Protein AF-0000000082881592 (afdb_homodimer)

InterPro domains:
  IPR001763 Rhodanese-like domain [PF00581] (60-152)
  IPR001763 Rhodanese-like domain [PF00581] (195-306)
  IPR001763 Rhodanese-like domain [PS50206] (63-159)
  IPR001763 Rhodanese-like domain [PS50206] (199-282)
  IPR001763 Rhodanese-like domain [SM00450] (7-156)
  IPR001763 Rhodanese-like domain [SM00450] (189-313)
  IPR036873 Rhodanese-like domain superfamily [G3DSA:3.40.250.10] (1-175)
  IPR036873 Rho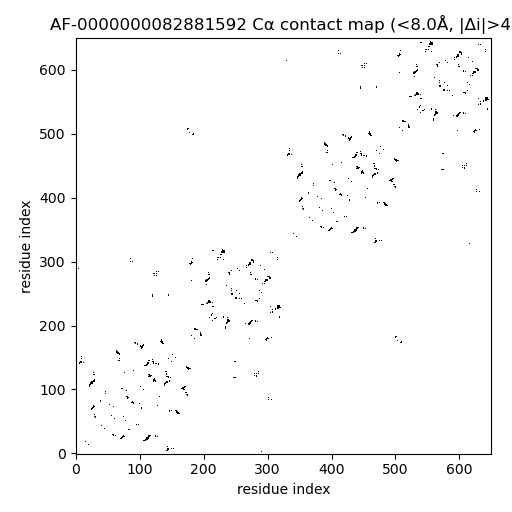danese-like domain superfamily [G3DSA:3.40.250.10] (183-312)
  IPR036873 Rhodanese-like domain superfamily [SSF52821] (3-163)
  IPR036873 Rhodanese-like domain superfamily [SSF52821] (202-306)
  IPR045078 Sulfurtransferase TST/MPST-like [PTHR11364] (4-311)

Secondary structure (DSSP, 8-state):
-PPPSEE-HHHHHHHHHS--TTEEEEE------PPPPHHHHHHHTTT-HHHHTTS--HHHHHHHHSB-TT-EE--HHHHSB--SS-TTBPPPHHHHHHHHHHTT--TT-EEEEE--SHHHHTHHHHHHHHHHHHTT---EEEETTHHHHHHHTT---B--SSPPPPPP--------GGGB--HHHHH---TTS--GGG-TTTEEEEE-S-HHHHTTSS--SS-TTT-SSSB-TTPEE--GGGGB-TTSSBPPHHHHHHHHHHTT--TTSEEEEE-SSSHHHHHHHHHHHHH-TTS-EEE-SSHHHHHHHH-GGG--BSPPP----/-PPPSEE-HHHHHHHHHS--TTEEEEE------PPPPHHHHHHHTTT-HHHHTTS--HHHHHHHHSB-TT-EE--HHHHSB--SS-TTBPPPHHHHHHHHHHTT--TT-EEEEE--SHHHHTHHHHHHHHHHHHTT---EEEETTHHHHHHHTT---B--SSPPPPPP--------GGGB--HHHHH---TTS--GGG-TTTEEEEE-S-HHHHTTSS--SS-TTT-SSSB-TTPEE--GGGGB-TTSSBPPHHHHHHHHHHTT--TTSEEEEE-SSSHHHHHHHHHHHHH-TTS-EEE-SSHHHHHHHH-GGG--BSPPP----

Structure (mmCIF, N/CA/C/O backbone):
data_AF-0000000082881592-model_v1
#
loop_
_entity.id
_ent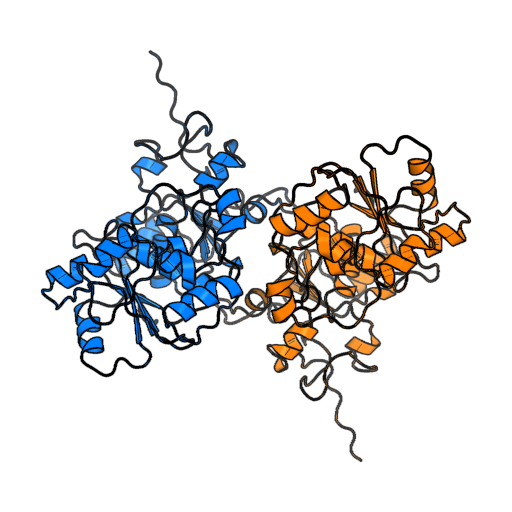ity.type
_entity.pdbx_description
1 polymer 'Rhodanese-like protein'
#
loop_
_atom_site.group_PDB
_atom_site.id
_atom_site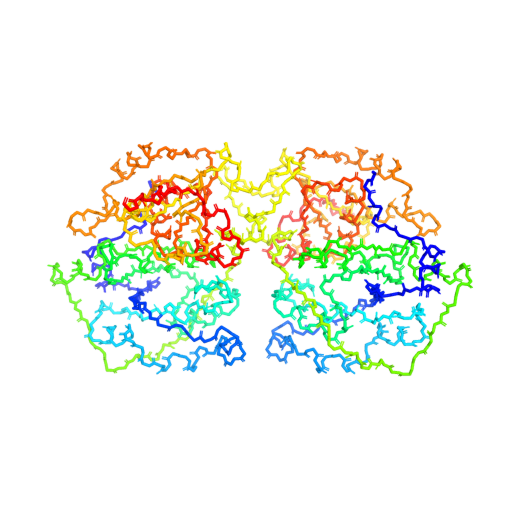.type_symbol
_atom_site.label_atom_id
_atom_site.label_alt_id
_atom_site.label_comp_id
_atom_site.label_asym_id
_atom_site.label_entity_id
_atom_site.label_seq_id
_atom_site.pdbx_PDB_ins_code
_atom_site.Cartn_x
_atom_site.Cartn_y
_atom_site.Cartn_z
_atom_site.occupancy
_atom_site.B_iso_or_equiv
_atom_site.auth_seq_id
_atom_site.auth_comp_id
_atom_site.auth_asym_id
_atom_site.auth_atom_id
_atom_site.pdbx_PDB_model_num
ATOM 1 N N . MET A 1 1 ? -12.844 -29.312 6.941 1 34.97 1 MET A N 1
ATOM 2 C CA . MET A 1 1 ? -11.516 -29.484 6.363 1 34.97 1 MET A CA 1
ATOM 3 C C . MET A 1 1 ? -11.211 -28.375 5.363 1 34.97 1 MET A C 1
ATOM 5 O O . MET A 1 1 ? -12.094 -27.953 4.605 1 34.97 1 MET A O 1
ATOM 9 N N . ALA A 1 2 ? -10.188 -27.672 5.527 1 52.31 2 ALA A N 1
ATOM 10 C CA . ALA A 1 2 ? -9.945 -26.531 4.652 1 52.31 2 ALA A CA 1
ATOM 11 C C . ALA A 1 2 ? -9.883 -26.969 3.189 1 52.31 2 ALA A C 1
ATOM 13 O O . ALA A 1 2 ? -9.289 -28 2.865 1 52.31 2 ALA A O 1
ATOM 14 N N . VAL A 1 3 ? -10.633 -26.391 2.328 1 70.38 3 VAL A N 1
ATOM 15 C CA . VAL A 1 3 ? -10.727 -26.656 0.896 1 70.38 3 VAL A CA 1
ATOM 16 C C . VAL A 1 3 ? -9.352 -26.516 0.249 1 70.38 3 VAL A C 1
ATOM 18 O O . VAL A 1 3 ? -8.633 -25.547 0.508 1 70.38 3 VAL A O 1
ATOM 21 N N . SER A 1 4 ? -8.961 -27.578 -0.356 1 87.56 4 SER A N 1
ATOM 22 C CA . SER A 1 4 ? -7.672 -27.594 -1.042 1 87.56 4 SER A CA 1
ATOM 23 C C . SER A 1 4 ? -7.562 -26.438 -2.033 1 87.56 4 SER A C 1
ATOM 25 O O . SER A 1 4 ? -8.555 -26.062 -2.664 1 87.56 4 SER A O 1
ATOM 27 N N . LYS A 1 5 ? -6.371 -25.922 -2.084 1 94.25 5 LYS A N 1
ATOM 28 C CA . LYS A 1 5 ? -6.09 -24.859 -3.057 1 94.25 5 LYS A CA 1
ATOM 29 C C . LYS A 1 5 ? -5.797 -25.453 -4.434 1 94.25 5 LYS A C 1
ATOM 31 O O . LYS A 1 5 ? -5.457 -24.719 -5.367 1 94.25 5 LYS A O 1
ATOM 36 N N . LEU A 1 6 ? -5.98 -26.781 -4.547 1 96.94 6 LEU A N 1
ATOM 37 C CA . LEU A 1 6 ? -5.684 -27.469 -5.805 1 96.94 6 LEU A CA 1
ATOM 38 C C . LEU A 1 6 ? -6.875 -28.297 -6.273 1 96.94 6 LEU A C 1
ATOM 40 O O . LEU A 1 6 ? -7.688 -28.734 -5.453 1 96.94 6 LEU A O 1
ATOM 44 N N . ILE A 1 7 ? -6.922 -28.469 -7.559 1 97.81 7 ILE A N 1
ATOM 45 C CA . ILE A 1 7 ? -7.91 -29.344 -8.188 1 97.81 7 ILE A CA 1
ATOM 46 C C . ILE A 1 7 ? -7.23 -30.234 -9.219 1 97.81 7 ILE A C 1
ATOM 48 O O . ILE A 1 7 ? -6.316 -29.797 -9.93 1 97.81 7 ILE A O 1
ATOM 52 N N . THR A 1 8 ? -7.633 -31.438 -9.281 1 97.44 8 THR A N 1
ATOM 53 C CA . THR A 1 8 ? -7.059 -32.344 -10.273 1 97.44 8 THR A CA 1
ATOM 54 C C . THR A 1 8 ? -7.668 -32.094 -11.648 1 97.44 8 THR A C 1
ATOM 56 O O . THR A 1 8 ? -8.805 -31.625 -11.758 1 97.44 8 THR A O 1
ATOM 59 N N . PRO A 1 9 ? -6.91 -32.469 -12.688 1 98.12 9 PRO A N 1
ATOM 60 C CA . PRO A 1 9 ? -7.48 -32.375 -14.031 1 98.12 9 PRO A CA 1
ATOM 61 C C . PRO A 1 9 ? -8.781 -33.156 -14.188 1 98.12 9 PRO A C 1
ATOM 63 O O . PRO A 1 9 ? -9.742 -32.656 -14.781 1 98.12 9 PRO A O 1
ATOM 66 N N . LYS A 1 10 ? -8.906 -34.281 -13.648 1 97.62 10 LYS A N 1
ATOM 67 C CA . LYS A 1 10 ? -10.102 -35.125 -13.75 1 97.62 10 LYS A CA 1
ATOM 68 C C . LYS A 1 10 ? -11.297 -34.469 -13.078 1 97.62 10 LYS A C 1
ATOM 70 O O . LYS A 1 10 ? -12.406 -34.469 -13.617 1 97.62 10 LYS A O 1
ATOM 75 N N . ASP A 1 11 ? -11.039 -33.969 -11.898 1 97.5 11 ASP A N 1
ATOM 76 C CA . ASP A 1 11 ? -12.109 -33.281 -11.18 1 97.5 11 ASP A CA 1
ATOM 77 C C . ASP A 1 11 ? -12.562 -32.031 -11.922 1 97.5 11 ASP A C 1
ATOM 79 O O . ASP A 1 11 ? -13.758 -31.719 -11.977 1 97.5 11 ASP A O 1
ATOM 83 N N . LEU A 1 12 ? -11.625 -31.297 -12.469 1 98.25 12 LEU A N 1
ATOM 84 C CA . LEU A 1 12 ? -11.977 -30.125 -13.258 1 98.25 12 LEU A CA 1
ATOM 85 C C . LEU A 1 12 ? -12.789 -30.516 -14.484 1 98.25 12 LEU A C 1
ATOM 87 O O . LEU A 1 12 ? -13.781 -29.859 -14.812 1 98.25 12 LEU A O 1
ATOM 91 N N . ASN A 1 13 ? -12.359 -31.547 -15.164 1 98 13 ASN A N 1
ATOM 92 C CA . ASN A 1 13 ? -13.086 -32 -16.344 1 98 13 ASN A CA 1
ATOM 93 C C . ASN A 1 13 ? -14.539 -32.344 -16.016 1 98 13 ASN A C 1
ATOM 95 O O . ASN A 1 13 ? -15.438 -32.062 -16.797 1 98 13 ASN A O 1
ATOM 99 N N . LYS A 1 14 ? -14.758 -32.969 -14.891 1 97.12 14 LYS A N 1
ATOM 100 C CA . LYS A 1 14 ? -16.109 -33.281 -14.445 1 97.12 14 LYS A CA 1
ATOM 101 C C . LYS A 1 14 ? -16.922 -32 -14.266 1 97.12 14 LYS A C 1
ATOM 103 O O . LYS A 1 14 ? -18.094 -31.953 -14.641 1 97.12 14 LYS A O 1
ATOM 108 N N . ILE A 1 15 ? -16.312 -31 -13.648 1 96.25 15 ILE A N 1
ATOM 109 C CA . ILE A 1 15 ? -16.969 -29.719 -13.422 1 96.25 15 ILE A CA 1
ATOM 110 C C . ILE A 1 15 ? -17.344 -29.078 -14.758 1 96.25 15 ILE A C 1
ATOM 112 O O . ILE A 1 15 ? -18.453 -28.562 -14.922 1 96.25 15 ILE A O 1
ATOM 116 N N . LEU A 1 16 ? -16.453 -29.188 -15.711 1 96.25 16 LEU A N 1
ATOM 117 C CA . LEU A 1 16 ? -16.625 -28.516 -16.984 1 96.25 16 LEU A CA 1
ATOM 118 C C . LEU A 1 16 ? -17.703 -29.188 -17.828 1 96.25 16 LEU A C 1
ATOM 120 O O . LEU A 1 16 ? -18.234 -28.594 -18.766 1 96.25 16 LEU A O 1
ATOM 124 N N . GLN A 1 17 ? -18.031 -30.422 -17.547 1 95 17 GLN A N 1
ATOM 125 C CA . GLN A 1 17 ? -19.078 -31.156 -18.25 1 95 17 GLN A CA 1
ATOM 126 C C . GLN A 1 17 ? -20.453 -30.781 -17.719 1 95 17 GLN A C 1
ATOM 128 O O . GLN A 1 17 ? -21.469 -31.062 -18.375 1 95 17 GLN A O 1
ATOM 133 N N . GLY A 1 18 ? -20.484 -30.125 -16.594 1 93.25 18 GLY A N 1
ATOM 134 C CA . GLY A 1 18 ? -21.75 -29.703 -16.016 1 93.25 18 GLY A CA 1
ATOM 135 C C . GLY A 1 18 ? -22.016 -28.219 -16.188 1 93.25 18 GLY A C 1
ATOM 136 O O . GLY A 1 18 ? -21.656 -27.625 -17.203 1 93.25 18 GLY A O 1
ATOM 137 N N . ASN A 1 19 ? -22.766 -27.672 -15.297 1 91.19 19 ASN A N 1
ATOM 138 C CA . ASN A 1 19 ? -23.031 -26.234 -15.281 1 91.19 19 ASN A CA 1
ATOM 139 C C . ASN A 1 19 ? -21.812 -25.438 -14.812 1 91.19 19 ASN A C 1
ATOM 141 O O . ASN A 1 19 ? -21.406 -25.562 -13.656 1 91.19 19 ASN A O 1
ATOM 145 N N . THR A 1 20 ? -21.328 -24.656 -15.648 1 92.25 20 THR A N 1
ATOM 146 C CA . THR A 1 20 ? -20.094 -23.953 -15.352 1 92.25 20 THR A CA 1
ATOM 147 C C . THR A 1 20 ? -20.375 -22.516 -14.938 1 92.25 20 THR A C 1
ATOM 149 O O . THR A 1 20 ? -19.469 -21.672 -14.969 1 92.25 20 THR A O 1
ATOM 152 N N . ALA A 1 21 ? -21.641 -22.266 -14.586 1 92.62 21 ALA A N 1
ATOM 153 C CA . ALA A 1 21 ? -21.984 -20.938 -14.102 1 92.62 21 ALA A CA 1
ATOM 154 C C . ALA A 1 21 ? -21.188 -20.594 -12.844 1 92.62 21 ALA A C 1
ATOM 156 O O . ALA A 1 21 ? -21.094 -21.406 -11.922 1 92.62 21 ALA A O 1
ATOM 157 N N . GLY A 1 22 ? -20.547 -19.469 -12.836 1 95.69 22 GLY A N 1
ATOM 158 C CA . GLY A 1 22 ? -19.781 -19.031 -11.672 1 95.69 22 GLY A CA 1
ATOM 159 C C . GLY A 1 22 ? -18.359 -19.531 -11.672 1 95.69 22 GLY A C 1
ATOM 160 O O . GLY A 1 22 ? -17.578 -19.219 -10.766 1 95.69 22 GLY A O 1
ATOM 161 N N . ILE A 1 23 ? -18.062 -20.328 -12.695 1 97.12 23 ILE A N 1
ATOM 162 C CA . ILE A 1 23 ? -16.703 -20.844 -12.805 1 97.12 23 ILE A CA 1
ATOM 163 C C . ILE A 1 23 ? -15.93 -20.047 -13.867 1 97.12 23 ILE A C 1
ATOM 165 O O . ILE A 1 23 ? -16.438 -19.812 -14.961 1 97.12 23 ILE A O 1
ATOM 169 N N . ARG A 1 24 ? -14.758 -19.578 -13.508 1 98.31 24 ARG A N 1
ATOM 170 C CA . ARG A 1 24 ? -13.875 -18.891 -14.445 1 98.31 24 ARG A CA 1
ATOM 171 C C . ARG A 1 24 ? -12.516 -19.578 -14.539 1 98.31 24 ARG A C 1
ATOM 173 O O . ARG A 1 24 ? -11.734 -19.531 -13.586 1 98.31 24 ARG A O 1
ATOM 180 N N . LEU A 1 25 ? -12.312 -20.266 -15.609 1 98.62 25 LEU A N 1
ATOM 181 C CA . LEU A 1 25 ? -11.047 -20.953 -15.859 1 98.62 25 LEU A CA 1
ATOM 182 C C . LEU A 1 25 ? -10.086 -20.031 -16.625 1 98.62 25 LEU A C 1
ATOM 184 O O . LEU A 1 25 ? -10.422 -19.516 -17.688 1 98.62 25 LEU A O 1
ATOM 188 N N . LEU A 1 26 ? -8.844 -19.828 -16.062 1 98.88 26 LEU A N 1
ATOM 189 C CA . LEU A 1 26 ? -7.883 -18.891 -16.641 1 98.88 26 LEU A CA 1
ATOM 190 C C . LEU A 1 26 ? -6.574 -19.609 -16.969 1 98.88 26 LEU A C 1
ATOM 192 O O . LEU A 1 26 ? -6.004 -20.297 -16.109 1 98.88 26 LEU A O 1
ATOM 196 N N . ASP A 1 27 ? -6.137 -19.5 -18.172 1 98.88 27 ASP A N 1
ATOM 197 C CA . ASP A 1 27 ? -4.812 -19.953 -18.594 1 98.88 27 ASP A CA 1
ATOM 198 C C . ASP A 1 27 ? -3.762 -18.875 -18.328 1 98.88 27 ASP A C 1
ATOM 200 O O . ASP A 1 27 ? -3.721 -17.844 -19 1 98.88 27 ASP A O 1
ATOM 204 N N . CYS A 1 28 ? -2.879 -19.156 -17.422 1 98.81 28 CYS A N 1
ATOM 205 C CA . CYS A 1 28 ? -1.899 -18.188 -16.953 1 98.81 28 CYS A CA 1
ATOM 206 C C . CYS A 1 28 ? -0.523 -18.469 -17.547 1 98.81 28 CYS A C 1
ATOM 208 O O . CYS A 1 28 ? 0.494 -18.062 -16.984 1 98.81 28 CYS A O 1
ATOM 210 N N . THR A 1 29 ? -0.45 -19.203 -18.625 1 98.56 29 THR A N 1
ATOM 211 C CA . THR A 1 29 ? 0.817 -19.516 -19.281 1 98.56 29 THR A CA 1
ATOM 212 C C . THR A 1 29 ? 1.575 -18.219 -19.609 1 98.56 29 THR A C 1
ATOM 214 O O . THR A 1 29 ? 0.979 -17.25 -20.062 1 98.56 29 THR A O 1
ATOM 217 N N . TYR A 1 30 ? 2.854 -18.312 -19.359 1 97.88 30 TYR A N 1
ATOM 218 C CA . TYR A 1 30 ? 3.662 -17.109 -19.531 1 97.88 30 TYR A CA 1
ATOM 219 C C . TYR A 1 30 ? 5.055 -17.469 -20.047 1 97.88 30 TYR A C 1
ATOM 221 O O . TYR A 1 30 ? 5.609 -18.5 -19.688 1 97.88 30 TYR A O 1
ATOM 229 N N . GLN A 1 31 ? 5.57 -16.672 -20.891 1 94.56 31 GLN A N 1
ATOM 230 C CA . GLN A 1 31 ? 6.953 -16.75 -21.344 1 94.56 31 GLN A CA 1
ATOM 231 C C . GLN A 1 31 ? 7.746 -15.516 -20.938 1 94.56 31 GLN A C 1
ATOM 233 O O . GLN A 1 31 ? 7.484 -14.414 -21.422 1 94.56 31 GLN A O 1
ATOM 238 N N . VAL A 1 32 ? 8.727 -15.766 -20.109 1 88.75 32 VAL A N 1
ATOM 239 C CA . VAL A 1 32 ? 9.531 -14.656 -19.609 1 88.75 32 VAL A CA 1
ATOM 240 C C . VAL A 1 32 ? 10.352 -14.055 -20.766 1 88.75 32 VAL A C 1
ATOM 242 O O . VAL A 1 32 ? 11.008 -14.781 -21.5 1 88.75 32 VAL A O 1
ATOM 245 N N . GLY A 1 33 ? 10.188 -12.812 -20.969 1 87.56 33 GLY A N 1
ATOM 246 C CA . GLY A 1 33 ? 10.922 -12.109 -22.016 1 87.56 33 GLY A CA 1
ATOM 247 C C . GLY A 1 33 ? 11.32 -10.703 -21.609 1 87.56 33 GLY A C 1
ATOM 248 O O . GLY A 1 33 ? 11.258 -10.344 -20.438 1 87.56 33 GLY A O 1
ATOM 249 N N . VAL A 1 34 ? 11.805 -9.992 -22.562 1 88.31 34 VAL A N 1
ATOM 250 C CA . VAL A 1 34 ? 12.25 -8.617 -22.328 1 88.31 34 VAL A CA 1
ATOM 251 C C . VAL A 1 34 ? 11.047 -7.73 -22.016 1 88.31 34 VAL A C 1
ATOM 253 O O . VAL A 1 34 ? 9.984 -7.871 -22.625 1 88.31 34 VAL A O 1
ATOM 256 N N . LYS A 1 35 ? 11.219 -6.887 -21.047 1 91.44 35 LYS A N 1
ATOM 257 C CA . LYS A 1 35 ? 10.164 -5.945 -20.688 1 91.44 35 LYS A CA 1
ATOM 258 C C . LYS A 1 35 ? 10.422 -4.574 -21.297 1 91.44 35 LYS A C 1
ATOM 260 O O . LYS A 1 35 ? 11.57 -4.168 -21.484 1 91.44 35 LYS A O 1
ATOM 265 N N . PRO A 1 36 ? 9.312 -3.906 -21.625 1 92.88 36 PRO A N 1
ATOM 266 C CA . PRO A 1 36 ? 9.484 -2.531 -22.109 1 92.88 36 PRO A CA 1
ATOM 267 C C . PRO A 1 36 ? 10.062 -1.604 -21.031 1 92.88 36 PRO A C 1
ATOM 269 O O . PRO A 1 36 ? 10.117 -1.967 -19.859 1 92.88 36 PRO A O 1
ATOM 272 N N . ASP A 1 37 ? 10.5 -0.474 -21.516 1 94.5 37 ASP A N 1
ATOM 273 C CA . ASP A 1 37 ? 10.984 0.557 -20.609 1 94.5 37 ASP A CA 1
ATOM 274 C C . ASP A 1 37 ? 9.898 0.963 -19.609 1 94.5 37 ASP A C 1
ATOM 276 O O . ASP A 1 37 ? 8.789 1.316 -20 1 94.5 37 ASP A O 1
ATOM 280 N N . PRO A 1 38 ? 10.266 0.88 -18.359 1 93.38 38 PRO A N 1
ATOM 281 C CA . PRO A 1 38 ? 9.25 1.139 -17.344 1 93.38 38 PRO A CA 1
ATOM 282 C C . PRO A 1 38 ? 8.656 2.543 -17.438 1 93.38 38 PRO A C 1
ATOM 284 O O . PRO A 1 38 ? 7.457 2.725 -17.234 1 93.38 38 PRO A O 1
ATOM 287 N N . VAL A 1 39 ? 9.453 3.518 -17.688 1 88.19 39 VAL A N 1
ATOM 288 C CA . VAL A 1 39 ? 9 4.902 -17.75 1 88.19 39 VAL A CA 1
ATOM 289 C C . VAL A 1 39 ? 8.055 5.074 -18.953 1 88.19 39 VAL A C 1
ATOM 291 O O . VAL A 1 39 ? 6.973 5.648 -18.812 1 88.19 39 VAL A O 1
ATOM 294 N N . GLU A 1 40 ? 8.469 4.566 -20.078 1 92.38 40 GLU A N 1
ATOM 295 C CA . GLU A 1 40 ? 7.641 4.645 -21.281 1 92.38 40 GLU A CA 1
ATOM 296 C C . GLU A 1 40 ? 6.328 3.895 -21.094 1 92.38 40 GLU A C 1
ATOM 298 O O . GLU A 1 40 ? 5.27 4.371 -21.516 1 92.38 40 GLU A O 1
ATOM 303 N N . PHE A 1 41 ? 6.402 2.758 -20.516 1 95.12 41 PHE A N 1
ATOM 304 C CA . PHE A 1 41 ? 5.199 1.966 -20.297 1 95.12 41 PHE A CA 1
ATOM 305 C C . PHE A 1 41 ? 4.211 2.717 -19.406 1 95.12 41 PHE A C 1
ATOM 307 O O . PHE A 1 41 ? 3.014 2.754 -19.703 1 95.12 41 PHE A O 1
ATOM 314 N N . ARG A 1 42 ? 4.703 3.293 -18.328 1 88.62 42 ARG A N 1
ATOM 315 C CA . ARG A 1 42 ? 3.859 4.027 -17.391 1 88.62 42 ARG A CA 1
ATOM 316 C C . ARG A 1 42 ? 3.154 5.188 -18.094 1 88.62 42 ARG A C 1
ATOM 318 O O . ARG A 1 42 ? 1.973 5.441 -17.844 1 88.62 42 ARG A O 1
ATOM 325 N N . GLN A 1 43 ? 3.787 5.812 -18.969 1 85.44 43 GLN A N 1
ATOM 326 C CA . GLN A 1 43 ? 3.273 7.008 -19.625 1 85.44 43 GLN A CA 1
ATOM 327 C C . GLN A 1 43 ? 2.287 6.641 -20.734 1 85.44 43 GLN A C 1
ATOM 329 O O . GLN A 1 43 ? 1.261 7.301 -20.906 1 85.44 43 GLN A O 1
ATOM 334 N N . LYS A 1 44 ? 2.582 5.512 -21.406 1 91.69 44 LYS A N 1
ATOM 335 C CA . LYS A 1 44 ? 1.878 5.301 -22.656 1 91.69 44 LYS A CA 1
ATOM 336 C C . LYS A 1 44 ? 0.915 4.121 -22.562 1 91.69 44 LYS A C 1
ATOM 338 O O . LYS A 1 44 ? -0.097 4.078 -23.266 1 91.69 44 LYS A O 1
ATOM 343 N N . TYR A 1 45 ? 1.215 3.201 -21.625 1 94.88 45 TYR A N 1
ATOM 344 C CA . TYR A 1 45 ? 0.524 1.925 -21.781 1 94.88 45 TYR A CA 1
ATOM 345 C C . TYR A 1 45 ? -0.143 1.504 -20.484 1 94.88 45 TYR A C 1
ATOM 347 O O . TYR A 1 45 ? -0.973 0.592 -20.469 1 94.88 45 TYR A O 1
ATOM 355 N N . TYR A 1 46 ? 0.165 2.174 -19.422 1 92.62 46 TYR A N 1
ATOM 356 C CA . TYR A 1 46 ? -0.384 1.818 -18.125 1 92.62 46 TYR A CA 1
ATOM 357 C C . TYR A 1 46 ? -1.908 1.84 -18.141 1 92.62 46 TYR A C 1
ATOM 359 O O . TYR A 1 46 ? -2.516 2.875 -18.422 1 92.62 46 TYR A O 1
ATOM 367 N N . GLY A 1 47 ? -2.531 0.691 -17.906 1 92.75 47 GLY A N 1
ATOM 368 C CA . GLY A 1 47 ? -3.979 0.592 -17.828 1 92.75 47 GLY A CA 1
ATOM 369 C C . GLY A 1 47 ? -4.652 0.555 -19.188 1 92.75 47 GLY A C 1
ATOM 370 O O . GLY A 1 47 ? -5.879 0.532 -19.281 1 92.75 47 GLY A O 1
ATOM 371 N N . LYS A 1 48 ? -3.865 0.557 -20.234 1 95.38 48 LYS A N 1
ATOM 372 C CA . LYS A 1 48 ? -4.434 0.579 -21.578 1 95.38 48 LYS A CA 1
ATOM 373 C C . LYS A 1 48 ? -4.703 -0.835 -22.094 1 95.38 48 LYS A C 1
ATOM 375 O O . LYS A 1 48 ? -4.191 -1.23 -23.141 1 95.38 48 LYS A O 1
ATOM 380 N N . PHE A 1 49 ? -5.625 -1.482 -21.453 1 97.31 49 PHE A N 1
ATOM 381 C CA . PHE A 1 49 ? -5.824 -2.916 -21.625 1 97.31 49 PHE A CA 1
ATOM 382 C C . PHE A 1 49 ? -6.457 -3.215 -22.984 1 97.31 49 PHE A C 1
ATOM 384 O O . PHE A 1 49 ? -6.156 -4.234 -23.609 1 97.31 49 PHE A O 1
ATOM 391 N N . GLU A 1 50 ? -7.336 -2.35 -23.5 1 95.44 50 GLU A N 1
ATOM 392 C CA . GLU A 1 50 ? -7.988 -2.566 -24.781 1 95.44 50 GLU A CA 1
ATOM 393 C C . GLU A 1 50 ? -6.973 -2.592 -25.922 1 95.44 50 GLU A C 1
ATOM 395 O O . GLU A 1 50 ? -7.156 -3.305 -26.906 1 95.44 50 GLU A O 1
ATOM 400 N N . GLU A 1 51 ? -5.945 -1.808 -25.703 1 96.25 51 GLU A N 1
ATOM 401 C CA . GLU A 1 51 ? -4.871 -1.787 -26.688 1 96.25 51 GLU A CA 1
ATOM 402 C C . GLU A 1 51 ? -3.902 -2.947 -26.469 1 96.25 51 GLU A C 1
ATOM 404 O O . GLU A 1 51 ? -3.516 -3.621 -27.438 1 96.25 51 GLU A O 1
ATOM 409 N N . LEU A 1 52 ? -3.615 -3.191 -25.281 1 96.75 52 LEU A N 1
ATOM 410 C CA . LEU A 1 52 ? -2.59 -4.172 -24.953 1 96.75 52 LEU A CA 1
ATOM 411 C C . LEU A 1 52 ? -3.068 -5.586 -25.25 1 96.75 52 LEU A C 1
ATOM 413 O O . LEU A 1 52 ? -2.268 -6.449 -25.625 1 96.75 52 LEU A O 1
ATOM 417 N N . ILE A 1 53 ? -4.363 -5.82 -25.094 1 95.94 53 ILE A N 1
ATOM 418 C CA . ILE A 1 53 ? -4.91 -7.164 -25.25 1 95.94 53 ILE A CA 1
ATOM 419 C C . ILE A 1 53 ? -4.805 -7.605 -26.703 1 95.94 53 ILE A C 1
ATOM 421 O O . ILE A 1 53 ? -4.918 -8.797 -27.016 1 95.94 53 ILE A O 1
ATOM 425 N N . LYS A 1 54 ? -4.566 -6.707 -27.641 1 94.75 54 LYS A N 1
ATOM 426 C CA . LYS A 1 54 ? -4.488 -6.996 -29.062 1 94.75 54 LYS A CA 1
ATOM 427 C C . LYS A 1 54 ? -3.102 -7.5 -29.453 1 94.75 54 LYS A C 1
ATOM 429 O O . LYS A 1 54 ? -2.916 -8.055 -30.531 1 94.75 54 LYS A O 1
ATOM 434 N N . ILE A 1 55 ? -2.209 -7.312 -28.609 1 93.88 55 ILE A N 1
ATOM 435 C CA . ILE A 1 55 ? -0.839 -7.73 -28.891 1 93.88 55 ILE A CA 1
ATOM 436 C C . ILE A 1 55 ? -0.768 -9.258 -28.953 1 93.88 55 ILE A C 1
ATOM 438 O O . ILE A 1 55 ? -1.332 -9.945 -28.109 1 93.88 55 ILE A O 1
ATOM 442 N N . GLN A 1 56 ? -0.023 -9.742 -29.922 1 94.56 56 GLN A N 1
ATOM 443 C CA . GLN A 1 56 ? 0.166 -11.18 -30.094 1 94.56 56 GLN A CA 1
ATOM 444 C C . GLN A 1 56 ? 1.446 -11.641 -29.406 1 94.56 56 GLN A C 1
ATOM 446 O O . GLN A 1 56 ? 2.451 -11.914 -30.062 1 94.56 56 GLN A O 1
ATOM 451 N N . SER A 1 57 ? 1.354 -11.875 -28.203 1 94.69 57 SER A N 1
ATOM 452 C CA . SER A 1 57 ? 2.5 -12.336 -27.422 1 94.69 57 SER A CA 1
ATOM 453 C C . SER A 1 57 ? 2.713 -13.836 -27.578 1 94.69 57 SER A C 1
ATOM 455 O O . SER A 1 57 ? 1.82 -14.555 -28.047 1 94.69 57 SER A O 1
ATOM 457 N N . PRO A 1 58 ? 3.93 -14.32 -27.234 1 96.31 58 PRO A N 1
ATOM 458 C CA . PRO A 1 58 ? 4.168 -15.766 -27.328 1 96.31 58 PRO A CA 1
ATOM 459 C C . PRO A 1 58 ? 3.225 -16.578 -26.453 1 96.31 58 PRO A C 1
ATOM 461 O O . PRO A 1 58 ? 2.783 -17.656 -26.859 1 96.31 58 PRO A O 1
ATOM 464 N N . GLN A 1 59 ? 2.926 -16.141 -25.25 1 97.31 59 GLN A N 1
ATOM 465 C CA . GLN A 1 59 ? 2.016 -16.875 -24.375 1 97.31 59 GLN A CA 1
ATOM 466 C C . GLN A 1 59 ? 0.594 -16.859 -24.938 1 97.31 59 GLN A C 1
ATOM 468 O O . GLN A 1 59 ? -0.155 -17.828 -24.766 1 97.31 59 GLN A O 1
ATOM 473 N N . LYS A 1 60 ? 0.193 -15.805 -25.531 1 97.19 60 LYS A N 1
ATOM 474 C CA . LYS A 1 60 ? -1.117 -15.773 -26.172 1 97.19 60 LYS A CA 1
ATOM 475 C C . LYS A 1 60 ? -1.191 -16.781 -27.312 1 97.19 60 LYS A C 1
ATOM 477 O O . LYS A 1 60 ? -2.189 -17.5 -27.453 1 97.19 60 LYS A O 1
ATOM 482 N N . LYS A 1 61 ? -0.138 -16.812 -28.141 1 97.62 61 LYS A N 1
ATOM 483 C CA . LYS A 1 61 ? -0.084 -17.781 -29.234 1 97.62 61 LYS A CA 1
ATOM 484 C C . LYS A 1 61 ? -0.201 -19.219 -28.703 1 97.62 61 LYS A C 1
ATOM 486 O O . LYS A 1 61 ? -0.907 -20.031 -29.281 1 97.62 61 LYS A O 1
ATOM 491 N N . THR A 1 62 ? 0.507 -19.406 -27.641 1 98 62 THR A N 1
ATOM 492 C CA . THR A 1 62 ? 0.465 -20.719 -27.016 1 98 62 THR A CA 1
ATOM 493 C C . THR A 1 62 ? -0.953 -21.062 -26.562 1 98 62 THR A C 1
ATOM 495 O O . THR A 1 62 ? -1.426 -22.172 -26.766 1 98 62 THR A O 1
ATOM 498 N N . PHE A 1 63 ? -1.635 -20.125 -25.969 1 98.25 63 PHE A N 1
ATOM 499 C CA . PHE A 1 63 ? -3.012 -20.297 -25.531 1 98.25 63 PHE A CA 1
ATOM 500 C C . PHE A 1 63 ? -3.924 -20.609 -26.703 1 98.25 63 PHE A C 1
ATOM 502 O O . PHE A 1 63 ? -4.754 -21.516 -26.641 1 98.25 63 PHE A O 1
ATOM 509 N N . LEU A 1 64 ? -3.77 -19.859 -27.766 1 98.25 64 LEU A N 1
ATOM 510 C CA . LEU A 1 64 ? -4.621 -20.031 -28.953 1 98.25 64 LEU A CA 1
ATOM 511 C C . LEU A 1 64 ? -4.414 -21.391 -29.594 1 98.25 64 LEU A C 1
ATOM 513 O O . LEU A 1 64 ? -5.363 -22 -30.078 1 98.25 64 LEU A O 1
ATOM 517 N N . GLN A 1 65 ? -3.24 -21.906 -29.547 1 98.12 65 GLN A N 1
ATOM 518 C CA . GLN A 1 65 ? -2.895 -23.172 -30.172 1 98.12 65 GLN A CA 1
ATOM 519 C C . GLN A 1 65 ? -3.57 -24.344 -29.453 1 98.12 65 GLN A C 1
ATOM 521 O O . GLN A 1 65 ? -4.004 -25.297 -30.078 1 98.12 65 GLN A O 1
ATOM 526 N N . SER A 1 66 ? -3.57 -24.266 -28.125 1 98.56 66 SER A N 1
ATOM 527 C CA . SER A 1 66 ? -4.191 -25.328 -27.344 1 98.56 66 SER A CA 1
ATOM 528 C C . SER A 1 66 ? -4.477 -24.875 -25.906 1 98.56 66 SER A C 1
ATOM 530 O O . SER A 1 66 ? -3.611 -24.297 -25.266 1 98.56 66 SER A O 1
ATOM 532 N N . HIS A 1 67 ? -5.684 -25.125 -25.484 1 98.75 67 HIS A N 1
ATOM 533 C CA . HIS A 1 67 ? -6.043 -24.766 -24.109 1 98.75 67 HIS A CA 1
ATOM 534 C C . HIS A 1 67 ? -7.188 -25.641 -23.594 1 98.75 67 HIS A C 1
ATOM 536 O O . HIS A 1 67 ? -7.789 -26.391 -24.359 1 98.75 67 HIS A O 1
ATOM 542 N N . ILE A 1 68 ? -7.363 -25.625 -22.281 1 98.75 68 ILE A N 1
ATOM 543 C CA . ILE A 1 68 ? -8.492 -26.328 -21.672 1 98.75 68 ILE A CA 1
ATOM 544 C C . ILE A 1 68 ? -9.797 -25.672 -22.109 1 98.75 68 ILE A C 1
ATOM 546 O O . ILE A 1 68 ? -9.898 -24.438 -22.125 1 98.75 68 ILE A O 1
ATOM 550 N N . PRO A 1 69 ? -10.852 -26.516 -22.422 1 97.38 69 PRO A N 1
ATOM 551 C CA . PRO A 1 69 ? -12.117 -25.953 -22.875 1 97.38 69 PRO A CA 1
ATOM 552 C C . PRO A 1 69 ? -12.672 -24.906 -21.922 1 97.38 69 PRO A C 1
ATOM 554 O O . PRO A 1 69 ? -12.625 -25.094 -20.703 1 97.38 69 PRO A O 1
ATOM 557 N N . THR A 1 70 ? -13.141 -23.766 -22.438 1 95.81 70 THR A N 1
ATOM 558 C CA . THR A 1 70 ? -13.82 -22.656 -21.766 1 95.81 70 THR A CA 1
ATOM 559 C C . THR A 1 70 ? -12.805 -21.719 -21.125 1 95.81 70 THR A C 1
ATOM 561 O O . THR A 1 70 ? -13.172 -20.641 -20.625 1 95.81 70 THR A O 1
ATOM 564 N N . ALA A 1 71 ? -11.516 -22.078 -21.141 1 98.25 71 ALA A N 1
ATOM 565 C CA . ALA A 1 71 ? -10.508 -21.25 -20.5 1 98.25 71 ALA A CA 1
ATOM 566 C C . ALA A 1 71 ? -10.359 -19.906 -21.234 1 98.25 71 ALA A C 1
ATOM 568 O O . ALA A 1 71 ? -10.562 -19.828 -22.438 1 98.25 71 ALA A O 1
ATOM 569 N N . ARG A 1 72 ? -10.039 -18.938 -20.469 1 98 72 ARG A N 1
ATOM 570 C CA . ARG A 1 72 ? -9.664 -17.625 -20.984 1 98 72 ARG A CA 1
ATOM 571 C C . ARG A 1 72 ? -8.195 -17.328 -20.719 1 98 72 ARG A C 1
ATOM 573 O O . ARG A 1 72 ? -7.617 -17.844 -19.766 1 98 72 ARG A O 1
ATOM 580 N N . HIS A 1 73 ? -7.648 -16.516 -21.578 1 98.38 73 HIS A N 1
ATOM 581 C CA . HIS A 1 73 ? -6.238 -16.172 -21.422 1 98.38 73 HIS A CA 1
ATOM 582 C C . HIS A 1 73 ? -6.055 -15.078 -20.375 1 98.38 73 HIS A C 1
ATOM 584 O O . HIS A 1 73 ? -6.715 -14.039 -20.438 1 98.38 73 HIS A O 1
ATOM 590 N N . PHE A 1 74 ? -5.27 -15.336 -19.391 1 98.69 74 PHE A N 1
ATOM 591 C CA . PHE A 1 74 ? -4.84 -14.359 -18.391 1 98.69 74 PHE A CA 1
ATOM 592 C C . PHE A 1 74 ? -3.354 -14.062 -18.531 1 98.69 74 PHE A C 1
ATOM 594 O O . PHE A 1 74 ? -2.51 -14.828 -18.062 1 98.69 74 PHE A O 1
ATOM 601 N N . ASP A 1 75 ? -3.035 -12.93 -19.047 1 98.12 75 ASP A N 1
ATOM 602 C CA . ASP A 1 75 ? -1.672 -12.562 -19.422 1 98.12 75 ASP A CA 1
ATOM 603 C C . ASP A 1 75 ? -1.016 -11.727 -18.328 1 98.12 75 ASP A C 1
ATOM 605 O O . ASP A 1 75 ? -1.444 -10.602 -18.062 1 98.12 75 ASP A O 1
ATOM 609 N N . LEU A 1 76 ? 0.066 -12.219 -17.812 1 97.94 76 LEU A N 1
ATOM 610 C CA . LEU A 1 76 ? 0.757 -11.523 -16.719 1 97.94 76 LEU A CA 1
ATOM 611 C C . LEU A 1 76 ? 1.303 -10.18 -17.203 1 97.94 76 LEU A C 1
ATOM 613 O O . LEU A 1 76 ? 1.463 -9.25 -16.406 1 97.94 76 LEU A O 1
ATOM 617 N N . ASP A 1 77 ? 1.569 -10.039 -18.5 1 97.12 77 ASP A N 1
ATOM 618 C CA . ASP A 1 77 ? 2.059 -8.773 -19.047 1 97.12 77 ASP A CA 1
ATOM 619 C C . ASP A 1 77 ? 0.959 -7.715 -19.047 1 97.12 77 ASP A C 1
ATOM 621 O O . ASP A 1 77 ? 1.239 -6.52 -19.156 1 97.12 77 ASP A O 1
ATOM 625 N N . LEU A 1 78 ? -0.273 -8.156 -18.969 1 97.69 78 LEU A N 1
ATOM 626 C CA . LEU A 1 78 ? -1.393 -7.234 -18.859 1 97.69 78 LEU A CA 1
ATOM 627 C C . LEU A 1 78 ? -1.814 -7.074 -17.391 1 97.69 78 LEU A C 1
ATOM 629 O O . LEU A 1 78 ? -2.137 -5.969 -16.953 1 97.69 78 LEU A O 1
ATOM 633 N N . ALA A 1 79 ? -1.776 -8.195 -16.703 1 98.5 79 ALA A N 1
ATOM 634 C CA . ALA A 1 79 ? -2.264 -8.219 -15.32 1 98.5 79 ALA A CA 1
ATOM 635 C C . ALA A 1 79 ? -1.316 -7.461 -14.398 1 98.5 79 ALA A C 1
ATOM 637 O O . ALA A 1 79 ? -1.719 -7.016 -13.32 1 98.5 79 ALA A O 1
ATOM 638 N N . MET A 1 80 ? -0.054 -7.352 -14.789 1 98.06 80 MET A N 1
ATOM 639 C CA . MET A 1 80 ? 0.989 -6.609 -14.086 1 98.06 80 MET A CA 1
ATOM 640 C C . MET A 1 80 ? 1.727 -5.676 -15.039 1 98.06 80 MET A C 1
ATOM 642 O O . MET A 1 80 ? 1.438 -5.645 -16.234 1 98.06 80 MET A O 1
ATOM 646 N N . TYR A 1 81 ? 2.59 -4.805 -14.516 1 96.75 81 TYR A N 1
ATOM 647 C CA . TYR A 1 81 ? 3.316 -3.891 -15.391 1 96.75 81 TYR A CA 1
ATOM 648 C C . TYR A 1 81 ? 4.777 -3.783 -14.977 1 96.75 81 TYR A C 1
ATOM 650 O O . TYR A 1 81 ? 5.121 -4.059 -13.82 1 96.75 81 TYR A O 1
ATOM 658 N N . PRO A 1 82 ? 5.633 -3.465 -15.969 1 96.31 82 PRO A N 1
ATOM 659 C CA . PRO A 1 82 ? 7.039 -3.248 -15.617 1 96.31 82 PRO A CA 1
ATOM 660 C C . PRO A 1 82 ? 7.258 -1.97 -14.812 1 96.31 82 PRO A C 1
ATOM 662 O O . PRO A 1 82 ? 7.047 -0.868 -15.328 1 96.31 82 PRO A O 1
ATOM 665 N N . GLY A 1 83 ? 7.668 -2.152 -13.555 1 93 83 GLY A N 1
ATOM 666 C CA . GLY A 1 83 ? 7.973 -1.007 -12.719 1 93 83 GLY A CA 1
ATOM 667 C C . GLY A 1 83 ? 9.438 -0.605 -12.758 1 93 83 GLY A C 1
ATOM 668 O O . GLY A 1 83 ? 10.25 -1.281 -13.391 1 93 83 GLY A O 1
ATOM 669 N N . LEU A 1 84 ? 9.742 0.482 -12.094 1 89.62 84 LEU A N 1
ATOM 670 C CA . LEU A 1 84 ? 11.109 0.985 -12.055 1 89.62 84 LEU A CA 1
ATOM 671 C C . LEU A 1 84 ? 12.039 -0.01 -11.367 1 89.62 84 LEU A C 1
ATOM 673 O O . LEU A 1 84 ? 13.188 -0.182 -11.773 1 89.62 84 LEU A O 1
ATOM 677 N N . TYR A 1 85 ? 11.438 -0.679 -10.344 1 93.31 85 TYR A N 1
ATOM 678 C CA . TYR A 1 85 ? 12.312 -1.524 -9.539 1 93.31 85 TYR A CA 1
ATOM 679 C C . TYR A 1 85 ? 11.797 -2.959 -9.5 1 93.31 85 TYR A C 1
ATOM 681 O O . TYR A 1 85 ? 12.469 -3.852 -8.977 1 93.31 85 TYR A O 1
ATOM 689 N N . GLN A 1 86 ? 10.625 -3.129 -10.008 1 95.06 86 GLN A N 1
ATOM 690 C CA . GLN A 1 86 ? 10.016 -4.457 -10.031 1 95.06 86 GLN A CA 1
ATOM 691 C C . GLN A 1 86 ? 9.656 -4.871 -11.453 1 95.06 86 GLN A C 1
ATOM 693 O O . GLN A 1 86 ? 8.852 -4.211 -12.117 1 95.06 86 GLN A O 1
ATOM 698 N N . ARG A 1 87 ? 10.219 -5.949 -11.82 1 94.94 87 ARG A N 1
ATOM 699 C CA . ARG A 1 87 ? 9.93 -6.453 -13.156 1 94.94 87 ARG A CA 1
ATOM 700 C C . ARG A 1 87 ? 8.43 -6.68 -13.344 1 94.94 87 ARG A C 1
ATOM 702 O O . ARG A 1 87 ? 7.898 -6.473 -14.438 1 94.94 87 ARG A O 1
ATOM 709 N N . PHE A 1 88 ? 7.758 -7.125 -12.289 1 97.12 88 PHE A N 1
ATOM 710 C CA . PHE A 1 88 ? 6.324 -7.375 -12.25 1 97.12 88 PHE A CA 1
ATOM 711 C C . PHE A 1 88 ? 5.664 -6.578 -11.133 1 97.12 88 PHE A C 1
ATOM 713 O O . PHE A 1 88 ? 5.402 -7.109 -10.055 1 97.12 88 PHE A O 1
ATOM 720 N N . ALA A 1 89 ? 5.398 -5.324 -11.43 1 96.88 89 ALA A N 1
ATOM 721 C CA . ALA A 1 89 ? 4.75 -4.465 -10.445 1 96.88 89 ALA A CA 1
ATOM 722 C C . ALA A 1 89 ? 3.238 -4.656 -10.453 1 96.88 89 ALA A C 1
ATOM 724 O O . ALA A 1 89 ? 2.672 -5.125 -11.445 1 96.88 89 ALA A O 1
ATOM 725 N N . VAL A 1 90 ? 2.594 -4.387 -9.406 1 97.25 90 VAL A N 1
ATOM 726 C CA . VAL A 1 90 ? 1.151 -4.586 -9.312 1 97.25 90 VAL A CA 1
ATOM 727 C C . VAL A 1 90 ? 0.428 -3.266 -9.57 1 97.25 90 VAL A C 1
ATOM 729 O O . VAL A 1 90 ? 0.896 -2.205 -9.148 1 97.25 90 VAL A O 1
ATOM 732 N N . TYR A 1 91 ? -0.666 -3.324 -10.203 1 96.06 91 TYR A N 1
ATOM 733 C CA . TYR A 1 91 ? -1.506 -2.168 -10.492 1 96.06 91 TYR A CA 1
ATOM 734 C C . TYR A 1 91 ? -2.25 -1.705 -9.242 1 96.06 91 TYR A C 1
ATOM 736 O O . TYR A 1 91 ? -2.379 -2.457 -8.273 1 96.06 91 TYR A O 1
ATOM 744 N N . GLU A 1 92 ? -2.701 -0.428 -9.297 1 91.69 92 GLU A N 1
ATOM 745 C CA . GLU A 1 92 ? -3.764 -0.033 -8.375 1 91.69 92 GLU A CA 1
ATOM 746 C C . GLU A 1 92 ? -5 -0.907 -8.547 1 91.69 92 GLU A C 1
ATOM 748 O O . GLU A 1 92 ? -5.277 -1.383 -9.648 1 91.69 92 GLU A O 1
ATOM 753 N N . PRO A 1 93 ? -5.781 -1.105 -7.531 1 94.5 93 PRO A N 1
ATOM 754 C CA . PRO A 1 93 ? -6.918 -2.027 -7.602 1 94.5 93 PRO A CA 1
ATOM 755 C C . PRO A 1 93 ? -7.895 -1.678 -8.719 1 94.5 93 PRO A C 1
ATOM 757 O O . PRO A 1 93 ? -8.336 -2.564 -9.453 1 94.5 93 PRO A O 1
ATOM 760 N N . GLU A 1 94 ? -8.148 -0.425 -8.883 1 91.12 94 GLU A N 1
ATOM 761 C CA . GLU A 1 94 ? -9.125 -0.014 -9.883 1 91.12 94 GLU A CA 1
ATOM 762 C C . GLU A 1 94 ? -8.641 -0.328 -11.297 1 91.12 94 GLU A C 1
ATOM 764 O O . GLU A 1 94 ? -9.445 -0.627 -12.188 1 91.12 94 GLU A O 1
ATOM 769 N N . VAL A 1 95 ? -7.324 -0.264 -11.445 1 93.5 95 VAL A N 1
ATOM 770 C CA . VAL A 1 95 ? -6.754 -0.528 -12.766 1 93.5 95 VAL A CA 1
ATOM 771 C C . VAL A 1 95 ? -6.789 -2.027 -13.047 1 93.5 95 VAL A C 1
ATOM 773 O O . VAL A 1 95 ? -7.203 -2.449 -14.133 1 93.5 95 VAL A O 1
ATOM 776 N N . PHE A 1 96 ? -6.406 -2.848 -12.117 1 97.81 96 PHE A N 1
ATOM 777 C CA . PHE A 1 96 ? -6.469 -4.293 -12.297 1 97.81 96 PHE A CA 1
ATOM 778 C C . PHE A 1 96 ? -7.902 -4.746 -12.555 1 97.81 96 PHE A C 1
ATOM 780 O O . PHE A 1 96 ? -8.133 -5.664 -13.344 1 97.81 96 PHE A O 1
ATOM 787 N N . GLN A 1 97 ? -8.781 -4.09 -11.875 1 97.5 97 GLN A N 1
ATOM 788 C CA . GLN A 1 97 ? -10.195 -4.395 -12.023 1 97.5 97 GLN A CA 1
ATOM 789 C C . GLN A 1 97 ? -10.633 -4.285 -13.484 1 97.5 97 GLN A C 1
ATOM 791 O O . GLN A 1 97 ? -11.398 -5.117 -13.969 1 97.5 97 GLN A O 1
ATOM 796 N N . GLN A 1 98 ? -10.141 -3.291 -14.141 1 96.31 98 GLN A N 1
ATOM 797 C CA . GLN A 1 98 ? -10.492 -3.092 -15.539 1 96.31 98 GLN A CA 1
ATOM 798 C C . GLN A 1 98 ? -10.047 -4.277 -16.391 1 96.31 98 GLN A C 1
ATOM 800 O O . GLN A 1 98 ? -10.789 -4.738 -17.266 1 96.31 98 GLN A O 1
ATOM 805 N N . TYR A 1 99 ? -8.875 -4.766 -16.141 1 98.25 99 TYR A N 1
ATOM 806 C CA . TYR A 1 99 ? -8.375 -5.906 -16.906 1 98.25 99 TYR A CA 1
ATOM 807 C C . TYR A 1 99 ? -9.203 -7.156 -16.625 1 98.25 99 TYR A C 1
ATOM 809 O O . TYR A 1 99 ? -9.625 -7.855 -17.547 1 98.25 99 TYR A O 1
ATOM 817 N N . ALA A 1 100 ? -9.398 -7.426 -15.289 1 98.75 100 ALA A N 1
ATOM 818 C CA . ALA A 1 100 ? -10.148 -8.609 -14.883 1 98.75 100 ALA A CA 1
ATOM 819 C C . ALA A 1 100 ? -11.547 -8.609 -15.477 1 98.75 100 ALA A C 1
ATOM 821 O O . ALA A 1 100 ? -12.023 -9.633 -15.977 1 98.75 100 ALA A O 1
ATOM 822 N N . GLN A 1 101 ? -12.156 -7.449 -15.469 1 98.44 101 GLN A N 1
ATOM 823 C CA . GLN A 1 101 ? -13.484 -7.328 -16.047 1 98.44 101 GLN A CA 1
ATOM 824 C C . GLN A 1 101 ? -13.445 -7.508 -17.562 1 98.44 101 GLN A C 1
ATOM 826 O O . GLN A 1 101 ? -14.352 -8.117 -18.141 1 98.44 101 GLN A O 1
ATOM 831 N N . LEU A 1 102 ? -12.461 -6.969 -18.188 1 97.94 102 LEU A N 1
ATOM 832 C CA . LEU A 1 102 ? -12.312 -7.043 -19.625 1 97.94 102 LEU A CA 1
ATOM 833 C C . LEU A 1 102 ? -12.281 -8.492 -20.109 1 97.94 102 LEU A C 1
ATOM 835 O O . LEU A 1 102 ? -12.812 -8.82 -21.172 1 97.94 102 LEU A O 1
ATOM 839 N N . ILE A 1 103 ? -11.727 -9.375 -19.25 1 97.81 103 ILE A N 1
ATOM 840 C CA . ILE A 1 103 ? -11.633 -10.766 -19.672 1 97.81 103 ILE A CA 1
ATOM 841 C C . ILE A 1 103 ? -12.781 -11.57 -19.062 1 97.81 103 ILE A C 1
ATOM 843 O O . ILE A 1 103 ? -12.75 -12.805 -19.047 1 97.81 103 ILE A O 1
ATOM 847 N N . GLY A 1 104 ? -13.734 -10.883 -18.484 1 97.88 104 GLY A N 1
ATOM 848 C CA . GLY A 1 104 ? -15.023 -11.484 -18.172 1 97.88 104 GLY A CA 1
ATOM 849 C C . GLY A 1 104 ? -15.062 -12.109 -16.781 1 97.88 104 GLY A C 1
ATOM 850 O O . GLY A 1 104 ? -15.891 -12.977 -16.516 1 97.88 104 GLY A O 1
ATOM 851 N N . VAL A 1 105 ? -14.18 -11.742 -15.883 1 98.44 105 VAL A N 1
ATOM 852 C CA . VAL A 1 105 ? -14.195 -12.266 -14.523 1 98.44 105 VAL A CA 1
ATOM 853 C C . VAL A 1 105 ? -15.266 -11.555 -13.703 1 98.44 105 VAL A C 1
ATOM 855 O O . VAL A 1 105 ? -15.414 -10.328 -13.789 1 98.44 105 VAL A O 1
ATOM 858 N N . HIS A 1 106 ? -16.016 -12.344 -12.977 1 98.19 106 HIS A N 1
ATOM 859 C CA . HIS A 1 106 ? -17.062 -11.781 -12.125 1 98.19 106 HIS A CA 1
ATOM 860 C C . HIS A 1 106 ? -16.672 -11.844 -10.656 1 98.19 106 HIS A C 1
ATOM 862 O O . HIS A 1 106 ? -15.805 -12.633 -10.266 1 98.19 106 HIS A O 1
ATOM 868 N N . ARG A 1 107 ? -17.281 -11.047 -9.867 1 96.38 107 ARG A N 1
ATOM 869 C CA . ARG A 1 107 ? -16.969 -10.836 -8.461 1 96.38 107 ARG A CA 1
ATOM 870 C C . ARG A 1 107 ? -17.062 -12.148 -7.68 1 96.38 107 ARG A C 1
ATOM 872 O O . ARG A 1 107 ? -16.25 -12.398 -6.781 1 96.38 107 ARG A O 1
ATOM 879 N N . ASP A 1 108 ? -17.922 -13.008 -8.023 1 96 108 ASP A N 1
ATOM 880 C CA . ASP A 1 108 ? -18.203 -14.195 -7.223 1 96 108 ASP A CA 1
ATOM 881 C C . ASP A 1 108 ? -17.719 -15.461 -7.914 1 96 108 ASP A C 1
ATOM 883 O O . ASP A 1 108 ? -18.094 -16.578 -7.523 1 96 108 ASP A O 1
ATOM 887 N N . ASP A 1 109 ? -16.938 -15.289 -8.898 1 97.69 109 ASP A N 1
ATOM 888 C CA . ASP A 1 109 ? -16.453 -16.438 -9.641 1 97.69 109 ASP A CA 1
ATOM 889 C C . ASP A 1 109 ? -15.562 -17.328 -8.766 1 97.69 109 ASP A C 1
ATOM 891 O O . ASP A 1 109 ? -14.773 -16.828 -7.969 1 97.69 109 ASP A O 1
ATOM 895 N N . GLN A 1 110 ? -15.789 -18.609 -8.906 1 97.94 110 GLN A N 1
ATOM 896 C CA . GLN A 1 110 ? -14.719 -19.531 -8.586 1 97.94 110 GLN A CA 1
ATOM 897 C C . GLN A 1 110 ? -13.641 -19.531 -9.672 1 97.94 110 GLN A C 1
ATOM 899 O O . GLN A 1 110 ? -13.859 -20.062 -10.766 1 97.94 110 GLN A O 1
ATOM 904 N N . ILE A 1 111 ? -12.508 -18.984 -9.352 1 98.56 111 ILE A N 1
ATOM 905 C CA . ILE A 1 111 ? -11.461 -18.859 -10.352 1 98.56 111 ILE A CA 1
ATOM 906 C C . ILE A 1 111 ? -10.547 -20.078 -10.289 1 98.56 111 ILE A C 1
ATOM 908 O O . ILE A 1 111 ? -10.07 -20.453 -9.211 1 98.56 111 ILE A O 1
ATOM 912 N N . ILE A 1 112 ? -10.367 -20.719 -11.352 1 98.81 112 ILE A N 1
ATOM 913 C CA . ILE A 1 112 ? -9.461 -21.859 -11.508 1 98.81 112 ILE A CA 1
ATOM 914 C C . ILE A 1 112 ? -8.312 -21.469 -12.43 1 98.81 112 ILE A C 1
ATOM 916 O O . ILE A 1 112 ? -8.531 -21.016 -13.555 1 98.81 112 ILE A O 1
ATOM 920 N N . LEU A 1 113 ? -7.105 -21.641 -11.945 1 98.88 113 LEU A N 1
ATOM 921 C CA . LEU A 1 113 ? -5.914 -21.172 -12.648 1 98.88 113 LEU A CA 1
ATOM 922 C C . LEU A 1 113 ? -5.051 -22.344 -13.094 1 98.88 113 LEU A C 1
ATOM 924 O O . LEU A 1 113 ? -4.906 -23.328 -12.352 1 98.88 113 LEU A O 1
ATOM 928 N N . TYR A 1 114 ? -4.488 -22.266 -14.273 1 98.88 114 TYR A N 1
ATOM 929 C CA . TYR A 1 114 ? -3.475 -23.219 -14.711 1 98.88 114 TYR A CA 1
ATOM 930 C C . TYR A 1 114 ? -2.451 -22.547 -15.617 1 98.88 114 TYR A C 1
ATOM 932 O O . TYR A 1 114 ? -2.645 -21.406 -16.047 1 98.88 114 TYR A O 1
ATOM 940 N N . SER A 1 115 ? -1.397 -23.203 -15.812 1 98.81 115 SER A N 1
ATOM 941 C CA . SER A 1 115 ? -0.372 -22.734 -16.734 1 98.81 115 SER A CA 1
ATOM 942 C C . SER A 1 115 ? 0.462 -23.891 -17.266 1 98.81 115 SER A C 1
ATOM 944 O O . SER A 1 115 ? 0.044 -25.047 -17.188 1 98.81 115 SER A O 1
ATOM 946 N N . ARG A 1 116 ? 1.531 -23.531 -17.938 1 98.12 116 ARG A N 1
ATOM 947 C CA . ARG A 1 116 ? 2.512 -24.453 -18.5 1 98.12 116 ARG A CA 1
ATOM 948 C C . ARG A 1 116 ? 3.92 -24.109 -18.031 1 98.12 116 ARG A C 1
ATOM 950 O O . ARG A 1 116 ? 4.145 -23.047 -17.453 1 98.12 116 ARG A O 1
ATOM 957 N N . GLY A 1 117 ? 4.809 -25.109 -18.25 1 95 117 GLY A N 1
ATOM 958 C CA . GLY A 1 117 ? 6.215 -24.766 -18.109 1 95 117 GLY A CA 1
ATOM 959 C C . GLY A 1 117 ? 6.801 -25.203 -16.781 1 95 117 GLY A C 1
ATOM 960 O O . GLY A 1 117 ? 6.605 -26.344 -16.359 1 95 117 GLY A O 1
ATOM 961 N N . PRO A 1 118 ? 7.613 -24.312 -16.172 1 94.62 118 PRO A N 1
ATOM 962 C CA . PRO A 1 118 ? 8.414 -24.734 -15.016 1 94.62 118 PRO A CA 1
ATOM 963 C C . PRO A 1 118 ? 7.559 -25.109 -13.812 1 94.62 118 PRO A C 1
ATOM 965 O O . PRO A 1 118 ? 6.426 -24.625 -13.68 1 94.62 118 PRO A O 1
ATOM 968 N N . PHE A 1 119 ? 8.188 -26.016 -12.977 1 96.44 119 PHE A N 1
ATOM 969 C CA . PHE A 1 119 ? 7.648 -26.406 -11.68 1 96.44 119 PHE A CA 1
ATOM 970 C C . PHE A 1 119 ? 6.258 -27.016 -11.828 1 96.44 119 PHE A C 1
ATOM 972 O O . PHE A 1 119 ? 5.305 -26.562 -11.195 1 96.44 119 PHE A O 1
ATOM 979 N N . GLY A 1 120 ? 6.207 -28.078 -12.734 1 95.12 120 GLY A N 1
ATOM 980 C CA . GLY A 1 120 ? 4.969 -28.812 -12.953 1 95.12 120 GLY A CA 1
ATOM 981 C C . GLY A 1 120 ? 3.908 -27.984 -13.664 1 95.12 120 GLY A C 1
ATOM 982 O O . GLY A 1 120 ? 2.713 -28.266 -13.531 1 95.12 120 GLY A O 1
ATOM 983 N N . GLY A 1 121 ? 4.41 -26.906 -14.297 1 97 121 GLY A N 1
ATOM 984 C CA . GLY A 1 121 ? 3.477 -26.031 -14.992 1 97 121 GLY A CA 1
ATOM 985 C C . GLY A 1 121 ? 2.662 -25.156 -14.062 1 97 121 GLY A C 1
ATOM 986 O O . GLY A 1 121 ? 1.578 -24.703 -14.422 1 97 121 GLY A O 1
ATOM 987 N N . MET A 1 122 ? 3.117 -24.891 -12.844 1 98 122 MET A N 1
ATOM 988 C CA . MET A 1 122 ? 2.27 -24.219 -11.867 1 98 122 MET A CA 1
ATOM 989 C C . MET A 1 122 ? 2.885 -22.875 -11.445 1 98 122 MET A C 1
ATOM 991 O O . MET A 1 122 ? 2.266 -22.109 -10.711 1 98 122 MET A O 1
ATOM 995 N N . LEU A 1 123 ? 4.102 -22.578 -11.977 1 98.38 123 LEU A N 1
ATOM 996 C CA . LEU A 1 123 ? 4.812 -21.391 -11.539 1 98.38 123 LEU A CA 1
ATOM 997 C C . LEU A 1 123 ? 3.988 -20.141 -11.82 1 98.38 123 LEU A C 1
ATOM 999 O O . LEU A 1 123 ? 3.723 -19.344 -10.906 1 98.38 123 LEU A O 1
ATOM 1003 N N . PHE A 1 124 ? 3.508 -20 -13.031 1 98.69 124 PHE A N 1
ATOM 1004 C CA . PHE A 1 124 ? 2.84 -18.766 -13.445 1 98.69 124 PHE A CA 1
ATOM 1005 C C . PHE A 1 124 ? 1.407 -18.734 -12.93 1 98.69 124 PHE A C 1
ATOM 1007 O O . PHE A 1 124 ? 0.877 -17.656 -12.617 1 98.69 124 PHE A O 1
ATOM 1014 N N . ALA A 1 125 ? 0.797 -19.891 -12.805 1 98.81 125 ALA A N 1
ATOM 1015 C CA . ALA A 1 125 ? -0.519 -19.969 -12.172 1 98.81 125 ALA A CA 1
ATOM 1016 C C . ALA A 1 125 ? -0.449 -19.562 -10.703 1 98.81 125 ALA A C 1
ATOM 1018 O O . ALA A 1 125 ? -1.351 -18.891 -10.195 1 98.81 125 ALA A O 1
ATOM 1019 N N . ALA A 1 126 ? 0.614 -19.938 -10.039 1 98.75 126 ALA A N 1
ATOM 1020 C CA . ALA A 1 126 ? 0.799 -19.578 -8.633 1 98.75 126 ALA A CA 1
ATOM 1021 C C . ALA A 1 126 ? 0.987 -18.078 -8.484 1 98.75 126 ALA A C 1
ATOM 1023 O O . ALA A 1 126 ? 0.493 -17.469 -7.523 1 98.75 126 ALA A O 1
ATOM 1024 N N . LYS A 1 127 ? 1.745 -17.453 -9.391 1 98.75 127 LYS A N 1
ATOM 1025 C CA . LYS A 1 127 ? 1.884 -16 -9.367 1 98.75 127 LYS A CA 1
ATOM 1026 C C . LYS A 1 127 ? 0.531 -15.32 -9.547 1 98.75 127 LYS A C 1
ATOM 1028 O O . LYS A 1 127 ? 0.223 -14.352 -8.844 1 98.75 127 LYS A O 1
ATOM 1033 N N . SER A 1 128 ? -0.246 -15.82 -10.477 1 98.88 128 SER A N 1
ATOM 1034 C CA . SER A 1 128 ? -1.583 -15.289 -10.711 1 98.88 128 SER A CA 1
ATOM 1035 C C . SER A 1 128 ? -2.471 -15.461 -9.484 1 98.88 128 SER A C 1
ATOM 1037 O O . SER A 1 128 ? -3.266 -14.578 -9.148 1 98.88 128 SER A O 1
ATOM 1039 N N . TYR A 1 129 ? -2.307 -16.625 -8.82 1 98.56 129 TYR A N 1
ATOM 1040 C CA . TYR A 1 129 ? -3.006 -16.906 -7.566 1 98.56 129 TYR A CA 1
ATOM 1041 C C . TYR A 1 129 ? -2.729 -15.82 -6.531 1 98.56 129 TYR A C 1
ATOM 1043 O O . TYR A 1 129 ? -3.658 -15.258 -5.949 1 98.56 129 TYR A O 1
ATOM 1051 N N . TRP A 1 130 ? -1.505 -15.516 -6.363 1 98.56 130 TRP A N 1
ATOM 1052 C CA . TRP A 1 130 ? -1.127 -14.508 -5.379 1 98.56 130 TRP A CA 1
ATOM 1053 C C . TRP A 1 130 ? -1.613 -13.125 -5.801 1 98.56 130 TRP A C 1
ATOM 1055 O O . TRP A 1 130 ? -1.999 -12.312 -4.957 1 98.56 130 TRP A O 1
ATOM 1065 N N . LEU A 1 131 ? -1.525 -12.875 -7.098 1 98.81 131 LEU A N 1
ATOM 1066 C CA . LEU A 1 131 ? -1.993 -11.594 -7.621 1 98.81 131 LEU A CA 1
ATOM 1067 C C . LEU A 1 131 ? -3.471 -11.391 -7.305 1 98.81 131 LEU A C 1
ATOM 1069 O O . LEU A 1 131 ? -3.863 -10.32 -6.836 1 98.81 131 LEU A O 1
ATOM 1073 N N . PHE A 1 132 ? -4.297 -12.398 -7.523 1 98.69 132 PHE A N 1
ATOM 1074 C CA . PHE A 1 132 ? -5.719 -12.289 -7.215 1 98.69 132 PHE A CA 1
ATOM 1075 C C . PHE A 1 132 ? -5.934 -12.125 -5.715 1 98.69 132 PHE A C 1
ATOM 1077 O O . PHE A 1 132 ? -6.836 -11.398 -5.289 1 98.69 132 PHE A O 1
ATOM 1084 N N . LYS A 1 133 ? -5.121 -12.781 -4.898 1 97.06 133 LYS A N 1
ATOM 1085 C CA . LYS A 1 133 ? -5.195 -12.602 -3.453 1 97.06 133 LYS A CA 1
ATOM 1086 C C . LYS A 1 133 ? -4.875 -11.164 -3.062 1 97.06 133 LYS A C 1
ATOM 1088 O O . LYS A 1 133 ? -5.484 -10.617 -2.145 1 97.06 133 LYS A O 1
ATOM 1093 N N . THR A 1 134 ? -3.932 -10.586 -3.783 1 97.88 134 THR A N 1
ATOM 1094 C CA . THR A 1 134 ? -3.523 -9.203 -3.553 1 97.88 134 THR A CA 1
ATOM 1095 C C . THR A 1 134 ? -4.688 -8.25 -3.791 1 97.88 134 THR A C 1
ATOM 1097 O O . THR A 1 134 ? -4.719 -7.148 -3.234 1 97.88 134 THR A O 1
ATOM 1100 N N . TYR A 1 135 ? -5.625 -8.719 -4.621 1 98.06 135 TYR A N 1
ATOM 1101 C CA . TYR A 1 135 ? -6.77 -7.863 -4.918 1 98.06 135 TYR A CA 1
ATOM 1102 C C . TYR A 1 135 ? -8.031 -8.375 -4.23 1 98.06 135 TYR A C 1
ATOM 1104 O O . TYR A 1 135 ? -9.141 -7.961 -4.566 1 98.06 135 TYR A O 1
ATOM 1112 N N . GLY A 1 136 ? -7.867 -9.383 -3.371 1 96.5 136 GLY A N 1
ATOM 1113 C CA . GLY A 1 136 ? -8.891 -9.703 -2.391 1 96.5 136 GLY A CA 1
ATOM 1114 C C . GLY A 1 136 ? -9.781 -10.852 -2.814 1 96.5 136 GLY A C 1
ATOM 1115 O O . GLY A 1 136 ? -10.773 -11.156 -2.146 1 96.5 136 GLY A O 1
ATOM 1116 N N . HIS A 1 137 ? -9.438 -11.469 -3.908 1 97.19 137 HIS A N 1
ATOM 1117 C CA . HIS A 1 137 ? -10.258 -12.609 -4.309 1 97.19 137 HIS A CA 1
ATOM 1118 C C . HIS A 1 137 ? -9.938 -13.844 -3.48 1 97.19 137 HIS A C 1
ATOM 1120 O O . HIS A 1 137 ? -8.766 -14.164 -3.264 1 97.19 137 HIS A O 1
ATOM 1126 N N . LYS A 1 138 ? -10.953 -14.594 -3.035 1 93.12 138 LYS A N 1
ATOM 1127 C CA . LYS A 1 138 ? -10.742 -15.68 -2.084 1 93.12 138 LYS A CA 1
ATOM 1128 C C . LYS A 1 138 ? -10.922 -17.047 -2.754 1 93.12 138 LYS A C 1
ATOM 1130 O O . LYS A 1 138 ? -10.188 -17.984 -2.461 1 93.12 138 LYS A O 1
ATOM 1135 N N . GLU A 1 139 ? -11.906 -17.078 -3.662 1 96.06 139 GLU A N 1
ATOM 1136 C CA . GLU A 1 139 ? -12.234 -18.344 -4.293 1 96.06 139 GLU A CA 1
ATOM 1137 C C . GLU A 1 139 ? -11.273 -18.656 -5.438 1 96.06 139 GLU A C 1
ATOM 1139 O O . GLU A 1 139 ? -11.617 -18.469 -6.609 1 96.06 139 GLU A O 1
ATOM 1144 N N . LEU A 1 140 ? -10.125 -19.266 -5.078 1 97.75 140 LEU A N 1
ATOM 1145 C CA . LEU A 1 140 ? -9.055 -19.547 -6.027 1 97.75 140 LEU A CA 1
ATOM 1146 C C . LEU A 1 140 ? -8.57 -20.984 -5.883 1 97.75 140 LEU A C 1
ATOM 1148 O O . LEU A 1 140 ? -8.414 -21.484 -4.766 1 97.75 140 LEU A O 1
ATOM 1152 N N . VAL A 1 141 ? -8.398 -21.656 -7.008 1 97.69 141 VAL A N 1
ATOM 1153 C CA . VAL A 1 141 ? -7.781 -22.984 -7.012 1 97.69 141 VAL A CA 1
ATOM 1154 C C . VAL A 1 141 ? -6.883 -23.125 -8.234 1 97.69 141 VAL A C 1
ATOM 1156 O O . VAL A 1 141 ? -7.105 -22.469 -9.258 1 97.69 141 VAL A O 1
ATOM 1159 N N . LEU A 1 142 ? -5.863 -23.938 -8.102 1 98.25 142 LEU A N 1
ATOM 1160 C CA . LEU A 1 142 ? -4.938 -24.219 -9.195 1 98.25 142 LEU A CA 1
ATOM 1161 C C . LEU A 1 142 ? -5.102 -25.656 -9.688 1 98.25 142 LEU A C 1
ATOM 1163 O O . LEU A 1 142 ? -5.332 -26.562 -8.891 1 98.25 142 LEU A O 1
ATOM 1167 N N . VAL A 1 143 ? -4.902 -25.812 -10.953 1 98.69 143 VAL A N 1
ATOM 1168 C CA . VAL A 1 143 ? -4.875 -27.172 -11.5 1 98.69 143 VAL A CA 1
ATOM 1169 C C . VAL A 1 143 ? -3.555 -27.844 -11.148 1 98.69 143 VAL A C 1
ATOM 1171 O O . VAL A 1 143 ? -2.486 -27.391 -11.562 1 98.69 143 VAL A O 1
ATOM 1174 N N . ASN A 1 144 ? -3.689 -28.906 -10.414 1 98.44 144 ASN A N 1
ATOM 1175 C CA . ASN A 1 144 ? -2.502 -29.641 -9.977 1 98.44 144 ASN A CA 1
ATOM 1176 C C . ASN A 1 144 ? -1.806 -30.328 -11.148 1 98.44 144 ASN A C 1
ATOM 1178 O O . ASN A 1 144 ? -2.361 -31.234 -11.758 1 98.44 144 ASN A O 1
ATOM 1182 N N . GLY A 1 145 ? -0.652 -29.859 -11.469 1 98.12 145 GLY A N 1
ATOM 1183 C CA . GLY A 1 145 ? 0.09 -30.406 -12.602 1 98.12 145 GLY A CA 1
ATOM 1184 C C . GLY A 1 145 ? -0.075 -29.578 -13.867 1 98.12 145 GLY A C 1
ATOM 1185 O O . GLY A 1 145 ? 0.54 -29.891 -14.891 1 98.12 145 GLY A O 1
ATOM 1186 N N . GLY A 1 146 ? -0.927 -28.578 -13.844 1 98.5 146 GLY A N 1
ATOM 1187 C CA . GLY A 1 146 ? -1.072 -27.656 -14.953 1 98.5 146 GLY A CA 1
ATOM 1188 C C . GLY A 1 146 ? -1.615 -28.297 -16.219 1 98.5 146 GLY A C 1
ATOM 1189 O O . GLY A 1 146 ? -2.35 -29.297 -16.141 1 98.5 146 GLY A O 1
ATOM 1190 N N . PHE A 1 147 ? -1.319 -27.688 -17.344 1 98.75 147 PHE A N 1
ATOM 1191 C CA . PHE A 1 147 ? -1.822 -28.109 -18.656 1 98.75 147 PHE A CA 1
ATOM 1192 C C . PHE A 1 147 ? -1.2 -29.438 -19.062 1 98.75 147 PHE A C 1
ATOM 1194 O O . PHE A 1 147 ? -1.857 -30.266 -19.688 1 98.75 147 PHE A O 1
ATOM 1201 N N . ASP A 1 148 ? 0.034 -29.625 -18.719 1 97.75 148 ASP A N 1
ATOM 1202 C CA . ASP A 1 148 ? 0.725 -30.859 -19.078 1 97.75 148 ASP A CA 1
ATOM 1203 C C . ASP A 1 148 ? 0.022 -32.094 -18.484 1 97.75 148 ASP A C 1
ATOM 1205 O O . ASP A 1 148 ? -0.164 -33.094 -19.172 1 97.75 148 ASP A O 1
ATOM 1209 N N . GLU A 1 149 ? -0.328 -31.953 -17.234 1 97.94 149 GLU A N 1
ATOM 1210 C CA . GLU A 1 149 ? -1.041 -33.062 -16.625 1 97.94 149 GLU A CA 1
ATOM 1211 C C . GLU A 1 149 ? -2.4 -33.281 -17.281 1 97.94 149 GLU A C 1
ATOM 1213 O O . GLU A 1 149 ? -2.842 -34.406 -17.438 1 97.94 149 GLU A O 1
ATOM 1218 N N . TRP A 1 150 ? -3.105 -32.25 -17.625 1 98.56 150 TRP A N 1
ATOM 1219 C CA . TRP A 1 150 ? -4.379 -32.312 -18.328 1 98.56 150 TRP A CA 1
ATOM 1220 C C . TRP A 1 150 ? -4.25 -33.125 -19.609 1 98.56 150 TRP A C 1
ATOM 1222 O O . TRP A 1 150 ? -5.043 -34.031 -19.859 1 98.56 150 TRP A O 1
ATOM 1232 N N . THR A 1 151 ? -3.219 -32.875 -20.422 1 97.94 151 THR A N 1
ATOM 1233 C CA . THR A 1 151 ? -3.004 -33.531 -21.688 1 97.94 151 THR A CA 1
ATOM 1234 C C . THR A 1 151 ? -2.551 -34.969 -21.484 1 97.94 151 THR A C 1
ATOM 1236 O O . THR A 1 151 ? -2.943 -35.875 -22.234 1 97.94 151 THR A O 1
ATOM 1239 N N . LYS A 1 152 ? -1.722 -35.188 -20.5 1 97.06 152 LYS A N 1
ATOM 1240 C CA . LYS A 1 152 ? -1.258 -36.531 -20.188 1 97.06 152 LYS A CA 1
ATOM 1241 C C . LYS A 1 152 ? -2.43 -37.469 -19.859 1 97.06 152 LYS A C 1
ATOM 1243 O O . LYS A 1 152 ? -2.385 -38.656 -20.172 1 97.06 152 LYS A O 1
ATOM 1248 N N . GLU A 1 153 ? -3.41 -36.875 -19.266 1 97.19 153 GLU A N 1
ATOM 1249 C CA . GLU A 1 153 ? -4.586 -37.656 -18.891 1 97.19 153 GLU A CA 1
ATOM 1250 C C . GLU A 1 153 ? -5.523 -37.844 -20.078 1 97.19 153 GLU A C 1
ATOM 1252 O O . GLU A 1 153 ? -6.59 -38.438 -19.938 1 97.19 153 GLU A O 1
ATOM 1257 N N . GLY A 1 154 ? -5.16 -37.281 -21.156 1 97.69 154 GLY A N 1
ATOM 1258 C CA . GLY A 1 154 ? -5.91 -37.5 -22.375 1 97.69 154 GLY A CA 1
ATOM 1259 C C . GLY A 1 154 ? -7.195 -36.688 -22.438 1 97.69 154 GLY A C 1
ATOM 1260 O O . GLY A 1 154 ? -8.148 -37.094 -23.109 1 97.69 154 GLY A O 1
ATOM 1261 N N . LEU A 1 155 ? -7.285 -35.625 -21.734 1 98.38 155 LEU A N 1
ATOM 1262 C CA . LEU A 1 155 ? -8.508 -34.844 -21.688 1 98.38 155 LEU A CA 1
ATOM 1263 C C . LEU A 1 155 ? -8.586 -33.875 -22.859 1 98.38 155 LEU A C 1
ATOM 1265 O O . LEU A 1 155 ? -7.566 -33.531 -23.453 1 98.38 155 LEU A O 1
ATOM 1269 N N . GLU A 1 156 ? -9.75 -33.438 -23.188 1 97.94 156 GLU A N 1
ATOM 1270 C CA . GLU A 1 156 ? -10.016 -32.656 -24.391 1 97.94 156 GLU A CA 1
ATOM 1271 C C . GLU A 1 156 ? -9.383 -31.266 -24.281 1 97.94 156 GLU A C 1
ATOM 1273 O O . GLU A 1 156 ? -9.367 -30.656 -23.219 1 97.94 156 GLU A O 1
ATOM 1278 N N . THR A 1 157 ? -8.867 -30.781 -25.438 1 98.56 157 THR A N 1
ATOM 1279 C CA . THR A 1 157 ? -8.344 -29.422 -25.531 1 98.56 157 THR A CA 1
ATOM 1280 C C . THR A 1 157 ? -9.023 -28.672 -26.688 1 98.56 157 THR A C 1
ATOM 1282 O O . THR A 1 157 ? -9.703 -29.281 -27.516 1 98.56 157 THR A O 1
ATOM 1285 N N . GLU A 1 158 ? -8.945 -27.375 -26.641 1 97.88 158 GLU A N 1
ATOM 1286 C CA . GLU A 1 158 ? -9.516 -26.531 -27.688 1 97.88 158 GLU A CA 1
ATOM 1287 C C . GLU A 1 158 ? -8.438 -25.672 -28.344 1 97.88 158 GLU A C 1
ATOM 1289 O O . GLU A 1 158 ? -7.387 -25.422 -27.75 1 97.88 158 GLU A O 1
ATOM 1294 N N . THR A 1 159 ? -8.695 -25.297 -29.562 1 97.81 159 THR A N 1
ATOM 1295 C CA . THR A 1 159 ? -7.871 -24.375 -30.344 1 97.81 159 THR A CA 1
ATOM 1296 C C . THR A 1 159 ? -8.695 -23.188 -30.812 1 97.81 159 THR A C 1
ATOM 1298 O O . THR A 1 159 ? -9.875 -23.312 -31.125 1 97.81 159 THR A O 1
ATOM 1301 N N . LEU A 1 160 ? -8.07 -22 -30.812 1 96.75 160 LEU A N 1
ATOM 1302 C CA . LEU A 1 160 ? -8.711 -20.781 -31.281 1 96.75 160 LEU A CA 1
ATOM 1303 C C . LEU A 1 160 ? -7.84 -20.062 -32.312 1 96.75 160 LEU A C 1
ATOM 1305 O O . LEU A 1 160 ? -6.613 -20.141 -32.25 1 96.75 160 LEU A O 1
ATOM 1309 N N . THR A 1 161 ? -8.484 -19.375 -33.25 1 94.5 161 THR A N 1
ATOM 1310 C CA . THR A 1 161 ? -7.754 -18.531 -34.188 1 94.5 161 THR A CA 1
ATOM 1311 C C . THR A 1 161 ? -7.52 -17.141 -33.594 1 94.5 161 THR A C 1
ATOM 1313 O O . THR A 1 161 ? -6.535 -16.469 -33.938 1 94.5 161 THR A O 1
ATOM 1316 N N . GLU A 1 162 ? -8.461 -16.734 -32.812 1 92.94 162 GLU A N 1
ATOM 1317 C CA . GLU A 1 162 ? -8.375 -15.461 -32.094 1 92.94 162 GLU A CA 1
ATOM 1318 C C . GLU A 1 162 ? -9.125 -15.523 -30.766 1 92.94 162 GLU A C 1
ATOM 1320 O O . GLU A 1 162 ? -9.992 -16.375 -30.578 1 92.94 162 GLU A O 1
ATOM 1325 N N . GLU A 1 163 ? -8.688 -14.719 -29.922 1 90.88 163 GLU A N 1
ATOM 1326 C CA . GLU A 1 163 ? -9.391 -14.672 -28.641 1 90.88 163 GLU A CA 1
ATOM 1327 C C . GLU A 1 163 ? -10.789 -14.078 -28.812 1 90.88 163 GLU A C 1
ATOM 1329 O O . GLU A 1 163 ? -10.953 -13.039 -29.453 1 90.88 163 GLU A O 1
ATOM 1334 N N . PRO A 1 164 ? -11.719 -14.75 -28.281 1 90.06 164 PRO A N 1
ATOM 1335 C CA . PRO A 1 164 ? -13.062 -14.164 -28.359 1 90.06 164 PRO A CA 1
ATOM 1336 C C . PRO A 1 164 ? -13.219 -12.906 -27.516 1 90.06 164 PRO A C 1
ATOM 1338 O O . PRO A 1 164 ? -12.469 -12.711 -26.547 1 90.06 164 PRO A O 1
ATOM 1341 N N . ALA A 1 165 ? -14.125 -12.055 -27.938 1 90.44 165 ALA A N 1
ATOM 1342 C CA . ALA A 1 165 ? -14.531 -10.938 -27.078 1 90.44 165 ALA A CA 1
ATOM 1343 C C . ALA A 1 165 ? -15.484 -11.406 -25.984 1 90.44 165 ALA A C 1
ATOM 1345 O O . ALA A 1 165 ? -16.438 -12.141 -26.25 1 90.44 165 ALA A O 1
ATOM 1346 N N . TYR A 1 166 ? -15.141 -11.062 -24.812 1 94.81 166 TYR A N 1
ATOM 1347 C CA . TYR A 1 166 ? -15.977 -11.477 -23.688 1 94.81 166 TYR A CA 1
ATOM 1348 C C . TYR A 1 166 ? -16.875 -10.328 -23.234 1 94.81 166 TYR A C 1
ATOM 1350 O O . TYR A 1 166 ? -16.531 -9.156 -23.422 1 94.81 166 TYR A O 1
ATOM 1358 N N . GLU A 1 167 ? -18.031 -10.734 -22.719 1 96 167 GLU A N 1
ATOM 1359 C CA . GLU A 1 167 ? -18.797 -9.734 -21.984 1 96 167 GLU A CA 1
ATOM 1360 C C . GLU A 1 167 ? -18.047 -9.266 -20.734 1 96 167 GLU A C 1
ATOM 1362 O O . GLU A 1 167 ? -17.422 -10.07 -20.047 1 96 167 GLU A O 1
ATOM 1367 N N . LYS A 1 168 ? -18.109 -7.973 -20.547 1 97.31 168 LYS A N 1
ATOM 1368 C CA . LYS A 1 168 ? -17.438 -7.395 -19.391 1 97.31 168 LYS A CA 1
ATOM 1369 C C . LYS A 1 168 ? -17.922 -8.023 -18.094 1 97.31 168 LYS A C 1
ATOM 1371 O O . LYS A 1 168 ? -19.125 -8.188 -17.891 1 97.31 168 LYS A O 1
ATOM 1376 N N . GLY A 1 169 ? -16.984 -8.43 -17.266 1 98.12 169 GLY A N 1
ATOM 1377 C CA . GLY A 1 169 ? -17.328 -8.992 -15.961 1 98.12 169 GLY A CA 1
ATOM 1378 C C . GLY A 1 169 ? -17.625 -7.941 -14.914 1 98.12 169 GLY A C 1
ATOM 1379 O O . GLY A 1 169 ? -17.703 -6.754 -15.227 1 98.12 169 GLY A O 1
ATOM 1380 N N . THR A 1 170 ? -17.828 -8.43 -13.672 1 98.06 170 THR A N 1
ATOM 1381 C CA . THR A 1 170 ? -18.172 -7.539 -12.57 1 98.06 170 THR A CA 1
ATOM 1382 C C . THR A 1 170 ? -17.141 -7.652 -11.445 1 98.06 170 THR A C 1
ATOM 1384 O O . THR A 1 170 ? -17.453 -7.391 -10.281 1 98.06 170 THR A O 1
ATOM 1387 N N . PHE A 1 171 ? -15.969 -8.133 -11.766 1 98.12 171 PHE A N 1
ATOM 1388 C CA . PHE A 1 171 ? -14.922 -8.281 -10.766 1 98.12 171 PHE A CA 1
ATOM 1389 C C . PHE A 1 171 ? -14.734 -6.996 -9.977 1 98.12 171 PHE A C 1
ATOM 1391 O O . PHE A 1 171 ? -14.727 -5.906 -10.547 1 98.12 171 PHE A O 1
ATOM 1398 N N . LEU A 1 172 ? -14.641 -7.113 -8.711 1 95.44 172 LEU A N 1
ATOM 1399 C CA . LEU A 1 172 ? -14.391 -5.988 -7.812 1 95.44 172 LEU A CA 1
ATOM 1400 C C . LEU A 1 172 ? -13.07 -6.16 -7.074 1 95.44 172 LEU A C 1
ATOM 1402 O O . LEU A 1 172 ? -12.969 -6.98 -6.164 1 95.44 172 LEU A O 1
ATOM 1406 N N . ALA A 1 173 ? -12.094 -5.375 -7.438 1 96.56 173 ALA A N 1
ATOM 1407 C CA . ALA A 1 173 ? -10.781 -5.449 -6.797 1 96.56 173 ALA A CA 1
ATOM 1408 C C . ALA A 1 173 ? -10.789 -4.727 -5.453 1 96.56 173 ALA A C 1
ATOM 1410 O O . ALA A 1 173 ? -11.297 -3.611 -5.344 1 96.56 173 ALA A O 1
ATOM 1411 N N . ARG A 1 174 ? -10.305 -5.395 -4.473 1 95.5 174 ARG A N 1
ATOM 1412 C CA . ARG A 1 174 ? -10.039 -4.797 -3.168 1 95.5 174 ARG A CA 1
ATOM 1413 C C . ARG A 1 174 ? -8.547 -4.543 -2.973 1 95.5 174 ARG A C 1
ATOM 1415 O O . ARG A 1 174 ? -7.723 -5.066 -3.723 1 95.5 174 ARG A O 1
ATOM 1422 N N . ASP A 1 175 ? -8.203 -3.727 -1.948 1 95.12 175 ASP A N 1
ATOM 1423 C CA . ASP A 1 175 ? -6.812 -3.328 -1.783 1 95.12 175 ASP A CA 1
ATOM 1424 C C . ASP A 1 175 ? -6.141 -4.125 -0.667 1 95.12 175 ASP A C 1
ATOM 1426 O O . ASP A 1 175 ? -5.98 -3.627 0.449 1 95.12 175 ASP A O 1
ATOM 1430 N N . PHE A 1 176 ? -5.641 -5.293 -0.966 1 96.25 176 PHE A N 1
ATOM 1431 C CA . PHE A 1 176 ? -4.848 -6.102 -0.047 1 96.25 176 PHE A CA 1
ATOM 1432 C C . PHE A 1 176 ? -3.373 -6.059 -0.427 1 96.25 176 PHE A C 1
ATOM 1434 O O . PHE A 1 176 ? -2.643 -7.031 -0.209 1 96.25 176 PHE A O 1
ATOM 1441 N N . ARG A 1 177 ? -2.924 -4.977 -0.957 1 95.25 177 ARG A N 1
ATOM 1442 C CA . ARG A 1 177 ? -1.547 -4.855 -1.424 1 95.25 177 ARG A CA 1
ATOM 1443 C C . ARG A 1 177 ? -0.567 -4.898 -0.257 1 95.25 177 ARG A C 1
ATOM 1445 O O . ARG A 1 177 ? 0.627 -5.137 -0.451 1 95.25 177 ARG A O 1
ATOM 1452 N N . HIS A 1 178 ? -1.103 -4.809 0.947 1 95 178 HIS A N 1
ATOM 1453 C CA . HIS A 1 178 ? -0.241 -4.961 2.113 1 95 178 HIS A CA 1
ATOM 1454 C C . HIS A 1 178 ? 0.294 -6.387 2.221 1 95 178 HIS A C 1
ATOM 1456 O O . HIS A 1 178 ? 1.229 -6.645 2.982 1 95 178 HIS A O 1
ATOM 1462 N N . ARG A 1 179 ? -0.259 -7.27 1.449 1 96.44 179 ARG A N 1
ATOM 1463 C CA . ARG A 1 179 ? 0.225 -8.648 1.403 1 96.44 179 ARG A CA 1
ATOM 1464 C C . ARG A 1 179 ? 1.56 -8.734 0.672 1 96.44 179 ARG A C 1
ATOM 1466 O O . ARG A 1 179 ? 2.242 -9.758 0.733 1 96.44 179 ARG A O 1
ATOM 1473 N N . ASN A 1 180 ? 1.925 -7.691 0.017 1 97.56 180 ASN A N 1
ATOM 1474 C CA . ASN A 1 180 ? 3.256 -7.508 -0.553 1 97.56 180 ASN A CA 1
ATOM 1475 C C . ASN A 1 180 ? 4.082 -6.52 0.262 1 97.56 180 ASN A C 1
ATOM 1477 O O . ASN A 1 180 ? 3.689 -5.363 0.431 1 97.56 180 ASN A O 1
ATOM 1481 N N . VAL A 1 181 ? 5.188 -6.953 0.72 1 97.25 181 VAL A N 1
ATOM 1482 C CA . VAL A 1 181 ? 6.062 -6.047 1.454 1 97.25 181 VAL A CA 1
ATOM 1483 C C . VAL A 1 181 ? 6.855 -5.188 0.472 1 97.25 181 VAL A C 1
ATOM 1485 O O . VAL A 1 181 ? 7.395 -5.695 -0.515 1 97.25 181 VAL A O 1
ATOM 1488 N N . THR A 1 182 ? 6.84 -3.863 0.657 1 96.44 182 THR A N 1
ATOM 1489 C CA . THR A 1 182 ? 7.609 -2.965 -0.197 1 96.44 182 THR A CA 1
ATOM 1490 C C . THR A 1 182 ? 9.055 -2.869 0.28 1 96.44 182 THR A C 1
ATOM 1492 O O . THR A 1 182 ? 9.375 -3.289 1.394 1 96.44 182 THR A O 1
ATOM 1495 N N . PHE A 1 183 ? 9.883 -2.379 -0.604 1 97.62 183 PHE A N 1
ATOM 1496 C CA . PHE A 1 183 ? 11.281 -2.154 -0.244 1 97.62 183 PHE A CA 1
ATOM 1497 C C . PHE A 1 183 ? 11.383 -1.235 0.968 1 97.62 183 PHE A C 1
ATOM 1499 O O . PHE A 1 183 ? 12.18 -1.485 1.876 1 97.62 183 PHE A O 1
ATOM 1506 N N . GLU A 1 184 ? 10.594 -0.157 0.992 1 97.12 184 GLU A N 1
ATOM 1507 C CA . GLU A 1 184 ? 10.633 0.83 2.066 1 97.12 184 GLU A CA 1
ATOM 1508 C C . GLU A 1 184 ? 10.211 0.213 3.398 1 97.12 184 GLU A C 1
ATOM 1510 O O . GLU A 1 184 ? 10.859 0.425 4.422 1 97.12 184 GLU A O 1
ATOM 1515 N N . GLU A 1 185 ? 9.141 -0.591 3.35 1 95.75 185 GLU A N 1
ATOM 1516 C CA . GLU A 1 185 ? 8.703 -1.273 4.562 1 95.75 185 GLU A CA 1
ATOM 1517 C C . GLU A 1 185 ? 9.75 -2.273 5.043 1 95.75 185 GLU A C 1
ATOM 1519 O O . GLU A 1 185 ? 10.039 -2.357 6.238 1 95.75 185 GLU A O 1
ATOM 1524 N N . LEU A 1 186 ? 10.312 -2.99 4.129 1 97.12 186 LEU A N 1
ATOM 1525 C CA . LEU A 1 186 ? 11.297 -4.039 4.391 1 97.12 186 LEU A CA 1
ATOM 1526 C C . LEU A 1 186 ? 12.523 -3.469 5.082 1 97.12 186 LEU A C 1
ATOM 1528 O O . LEU A 1 186 ? 13.102 -4.109 5.965 1 97.12 186 LEU A O 1
ATOM 1532 N N . THR A 1 187 ? 12.891 -2.234 4.727 1 95.88 187 THR A N 1
ATOM 1533 C CA . THR A 1 187 ? 14.18 -1.693 5.152 1 95.88 187 THR A CA 1
ATOM 1534 C C . THR A 1 187 ? 13.984 -0.575 6.172 1 95.88 187 THR A C 1
ATOM 1536 O O . THR A 1 187 ? 14.953 0.065 6.59 1 95.88 187 THR A O 1
ATOM 1539 N N . GLU A 1 188 ? 12.758 -0.318 6.559 1 92.94 188 GLU A N 1
ATOM 1540 C CA . GLU A 1 188 ? 12.516 0.705 7.566 1 92.94 188 GLU A CA 1
ATOM 1541 C C . GLU A 1 188 ? 13.008 0.255 8.938 1 92.94 188 GLU A C 1
ATOM 1543 O O . GLU A 1 188 ? 12.719 -0.864 9.375 1 92.94 188 GLU A O 1
ATOM 1548 N N . LYS A 1 189 ? 13.719 1.105 9.609 1 90.81 189 LYS A N 1
ATOM 1549 C CA . LYS A 1 189 ? 14.266 0.779 10.922 1 90.81 189 LYS A CA 1
ATOM 1550 C C . LYS A 1 189 ? 13.25 1.035 12.023 1 90.81 189 LYS A C 1
ATOM 1552 O O . LYS A 1 189 ? 12.516 2.027 11.984 1 90.81 189 LYS A O 1
ATOM 1557 N N . ASP A 1 190 ? 13.195 0.083 12.938 1 85.94 190 ASP A N 1
ATOM 1558 C CA . ASP A 1 190 ? 12.336 0.264 14.109 1 85.94 190 ASP A CA 1
ATOM 1559 C C . ASP A 1 190 ? 13.086 0.999 15.227 1 85.94 190 ASP A C 1
ATOM 1561 O O . ASP A 1 190 ? 14.148 1.569 14.992 1 85.94 190 ASP A O 1
ATOM 1565 N N . ALA A 1 191 ? 12.445 1.126 16.422 1 80.69 191 ALA A N 1
ATOM 1566 C CA . ALA A 1 191 ? 12.977 1.884 17.562 1 80.69 191 ALA A CA 1
ATOM 1567 C C . ALA A 1 191 ? 14.344 1.346 17.984 1 80.69 191 ALA A C 1
ATOM 1569 O O . ALA A 1 191 ? 15.188 2.096 18.469 1 80.69 191 ALA A O 1
ATOM 1570 N N . ASP A 1 192 ? 14.594 0.087 17.703 1 86 192 ASP A N 1
ATOM 1571 C CA . ASP A 1 192 ? 15.859 -0.546 18.078 1 86 192 ASP A CA 1
ATOM 1572 C C . ASP A 1 192 ? 16.859 -0.484 16.922 1 86 192 ASP A C 1
ATOM 1574 O O . ASP A 1 192 ? 17.938 -1.092 17 1 86 192 ASP A O 1
ATOM 1578 N N . GLY A 1 193 ? 16.453 0.159 15.859 1 90.25 193 GLY A N 1
ATOM 1579 C CA . GLY A 1 193 ? 17.328 0.328 14.719 1 90.25 193 GLY A CA 1
ATOM 1580 C C . GLY A 1 193 ? 17.375 -0.884 13.805 1 90.25 193 GLY A C 1
ATOM 1581 O O . GLY A 1 193 ? 18.266 -1.011 12.969 1 90.25 193 GLY A O 1
ATOM 1582 N N . LYS A 1 194 ? 16.406 -1.771 13.969 1 92.94 194 LYS A N 1
ATOM 1583 C CA . LYS A 1 194 ? 16.359 -2.994 13.172 1 92.94 194 LYS A CA 1
ATOM 1584 C C . LYS A 1 194 ? 15.266 -2.918 12.117 1 92.94 194 LYS A C 1
ATOM 1586 O O . LYS A 1 194 ? 14.18 -2.393 12.375 1 92.94 194 LYS A O 1
ATOM 1591 N N . ASP A 1 195 ? 15.594 -3.355 10.945 1 94.62 195 ASP A N 1
ATOM 1592 C CA . ASP A 1 195 ? 14.555 -3.488 9.93 1 94.62 195 ASP A CA 1
ATOM 1593 C C . ASP A 1 195 ? 14.062 -4.93 9.836 1 94.62 195 ASP A C 1
ATOM 1595 O O . ASP A 1 195 ? 14.492 -5.793 10.602 1 94.62 195 ASP A O 1
ATOM 1599 N N . LEU A 1 196 ? 13.125 -5.246 8.945 1 94.94 196 LEU A N 1
ATOM 1600 C CA . LEU A 1 196 ? 12.453 -6.539 8.906 1 94.94 196 LEU A CA 1
ATOM 1601 C C . LEU A 1 196 ? 13.438 -7.652 8.57 1 94.94 196 LEU A C 1
ATOM 1603 O O . LEU A 1 196 ? 13.266 -8.789 9.008 1 94.94 196 LEU A O 1
ATOM 1607 N N . LEU A 1 197 ? 14.508 -7.316 7.809 1 95.31 197 LEU A N 1
ATOM 1608 C CA . LEU A 1 197 ? 15.508 -8.297 7.391 1 95.31 197 LEU A CA 1
ATOM 1609 C C . LEU A 1 197 ? 16.375 -8.719 8.57 1 95.31 197 LEU A C 1
ATOM 1611 O O . LEU A 1 197 ? 17.078 -9.727 8.5 1 95.31 197 LEU A O 1
ATOM 1615 N N . GLU A 1 198 ? 16.312 -7.957 9.617 1 94.5 198 GLU A N 1
ATOM 1616 C CA . GLU A 1 198 ? 17.172 -8.172 10.773 1 94.5 198 GLU A CA 1
ATOM 1617 C C . GLU A 1 198 ? 16.391 -8.75 11.953 1 94.5 198 GLU A C 1
ATOM 1619 O O . GLU A 1 198 ? 16.953 -8.945 13.039 1 94.5 198 GLU A O 1
ATOM 1624 N N . ARG A 1 199 ? 15.156 -9.039 11.781 1 93.75 199 ARG A N 1
ATOM 1625 C CA . ARG A 1 199 ? 14.289 -9.477 12.875 1 93.75 199 ARG A CA 1
ATOM 1626 C C . ARG A 1 199 ? 13.953 -10.953 12.75 1 93.75 199 ARG A C 1
ATOM 1628 O O . ARG A 1 199 ? 12.781 -11.336 12.773 1 93.75 199 ARG A O 1
ATOM 1635 N N . ALA A 1 200 ? 14.945 -11.766 12.758 1 88.81 200 ALA A N 1
ATOM 1636 C CA . ALA A 1 200 ? 14.844 -13.203 12.523 1 88.81 200 ALA A CA 1
ATOM 1637 C C . ALA A 1 200 ? 14.023 -13.875 13.617 1 88.81 200 ALA A C 1
ATOM 1639 O O . ALA A 1 200 ? 13.469 -14.961 13.406 1 88.81 200 ALA A O 1
ATOM 1640 N N . ALA A 1 201 ? 13.898 -13.266 14.773 1 90.62 201 ALA A N 1
ATOM 1641 C CA . ALA A 1 201 ? 13.125 -13.836 15.875 1 90.62 201 ALA A CA 1
ATOM 1642 C C . ALA A 1 201 ? 11.625 -13.719 15.617 1 90.62 201 ALA A C 1
ATOM 1644 O O . ALA A 1 201 ? 10.836 -14.516 16.125 1 90.62 201 ALA A O 1
ATOM 1645 N N . GLU A 1 202 ? 11.266 -12.797 14.781 1 92.5 202 GLU A N 1
ATOM 1646 C CA . GLU A 1 202 ? 9.844 -12.5 14.578 1 92.5 202 GLU A CA 1
ATOM 1647 C C . GLU A 1 202 ? 9.383 -12.953 13.195 1 92.5 202 GLU A C 1
ATOM 1649 O O . GLU A 1 202 ? 8.188 -13.18 12.984 1 92.5 202 GLU A O 1
ATOM 1654 N N . TYR A 1 203 ? 10.391 -13.094 12.297 1 94.56 203 TYR A N 1
ATOM 1655 C CA . TYR A 1 203 ? 10 -13.336 10.906 1 94.56 203 TYR A CA 1
ATOM 1656 C C . TYR A 1 203 ? 10.711 -14.562 10.352 1 94.56 203 TYR A C 1
ATOM 1658 O O . TYR A 1 203 ? 11.898 -14.773 10.602 1 94.56 203 TYR A O 1
ATOM 1666 N N . ASN A 1 204 ? 9.906 -15.43 9.617 1 96 204 ASN A N 1
ATOM 1667 C CA . ASN A 1 204 ? 10.508 -16.297 8.609 1 96 204 ASN A CA 1
ATOM 1668 C C . ASN A 1 204 ? 10.844 -15.531 7.34 1 96 204 ASN A C 1
ATOM 1670 O O . ASN A 1 204 ? 9.961 -14.938 6.711 1 96 204 ASN A O 1
ATOM 1674 N N . LEU A 1 205 ? 12.055 -15.398 7.074 1 97.38 205 LEU A N 1
ATOM 1675 C CA . LEU A 1 205 ? 12.484 -14.891 5.773 1 97.38 205 LEU A CA 1
ATOM 1676 C C . LEU A 1 205 ? 12.898 -16.031 4.855 1 97.38 205 LEU A C 1
ATOM 1678 O O . LEU A 1 205 ? 13.992 -16.594 5.008 1 97.38 205 LEU A O 1
ATOM 1682 N N . LEU A 1 206 ? 12.023 -16.344 3.846 1 98.06 206 LEU A N 1
ATOM 1683 C CA . LEU A 1 206 ? 12.211 -17.578 3.084 1 98.06 206 LEU A CA 1
ATOM 1684 C C . LEU A 1 206 ? 12.594 -17.266 1.64 1 98.06 206 LEU A C 1
ATOM 1686 O O . LEU A 1 206 ? 11.82 -16.625 0.915 1 98.06 206 LEU A O 1
ATOM 1690 N N . ASP A 1 207 ? 13.742 -17.688 1.28 1 98.31 207 ASP A N 1
ATOM 1691 C CA . ASP A 1 207 ? 14.203 -17.641 -0.103 1 98.31 207 ASP A CA 1
ATOM 1692 C C . ASP A 1 207 ? 13.789 -18.891 -0.871 1 98.31 207 ASP A C 1
ATOM 1694 O O . ASP A 1 207 ? 14.266 -19.984 -0.588 1 98.31 207 ASP A O 1
ATOM 1698 N N . SER A 1 208 ? 12.961 -18.703 -1.864 1 98.5 208 SER A N 1
ATOM 1699 C CA . SER A 1 208 ? 12.312 -19.828 -2.527 1 98.5 208 SER A CA 1
ATOM 1700 C C . SER A 1 208 ? 13.094 -20.266 -3.764 1 98.5 208 SER A C 1
ATOM 1702 O O . SER A 1 208 ? 12.648 -21.141 -4.512 1 98.5 208 SER A O 1
ATOM 1704 N N . ARG A 1 209 ? 14.234 -19.719 -4.023 1 98.06 209 ARG A N 1
ATOM 1705 C CA . ARG A 1 209 ? 15.047 -20.078 -5.176 1 98.06 209 ARG A CA 1
ATOM 1706 C C . ARG A 1 209 ? 15.617 -21.484 -5.031 1 98.06 209 ARG A C 1
ATOM 1708 O O . ARG A 1 209 ? 15.625 -22.047 -3.934 1 98.06 209 ARG A O 1
ATOM 1715 N N . ILE A 1 210 ? 16 -22.016 -6.156 1 97 210 ILE A N 1
ATOM 1716 C CA . ILE A 1 210 ? 16.609 -23.344 -6.145 1 97 210 ILE A CA 1
ATOM 1717 C C . ILE A 1 210 ? 17.891 -23.328 -5.309 1 97 210 ILE A C 1
ATOM 1719 O O . ILE A 1 210 ? 18.578 -22.312 -5.254 1 97 210 ILE A O 1
ATOM 1723 N N . ARG A 1 211 ? 18.172 -24.422 -4.707 1 96.38 211 ARG A N 1
ATOM 1724 C CA . ARG A 1 211 ? 19.266 -24.531 -3.746 1 96.38 211 ARG A CA 1
ATOM 1725 C C . ARG A 1 211 ? 20.578 -24.094 -4.363 1 96.38 211 ARG A C 1
ATOM 1727 O O . ARG A 1 211 ? 21.375 -23.391 -3.723 1 96.38 211 ARG A O 1
ATOM 1734 N N . ALA A 1 212 ? 20.812 -24.453 -5.578 1 96.06 212 ALA A N 1
ATOM 1735 C CA . ALA A 1 212 ? 22.078 -24.141 -6.25 1 96.06 212 ALA A CA 1
ATOM 1736 C C . ALA A 1 212 ? 22.25 -22.641 -6.418 1 96.06 212 ALA A C 1
ATOM 1738 O O . ALA A 1 212 ? 23.375 -22.125 -6.359 1 96.06 212 ALA A O 1
ATOM 1739 N N . GLN A 1 213 ? 21.172 -21.922 -6.633 1 95.88 213 GLN A N 1
ATOM 1740 C CA . GLN A 1 213 ? 21.234 -20.469 -6.719 1 95.88 213 GLN A CA 1
ATOM 1741 C C . GLN A 1 213 ? 21.469 -19.844 -5.348 1 95.88 213 GLN A C 1
ATOM 1743 O O . GLN A 1 213 ? 22.281 -18.922 -5.211 1 95.88 213 GLN A O 1
ATOM 1748 N N . PHE A 1 214 ? 20.797 -20.359 -4.355 1 96.88 214 PHE A N 1
ATOM 1749 C CA . PHE A 1 214 ? 20.922 -19.859 -2.992 1 96.88 214 PHE A CA 1
ATOM 1750 C C . PHE A 1 214 ? 22.344 -20.047 -2.479 1 96.88 214 PHE A C 1
ATOM 1752 O O . PHE A 1 214 ? 22.906 -19.156 -1.846 1 96.88 214 PHE A O 1
ATOM 1759 N N . ASP A 1 215 ? 22.969 -21.141 -2.836 1 95.25 215 ASP A N 1
ATOM 1760 C CA . ASP A 1 215 ? 24.281 -21.516 -2.33 1 95.25 215 ASP A CA 1
ATOM 1761 C C . ASP A 1 215 ? 25.391 -20.938 -3.203 1 95.25 215 ASP A C 1
ATOM 1763 O O . ASP A 1 215 ? 26.578 -21.156 -2.93 1 95.25 215 ASP A O 1
ATOM 1767 N N . ASN A 1 216 ? 24.984 -20.25 -4.203 1 94.88 216 ASN A N 1
ATOM 1768 C CA . ASN A 1 216 ? 25.953 -19.656 -5.109 1 94.88 216 ASN A CA 1
ATOM 1769 C C . ASN A 1 216 ? 26.734 -20.719 -5.883 1 94.88 216 ASN A C 1
ATOM 1771 O O . ASN A 1 216 ? 27.922 -20.547 -6.164 1 94.88 216 ASN A O 1
ATOM 1775 N N . ASP A 1 217 ? 26.109 -21.844 -6.211 1 94.19 217 ASP A N 1
ATOM 1776 C CA . ASP A 1 217 ? 26.719 -22.938 -6.961 1 94.19 217 ASP A CA 1
ATOM 1777 C C . ASP A 1 217 ? 26.391 -22.828 -8.453 1 94.19 217 ASP A C 1
ATOM 1779 O O . ASP A 1 217 ? 27.016 -23.5 -9.273 1 94.19 217 ASP A O 1
ATOM 1783 N N . GLN A 1 218 ? 25.422 -22.094 -8.742 1 92.81 218 GLN A N 1
ATOM 1784 C CA . GLN A 1 218 ? 25.016 -21.812 -10.125 1 92.81 218 GLN A CA 1
ATOM 1785 C C . GLN A 1 218 ? 24.688 -20.344 -10.312 1 92.81 218 GLN A C 1
ATOM 1787 O O . GLN A 1 218 ? 24.656 -19.578 -9.344 1 92.81 218 GLN A O 1
ATOM 1792 N N . ASP A 1 219 ? 24.469 -20.016 -11.578 1 92.44 219 ASP A N 1
ATOM 1793 C CA . ASP A 1 219 ? 24.094 -18.641 -11.875 1 92.44 219 ASP A CA 1
ATOM 1794 C C . ASP A 1 219 ? 22.891 -18.203 -11.023 1 92.44 219 ASP A C 1
ATOM 1796 O O . ASP A 1 219 ? 21.812 -18.781 -11.109 1 92.44 219 ASP A O 1
ATOM 1800 N N . THR A 1 220 ? 23.062 -17.156 -10.312 1 93.81 220 THR A N 1
ATOM 1801 C CA . THR A 1 220 ? 22.047 -16.719 -9.352 1 93.81 220 THR A CA 1
ATOM 1802 C C . THR A 1 220 ? 21.016 -15.836 -10.039 1 93.81 220 THR A C 1
ATOM 1804 O O . THR A 1 220 ? 19.938 -15.57 -9.477 1 93.81 220 THR A O 1
ATOM 1807 N N . GLY A 1 221 ? 21.375 -15.344 -11.211 1 93.38 221 GLY A N 1
ATOM 1808 C CA . GLY A 1 221 ? 20.547 -14.367 -11.898 1 93.38 221 GLY A CA 1
ATOM 1809 C C . GLY A 1 221 ? 20.812 -12.945 -11.453 1 93.38 221 GLY A C 1
ATOM 1810 O O . GLY A 1 221 ? 20.203 -12.008 -11.961 1 93.38 221 GLY A O 1
ATOM 1811 N N . LEU A 1 222 ? 21.734 -12.719 -10.508 1 95.69 222 LEU A N 1
ATOM 1812 C CA . LEU A 1 222 ? 22.125 -11.398 -10 1 95.69 222 LEU A CA 1
ATOM 1813 C C . LEU A 1 222 ? 23.453 -10.953 -10.594 1 95.69 222 LEU A C 1
ATOM 1815 O O . LEU A 1 222 ? 24.219 -11.773 -11.086 1 95.69 222 LEU A O 1
ATOM 1819 N N . ASN A 1 223 ? 23.672 -9.688 -10.641 1 94.12 223 ASN A N 1
ATOM 1820 C CA . ASN A 1 223 ? 24.953 -9.141 -11.086 1 94.12 223 ASN A CA 1
ATOM 1821 C C . ASN A 1 223 ? 26.031 -9.281 -10.016 1 94.12 223 ASN A C 1
ATOM 1823 O O . ASN A 1 223 ? 26.094 -8.484 -9.078 1 94.12 223 ASN A O 1
ATOM 1827 N N . ALA A 1 224 ? 26.906 -10.133 -10.242 1 89.81 224 ALA A N 1
ATOM 1828 C CA . ALA A 1 224 ? 27.922 -10.484 -9.242 1 89.81 224 ALA A CA 1
ATOM 1829 C C . ALA A 1 224 ? 28.891 -9.328 -9.008 1 89.81 224 ALA A C 1
ATOM 1831 O O . ALA A 1 224 ? 29.609 -9.297 -8.008 1 89.81 224 ALA A O 1
ATOM 1832 N N . PHE A 1 225 ? 28.891 -8.367 -9.898 1 91.56 225 PHE A N 1
ATOM 1833 C CA . PHE A 1 225 ? 29.797 -7.227 -9.758 1 91.56 225 PHE A CA 1
ATOM 1834 C C . PHE A 1 225 ? 29.188 -6.191 -8.805 1 91.56 225 PHE A C 1
ATOM 1836 O O . PHE A 1 225 ? 29.891 -5.297 -8.336 1 91.56 225 PHE A O 1
ATOM 1843 N N . VAL A 1 226 ? 27.906 -6.398 -8.578 1 93.19 226 VAL A N 1
ATOM 1844 C CA . VAL A 1 226 ? 27.234 -5.379 -7.789 1 93.19 226 VAL A CA 1
ATOM 1845 C C . VAL A 1 226 ? 26.859 -5.949 -6.426 1 93.19 226 VAL A C 1
ATOM 1847 O O . VAL A 1 226 ? 26.891 -5.238 -5.418 1 93.19 226 VAL A O 1
ATOM 1850 N N . VAL A 1 227 ? 26.516 -7.246 -6.398 1 94.75 227 VAL A N 1
ATOM 1851 C CA . VAL A 1 227 ? 26.094 -7.863 -5.148 1 94.75 227 VAL A CA 1
ATOM 1852 C C . VAL A 1 227 ? 27.203 -8.766 -4.613 1 94.75 227 VAL A C 1
ATOM 1854 O O . VAL A 1 227 ? 27.719 -9.625 -5.336 1 94.75 227 VAL A O 1
ATOM 1857 N N . PRO A 1 228 ? 27.594 -8.625 -3.365 1 93.44 228 PRO A N 1
ATOM 1858 C CA . PRO A 1 228 ? 28.719 -9.375 -2.812 1 93.44 228 PRO A CA 1
ATOM 1859 C C . PRO A 1 228 ? 28.438 -10.867 -2.674 1 93.44 228 PRO A C 1
ATOM 1861 O O . PRO A 1 228 ? 29.359 -11.688 -2.719 1 93.44 228 PRO A O 1
ATOM 1864 N N . GLY A 1 229 ? 27.172 -11.211 -2.506 1 95.62 229 GLY A N 1
ATOM 1865 C CA . GLY A 1 229 ? 26.828 -12.594 -2.242 1 95.62 229 GLY A CA 1
ATOM 1866 C C . GLY A 1 229 ? 25.688 -13.094 -3.096 1 95.62 229 GLY A C 1
ATOM 1867 O O . GLY A 1 229 ? 25.516 -12.672 -4.242 1 95.62 229 GLY A O 1
ATOM 1868 N N . SER A 1 230 ? 25 -14.188 -2.531 1 96.94 230 SER A N 1
ATOM 1869 C CA . SER A 1 230 ? 23.953 -14.812 -3.34 1 96.94 230 SER A CA 1
ATOM 1870 C C . SER A 1 230 ? 22.594 -14.711 -2.664 1 96.94 230 SER A C 1
ATOM 1872 O O . SER A 1 230 ? 21.562 -14.969 -3.291 1 96.94 230 SER A O 1
ATOM 1874 N N . HIS A 1 231 ? 22.609 -14.422 -1.4 1 97.69 231 HIS A N 1
ATOM 1875 C CA . HIS A 1 231 ? 21.328 -14.375 -0.695 1 97.69 231 HIS A CA 1
ATOM 1876 C C . HIS A 1 231 ? 21.406 -13.461 0.524 1 97.69 231 HIS A C 1
ATOM 1878 O O . HIS A 1 231 ? 22.469 -12.93 0.837 1 97.69 231 HIS A O 1
ATOM 1884 N N . LEU A 1 232 ? 20.25 -13.234 1.15 1 97.12 232 LEU A N 1
ATOM 1885 C CA . LEU A 1 232 ? 20.188 -12.461 2.383 1 97.12 232 LEU A CA 1
ATOM 1886 C C . LEU A 1 232 ? 20.672 -13.281 3.572 1 97.12 232 LEU A C 1
ATOM 1888 O O . LEU A 1 232 ? 20.25 -14.43 3.75 1 97.12 232 LEU A O 1
ATOM 1892 N N . PRO A 1 233 ? 21.531 -12.812 4.453 1 93.81 233 PRO A N 1
ATOM 1893 C CA . PRO A 1 233 ? 22.125 -13.578 5.551 1 93.81 233 PRO A CA 1
ATOM 1894 C C . PRO A 1 233 ? 21.094 -14.195 6.477 1 93.81 233 PRO A C 1
ATOM 1896 O O . PRO A 1 233 ? 21.281 -15.312 6.961 1 93.81 233 PRO A O 1
ATOM 1899 N N . ASN A 1 234 ? 19.969 -13.609 6.832 1 92.38 234 ASN A N 1
ATOM 1900 C CA . ASN A 1 234 ? 18.984 -14.109 7.789 1 92.38 234 ASN A CA 1
ATOM 1901 C C . ASN A 1 234 ? 17.844 -14.836 7.09 1 92.38 234 ASN A C 1
ATOM 1903 O O . ASN A 1 234 ? 16.875 -15.242 7.734 1 92.38 234 ASN A O 1
ATOM 1907 N N . SER A 1 235 ? 18.062 -15.188 5.832 1 95.88 235 SER A N 1
ATOM 1908 C CA . SER A 1 235 ? 17.016 -15.906 5.109 1 95.88 235 SER A CA 1
ATOM 1909 C C . SER A 1 235 ? 17.281 -17.406 5.109 1 95.88 235 SER A C 1
ATOM 1911 O O . SER A 1 235 ? 18.422 -17.844 5.152 1 95.88 235 SER A O 1
ATOM 1913 N N . ALA A 1 236 ? 16.234 -18.172 5.18 1 96.19 236 ALA A N 1
ATOM 1914 C CA . ALA A 1 236 ? 16.297 -19.625 5.016 1 96.19 236 ALA A CA 1
ATOM 1915 C C . ALA A 1 236 ? 15.922 -20.031 3.594 1 96.19 236 ALA A C 1
ATOM 1917 O O . ALA A 1 236 ? 15 -19.469 3.006 1 96.19 236 ALA A O 1
ATOM 1918 N N . ASN A 1 237 ? 16.594 -21 3.074 1 97.25 237 ASN A N 1
ATOM 1919 C CA . ASN A 1 237 ? 16.281 -21.484 1.74 1 97.25 237 ASN A CA 1
ATOM 1920 C C . ASN A 1 237 ? 15.188 -22.562 1.786 1 97.25 237 ASN A C 1
ATOM 1922 O O . ASN A 1 237 ? 15.344 -23.578 2.451 1 97.25 237 ASN A O 1
ATOM 1926 N N . VAL A 1 238 ? 14.102 -22.281 1.176 1 97.94 238 VAL A N 1
ATOM 1927 C CA . VAL A 1 238 ? 12.984 -23.188 0.983 1 97.94 238 VAL A CA 1
ATOM 1928 C C . VAL A 1 238 ? 12.617 -23.25 -0.497 1 97.94 238 VAL A C 1
ATOM 1930 O O . VAL A 1 238 ? 11.633 -22.641 -0.925 1 97.94 238 VAL A O 1
ATOM 1933 N N . PRO A 1 239 ? 13.336 -24.078 -1.211 1 98 239 PRO A N 1
ATOM 1934 C CA . PRO A 1 239 ? 13.188 -24.062 -2.668 1 98 239 PRO A CA 1
ATOM 1935 C C . PRO A 1 239 ? 11.797 -24.5 -3.125 1 98 239 PRO A C 1
ATOM 1937 O O . PRO A 1 239 ? 11.359 -25.609 -2.814 1 98 239 PRO A O 1
ATOM 1940 N N . ALA A 1 240 ? 11.172 -23.656 -3.941 1 98.12 240 ALA A N 1
ATOM 1941 C CA . ALA A 1 240 ? 9.805 -23.906 -4.395 1 98.12 240 ALA A CA 1
ATOM 1942 C C . ALA A 1 240 ? 9.727 -25.172 -5.238 1 98.12 240 ALA A C 1
ATOM 1944 O O . ALA A 1 240 ? 8.758 -25.938 -5.148 1 98.12 240 ALA A O 1
ATOM 1945 N N . ASN A 1 241 ? 10.742 -25.438 -6.031 1 97.06 241 ASN A N 1
ATOM 1946 C CA . ASN A 1 241 ? 10.742 -26.562 -6.953 1 97.06 241 ASN A CA 1
ATOM 1947 C C . ASN A 1 241 ? 10.711 -27.891 -6.207 1 97.06 241 ASN A C 1
ATOM 1949 O O . ASN A 1 241 ? 10.25 -28.906 -6.746 1 97.06 241 ASN A O 1
ATOM 1953 N N . GLU A 1 242 ? 11.164 -27.922 -5.016 1 97.38 242 GLU A N 1
ATOM 1954 C CA . GLU A 1 242 ? 11.281 -29.156 -4.258 1 97.38 242 GLU A CA 1
ATOM 1955 C C . GLU A 1 242 ? 9.93 -29.609 -3.711 1 97.38 242 GLU A C 1
ATOM 1957 O O . GLU A 1 242 ? 9.812 -30.703 -3.164 1 97.38 242 GLU A O 1
ATOM 1962 N N . PHE A 1 243 ? 8.93 -28.812 -3.881 1 98.19 243 PHE A N 1
ATOM 1963 C CA . PHE A 1 243 ? 7.59 -29.172 -3.432 1 98.19 243 PHE A CA 1
ATOM 1964 C C . PHE A 1 243 ? 6.805 -29.844 -4.551 1 98.19 243 PHE A C 1
ATOM 1966 O O . PHE A 1 243 ? 5.691 -30.328 -4.336 1 98.19 243 PHE A O 1
ATOM 1973 N N . ILE A 1 244 ? 7.367 -29.859 -5.723 1 98.12 244 ILE A N 1
ATOM 1974 C CA . ILE A 1 244 ? 6.781 -30.531 -6.879 1 98.12 244 ILE A CA 1
ATOM 1975 C C . ILE A 1 244 ? 7.375 -31.938 -7.023 1 98.12 244 ILE A C 1
ATOM 1977 O O . ILE A 1 244 ? 8.594 -32.094 -7.062 1 98.12 244 ILE A O 1
ATOM 1981 N N . GLY A 1 245 ? 6.523 -32.875 -7.141 1 96.88 245 GLY A N 1
ATOM 1982 C CA . GLY A 1 245 ? 6.984 -34.25 -7.305 1 96.88 245 GLY A CA 1
ATOM 1983 C C . GLY A 1 245 ? 7.48 -34.562 -8.703 1 96.88 245 GLY A C 1
ATOM 1984 O O . GLY A 1 245 ? 7.301 -33.75 -9.617 1 96.88 245 GLY A O 1
ATOM 1985 N N . SER A 1 246 ? 8.023 -35.75 -8.844 1 95.06 246 SER A N 1
ATOM 1986 C CA . SER A 1 246 ? 8.547 -36.188 -10.133 1 95.06 246 SER A CA 1
ATOM 1987 C C . SER A 1 246 ? 7.43 -36.344 -11.164 1 95.06 246 SER A C 1
ATOM 1989 O O . SER A 1 246 ? 7.68 -36.281 -12.367 1 95.06 246 SER A O 1
ATOM 1991 N N . ASN A 1 247 ? 6.266 -36.469 -10.703 1 94.94 247 ASN A N 1
ATOM 1992 C CA . ASN A 1 247 ? 5.121 -36.594 -11.602 1 94.94 247 ASN A CA 1
ATOM 1993 C C . ASN A 1 247 ? 4.574 -35.25 -12.016 1 94.94 247 ASN A C 1
ATOM 1995 O O . ASN A 1 247 ? 3.582 -35.156 -12.742 1 94.94 247 ASN A O 1
ATOM 1999 N N . GLY A 1 248 ? 5.164 -34.188 -11.477 1 96.31 248 GLY A N 1
ATOM 2000 C CA . GLY A 1 248 ? 4.781 -32.844 -11.891 1 96.31 248 GLY A CA 1
ATOM 2001 C C . GLY A 1 248 ? 3.688 -32.25 -11.023 1 96.31 248 GLY A C 1
ATOM 2002 O O . GLY A 1 248 ? 3.244 -31.125 -11.273 1 96.31 248 GLY A O 1
ATOM 2003 N N . LYS A 1 249 ? 3.287 -32.969 -10.047 1 97.44 249 LYS A N 1
ATOM 2004 C CA . LYS A 1 249 ? 2.225 -32.5 -9.164 1 97.44 249 LYS A CA 1
ATOM 2005 C C . LYS A 1 249 ? 2.785 -32.062 -7.809 1 97.44 249 LYS A C 1
ATOM 2007 O O . LYS A 1 249 ? 3.898 -32.438 -7.445 1 97.44 249 LYS A O 1
ATOM 2012 N N . LEU A 1 250 ? 2.021 -31.219 -7.133 1 97.69 250 LEU A N 1
ATOM 2013 C CA . LEU A 1 250 ? 2.395 -30.859 -5.766 1 97.69 250 LEU A CA 1
ATOM 2014 C C . LEU A 1 250 ? 2.443 -32.094 -4.875 1 97.69 250 LEU A C 1
ATOM 2016 O O . LEU A 1 250 ? 1.58 -32.969 -4.977 1 97.69 250 LEU A O 1
ATOM 2020 N N . LEU A 1 251 ? 3.426 -32.188 -4.02 1 97.69 251 LEU A N 1
ATOM 2021 C CA . LEU A 1 251 ? 3.523 -33.281 -3.061 1 97.69 251 LEU A CA 1
ATOM 2022 C C . LEU A 1 251 ? 2.303 -33.312 -2.146 1 97.69 251 LEU A C 1
ATOM 2024 O O . LEU A 1 251 ? 1.626 -32.281 -1.974 1 97.69 251 LEU A O 1
ATOM 2028 N N . PRO A 1 252 ? 2.037 -34.5 -1.603 1 96.06 252 PRO A N 1
ATOM 2029 C CA . PRO A 1 252 ? 0.953 -34.562 -0.621 1 96.06 252 PRO A CA 1
ATOM 2030 C C . PRO A 1 252 ? 1.206 -33.688 0.597 1 96.06 252 PRO A C 1
ATOM 2032 O O . PRO A 1 252 ? 2.359 -33.438 0.973 1 96.06 252 PRO A O 1
ATOM 2035 N N . LYS A 1 253 ? 0.15 -33.281 1.223 1 95.56 253 LYS A N 1
ATOM 2036 C CA . LYS A 1 253 ? 0.176 -32.281 2.281 1 95.56 253 LYS A CA 1
ATOM 2037 C C . LYS A 1 253 ? 1.147 -32.688 3.391 1 95.56 253 LYS A C 1
ATOM 2039 O O . LYS A 1 253 ? 1.887 -31.844 3.904 1 95.56 253 LYS A O 1
ATOM 2044 N N . ALA A 1 254 ? 1.155 -33.938 3.799 1 96 254 ALA A N 1
ATOM 2045 C CA . ALA A 1 254 ? 2.025 -34.406 4.875 1 96 254 ALA A CA 1
ATOM 2046 C C . ALA A 1 254 ? 3.494 -34.156 4.527 1 96 254 ALA A C 1
ATOM 2048 O O . ALA A 1 254 ? 4.293 -33.812 5.391 1 96 254 ALA A O 1
ATOM 2049 N N . PHE A 1 255 ? 3.838 -34.406 3.25 1 97 255 PHE A N 1
ATOM 2050 C CA . PHE A 1 255 ? 5.215 -34.219 2.803 1 97 255 PHE A CA 1
ATOM 2051 C C . PHE A 1 255 ? 5.559 -32.719 2.713 1 97 255 PHE A C 1
ATOM 2053 O O . PHE A 1 255 ? 6.688 -32.344 3.008 1 97 255 PHE A O 1
ATOM 2060 N N . LEU A 1 256 ? 4.582 -31.891 2.279 1 97.62 256 LEU A N 1
ATOM 2061 C CA . LEU A 1 256 ? 4.789 -30.453 2.252 1 97.62 256 LEU A CA 1
ATOM 2062 C C . LEU A 1 256 ? 5.141 -29.938 3.641 1 97.62 256 LEU A C 1
ATOM 2064 O O . LEU A 1 256 ? 6.113 -29.188 3.803 1 97.62 256 LEU A O 1
ATOM 2068 N N . LYS A 1 257 ? 4.355 -30.359 4.598 1 96.25 257 LYS A N 1
ATOM 2069 C CA . LYS A 1 257 ? 4.543 -29.922 5.977 1 96.25 257 LYS A CA 1
ATOM 2070 C C . LYS A 1 257 ? 5.91 -30.344 6.504 1 96.25 257 LYS A C 1
ATOM 2072 O O . LYS A 1 257 ? 6.613 -29.562 7.137 1 96.25 257 LYS A O 1
ATOM 2077 N N . ALA A 1 258 ? 6.293 -31.562 6.234 1 96.81 258 ALA A N 1
ATOM 2078 C CA . ALA A 1 258 ? 7.578 -32.094 6.688 1 96.81 258 ALA A CA 1
ATOM 2079 C C . ALA A 1 258 ? 8.734 -31.281 6.098 1 96.81 258 ALA A C 1
ATOM 2081 O O . ALA A 1 258 ? 9.711 -31 6.793 1 96.81 258 ALA A O 1
ATOM 2082 N N . LYS A 1 259 ? 8.641 -30.984 4.855 1 96.44 259 LYS A N 1
ATOM 2083 C CA . LYS A 1 259 ? 9.703 -30.234 4.188 1 96.44 259 LYS A CA 1
ATOM 2084 C C . LYS A 1 259 ? 9.82 -28.828 4.773 1 96.44 259 LYS A C 1
ATOM 2086 O O . LYS A 1 259 ? 10.93 -28.297 4.895 1 96.44 259 LYS A O 1
ATOM 2091 N N . LEU A 1 260 ? 8.695 -28.203 5.047 1 96.69 260 LEU A N 1
ATOM 2092 C CA . LEU A 1 260 ? 8.695 -26.875 5.652 1 96.69 260 LEU A CA 1
ATOM 2093 C C . LEU A 1 260 ? 9.312 -26.922 7.043 1 96.69 260 LEU A C 1
ATOM 2095 O O . LEU A 1 260 ? 10.148 -26.078 7.371 1 96.69 260 LEU A O 1
ATOM 2099 N N . GLU A 1 261 ? 8.953 -27.859 7.793 1 94.06 261 GLU A N 1
ATOM 2100 C CA . GLU A 1 261 ? 9.477 -28 9.148 1 94.06 261 GLU A CA 1
ATOM 2101 C C . GLU A 1 261 ? 10.977 -28.281 9.133 1 94.06 261 GLU A C 1
ATOM 2103 O O . GLU A 1 261 ? 11.727 -27.719 9.93 1 94.06 261 GLU A O 1
ATOM 2108 N N . ASN A 1 262 ? 11.359 -29.141 8.234 1 94.44 262 ASN A N 1
ATOM 2109 C CA . ASN A 1 262 ? 12.773 -29.484 8.109 1 94.44 262 ASN A CA 1
ATOM 2110 C C . ASN A 1 262 ? 13.602 -28.266 7.699 1 94.44 262 ASN A C 1
ATOM 2112 O O . ASN A 1 262 ? 14.781 -28.172 8.039 1 94.44 262 ASN A O 1
ATOM 2116 N N . ALA A 1 263 ? 12.945 -27.375 7.039 1 92.62 263 ALA A N 1
ATOM 2117 C CA . ALA A 1 263 ? 13.625 -26.156 6.594 1 92.62 263 ALA A CA 1
ATOM 2118 C C . ALA A 1 263 ? 13.648 -25.094 7.695 1 92.62 263 ALA A C 1
ATOM 2120 O O . ALA A 1 263 ? 14.211 -24.016 7.52 1 92.62 263 ALA A O 1
ATOM 2121 N N . GLY A 1 264 ? 13.016 -25.344 8.82 1 89.5 264 GLY A N 1
ATOM 2122 C CA . GLY A 1 264 ? 13.039 -24.438 9.953 1 89.5 264 GLY A CA 1
ATOM 2123 C C . GLY A 1 264 ? 11.875 -23.469 9.953 1 89.5 264 GLY A C 1
ATOM 2124 O O . GLY A 1 264 ? 11.922 -22.438 10.648 1 89.5 264 GLY A O 1
ATOM 2125 N N . PHE A 1 265 ? 10.898 -23.75 9.133 1 93.62 265 PHE A N 1
ATOM 2126 C CA . PHE A 1 265 ? 9.727 -22.891 9.117 1 93.62 265 PHE A CA 1
ATOM 2127 C C . PHE A 1 265 ? 9.031 -22.906 10.477 1 93.62 265 PHE A C 1
ATOM 2129 O O . PHE A 1 265 ? 8.773 -23.969 11.047 1 93.62 265 PHE A O 1
ATOM 2136 N N . ASP A 1 266 ? 8.805 -21.781 11.055 1 92.88 266 ASP A N 1
ATOM 2137 C CA . ASP A 1 266 ? 8.078 -21.594 12.305 1 92.88 266 ASP A CA 1
ATOM 2138 C C . ASP A 1 266 ? 6.703 -20.984 12.07 1 92.88 266 ASP A C 1
ATOM 2140 O O . ASP A 1 266 ? 6.594 -19.797 11.75 1 92.88 266 ASP A O 1
ATOM 2144 N N . PRO A 1 267 ? 5.621 -21.719 12.195 1 90.81 267 PRO A N 1
ATOM 2145 C CA . PRO A 1 267 ? 4.273 -21.234 11.906 1 90.81 267 PRO A CA 1
ATOM 2146 C C . PRO A 1 267 ? 3.836 -20.109 12.852 1 90.81 267 PRO A C 1
ATOM 2148 O O . PRO A 1 267 ? 2.828 -19.453 12.602 1 90.81 267 PRO A O 1
ATOM 2151 N N . GLU A 1 268 ? 4.582 -19.875 13.922 1 88.69 268 GLU A N 1
ATOM 2152 C CA . GLU A 1 268 ? 4.215 -18.844 14.883 1 88.69 268 GLU A CA 1
ATOM 2153 C C . GLU A 1 268 ? 4.781 -17.484 14.484 1 88.69 268 GLU A C 1
ATOM 2155 O O . GLU A 1 268 ? 4.367 -16.453 15.008 1 88.69 268 GLU A O 1
ATOM 2160 N N . LYS A 1 269 ? 5.723 -17.547 13.555 1 92.81 269 LYS A N 1
ATOM 2161 C CA . LYS A 1 269 ? 6.332 -16.312 13.078 1 92.81 269 LYS A CA 1
ATOM 2162 C C . LYS A 1 269 ? 5.598 -15.781 11.852 1 92.81 269 LYS A C 1
ATOM 2164 O O . LYS A 1 269 ? 4.977 -16.547 11.109 1 92.81 269 LYS A O 1
ATOM 2169 N N . LYS A 1 270 ? 5.629 -14.445 11.688 1 94 270 LYS A N 1
ATOM 2170 C CA . LYS A 1 270 ? 5.242 -13.883 10.398 1 94 270 LYS A CA 1
ATOM 2171 C C . LYS A 1 270 ? 6.18 -14.344 9.289 1 94 270 LYS A C 1
ATOM 2173 O O . LYS A 1 270 ? 7.336 -14.688 9.547 1 94 270 LYS A O 1
ATOM 2178 N N . THR A 1 271 ? 5.668 -14.43 8.047 1 97 271 THR A N 1
ATOM 2179 C CA . THR A 1 271 ? 6.484 -15 6.984 1 97 271 THR A CA 1
ATOM 2180 C C . THR A 1 271 ? 6.578 -14.047 5.797 1 97 271 THR A C 1
ATOM 2182 O O . THR A 1 271 ? 5.57 -13.492 5.359 1 97 271 THR A O 1
ATOM 2185 N N . ILE A 1 272 ? 7.742 -13.781 5.379 1 98.19 272 ILE A N 1
ATOM 2186 C CA . ILE A 1 272 ? 8.023 -13.086 4.129 1 98.19 272 ILE A CA 1
ATOM 2187 C C . ILE A 1 272 ? 8.758 -14.016 3.174 1 98.19 272 ILE A C 1
ATOM 2189 O O . ILE A 1 272 ? 9.789 -14.602 3.531 1 98.19 272 ILE A O 1
ATOM 2193 N N . THR A 1 273 ? 8.195 -14.234 1.985 1 98.56 273 THR A N 1
ATOM 2194 C CA . THR A 1 273 ? 8.859 -15.047 0.969 1 98.56 273 THR A CA 1
ATOM 2195 C C . THR A 1 273 ? 9.477 -14.164 -0.113 1 98.56 273 THR A C 1
ATOM 2197 O O . THR A 1 273 ? 8.984 -13.062 -0.373 1 98.56 273 THR A O 1
ATOM 2200 N N . LEU A 1 274 ? 10.531 -14.609 -0.659 1 98.56 274 LEU A N 1
ATOM 2201 C CA . LEU A 1 274 ? 11.195 -13.883 -1.741 1 98.56 274 LEU A CA 1
ATOM 2202 C C . LEU A 1 274 ? 11.922 -14.844 -2.674 1 98.56 274 LEU A C 1
ATOM 2204 O O . LEU A 1 274 ? 12.023 -16.047 -2.381 1 98.56 274 LEU A O 1
ATOM 2208 N N . CYS A 1 275 ? 12.367 -14.352 -3.766 1 98.44 275 CYS A N 1
ATOM 2209 C CA . CYS A 1 275 ? 13.234 -15.008 -4.734 1 98.44 275 CYS A CA 1
ATOM 2210 C C . CYS A 1 275 ? 13.992 -13.977 -5.57 1 98.44 275 CYS A C 1
ATOM 2212 O O . CYS A 1 275 ? 14.734 -13.156 -5.027 1 98.44 275 CYS A O 1
ATOM 2214 N N . ASN A 1 276 ? 13.891 -14.055 -6.844 1 97.5 276 ASN A N 1
ATOM 2215 C CA . ASN A 1 276 ? 14.531 -13.039 -7.672 1 97.5 276 ASN A CA 1
ATOM 2216 C C . ASN A 1 276 ? 13.523 -12.008 -8.164 1 97.5 276 ASN A C 1
ATOM 2218 O O . ASN A 1 276 ? 13.789 -10.805 -8.125 1 97.5 276 ASN A O 1
ATOM 2222 N N . THR A 1 277 ? 12.336 -12.508 -8.609 1 97 277 THR A N 1
ATOM 2223 C CA . THR A 1 277 ? 11.375 -11.578 -9.203 1 97 277 THR A CA 1
ATOM 2224 C C . THR A 1 277 ? 9.969 -11.836 -8.672 1 97 277 THR A C 1
ATOM 2226 O O . THR A 1 277 ? 8.984 -11.492 -9.32 1 97 277 THR A O 1
ATOM 2229 N N . GLY A 1 278 ? 9.805 -12.586 -7.617 1 97.75 278 GLY A N 1
ATOM 2230 C CA . GLY A 1 278 ? 8.531 -12.812 -6.953 1 97.75 278 GLY A CA 1
ATOM 2231 C C . GLY A 1 278 ? 7.754 -13.984 -7.535 1 97.75 278 GLY A C 1
ATOM 2232 O O . GLY A 1 278 ? 6.637 -14.266 -7.105 1 97.75 278 GLY A O 1
ATOM 2233 N N . MET A 1 279 ? 8.336 -14.734 -8.5 1 97.31 279 MET A N 1
ATOM 2234 C CA . MET A 1 279 ? 7.648 -15.828 -9.18 1 97.31 279 MET A CA 1
ATOM 2235 C C . MET A 1 279 ? 7.699 -17.094 -8.344 1 97.31 279 MET A C 1
ATOM 2237 O O . MET A 1 279 ? 6.66 -17.609 -7.906 1 97.31 279 MET A O 1
ATOM 2241 N N . GLN A 1 280 ? 8.875 -17.516 -8.062 1 98 280 GLN A N 1
ATOM 2242 C CA . GLN A 1 280 ? 9.031 -18.734 -7.289 1 98 280 GLN A CA 1
ATOM 2243 C C . GLN A 1 280 ? 8.484 -18.562 -5.875 1 98 280 GLN A C 1
ATOM 2245 O O . GLN A 1 280 ? 7.934 -19.516 -5.301 1 98 280 GLN A O 1
ATOM 2250 N N . ALA A 1 281 ? 8.648 -17.391 -5.375 1 98.69 281 ALA A N 1
ATOM 2251 C CA . ALA A 1 281 ? 8.141 -17.094 -4.039 1 98.69 281 ALA A CA 1
ATOM 2252 C C . ALA A 1 281 ? 6.621 -17.234 -3.988 1 98.69 281 ALA A C 1
ATOM 2254 O O . ALA A 1 281 ? 6.066 -17.656 -2.967 1 98.69 281 ALA A O 1
ATOM 2255 N N . SER A 1 282 ? 5.926 -16.906 -5.07 1 98.62 282 SER A N 1
ATOM 2256 C CA . SER A 1 282 ? 4.477 -17.047 -5.133 1 98.62 282 SER A CA 1
ATOM 2257 C C . SER A 1 282 ? 4.062 -18.516 -5.082 1 98.62 282 SER A C 1
ATOM 2259 O O . SER A 1 282 ? 3.025 -18.844 -4.508 1 98.62 282 SER A O 1
ATOM 2261 N N . LEU A 1 283 ? 4.844 -19.359 -5.699 1 98.56 283 LEU A N 1
ATOM 2262 C CA . LEU A 1 283 ? 4.562 -20.781 -5.605 1 98.56 283 LEU A CA 1
ATOM 2263 C C . LEU A 1 283 ? 4.754 -21.281 -4.18 1 98.56 283 LEU A C 1
ATOM 2265 O O . LEU A 1 283 ? 3.949 -22.078 -3.68 1 98.56 283 LEU A O 1
ATOM 2269 N N . LEU A 1 284 ? 5.801 -20.828 -3.553 1 98.44 284 LEU A N 1
ATOM 2270 C CA . LEU A 1 284 ? 5.98 -21.188 -2.148 1 98.44 284 LEU A CA 1
ATOM 2271 C C . LEU A 1 284 ? 4.809 -20.688 -1.308 1 98.44 284 LEU A C 1
ATOM 2273 O O . LEU A 1 284 ? 4.355 -21.375 -0.393 1 98.44 284 LEU A O 1
ATOM 2277 N N . ASN A 1 285 ? 4.32 -19.484 -1.601 1 97.94 285 ASN A N 1
ATOM 2278 C CA . ASN A 1 285 ? 3.162 -18.953 -0.886 1 97.94 285 ASN A CA 1
ATOM 2279 C C . ASN A 1 285 ? 1.94 -19.859 -1.067 1 97.94 285 ASN A C 1
ATOM 2281 O O . ASN A 1 285 ? 1.153 -20.031 -0.137 1 97.94 285 ASN A O 1
ATOM 2285 N N . LEU A 1 286 ? 1.763 -20.359 -2.26 1 97.75 286 LEU A N 1
ATOM 2286 C CA . LEU A 1 286 ? 0.679 -21.312 -2.488 1 97.75 286 LEU A CA 1
ATOM 2287 C C . LEU A 1 286 ? 0.834 -22.547 -1.598 1 97.75 286 LEU A C 1
ATOM 2289 O O . LEU A 1 286 ? -0.14 -23.016 -1.006 1 97.75 286 LEU A O 1
ATOM 2293 N N . VAL A 1 287 ? 2.021 -23.047 -1.518 1 97.69 287 VAL A N 1
ATOM 2294 C CA . VAL A 1 287 ? 2.318 -24.219 -0.69 1 97.69 287 VAL A CA 1
ATOM 2295 C C . VAL A 1 287 ? 1.998 -23.906 0.771 1 97.69 287 VAL A C 1
ATOM 2297 O O . VAL A 1 287 ? 1.332 -24.703 1.445 1 97.69 287 VAL A O 1
ATOM 2300 N N . LEU A 1 288 ? 2.467 -22.75 1.189 1 96.94 288 LEU A N 1
ATOM 2301 C CA . LEU A 1 288 ? 2.234 -22.344 2.57 1 96.94 288 LEU A CA 1
ATOM 2302 C C . LEU A 1 288 ? 0.744 -22.172 2.842 1 96.94 288 LEU A C 1
ATOM 2304 O O . LEU A 1 288 ? 0.256 -22.531 3.912 1 96.94 288 LEU A O 1
ATOM 2308 N N . ASP A 1 289 ? 0.028 -21.625 1.916 1 94.75 289 ASP A N 1
ATOM 2309 C CA . ASP A 1 289 ? -1.418 -21.469 2.041 1 94.75 289 ASP A CA 1
ATOM 2310 C C . ASP A 1 289 ? -2.111 -22.828 2.145 1 94.75 289 ASP A C 1
ATOM 2312 O O . ASP A 1 289 ? -3.125 -22.969 2.832 1 94.75 289 ASP A O 1
ATOM 2316 N N . GLU A 1 290 ? -1.589 -23.781 1.383 1 95 290 GLU A N 1
ATOM 2317 C CA . GLU A 1 290 ? -2.146 -25.141 1.376 1 95 290 GLU A CA 1
ATOM 2318 C C . GLU A 1 290 ? -1.958 -25.812 2.729 1 95 290 GLU A C 1
ATOM 2320 O O . GLU A 1 290 ? -2.854 -26.516 3.207 1 95 290 GLU A O 1
ATOM 2325 N N . VAL A 1 291 ? -0.844 -25.562 3.357 1 94.94 291 VAL A N 1
ATOM 2326 C CA . VAL A 1 291 ? -0.48 -26.266 4.582 1 94.94 291 VAL A CA 1
ATOM 2327 C C . VAL A 1 291 ? -0.97 -25.484 5.797 1 94.94 291 VAL A C 1
ATOM 2329 O O . VAL A 1 291 ? -1.444 -26.062 6.773 1 94.94 291 VAL A O 1
ATOM 2332 N N . TYR A 1 292 ? -0.832 -24.125 5.691 1 90.88 292 TYR A N 1
ATOM 2333 C CA . TYR A 1 292 ? -1.189 -23.234 6.781 1 90.88 292 TYR A CA 1
ATOM 2334 C C . TYR A 1 292 ? -2.102 -22.109 6.285 1 90.88 292 TYR A C 1
ATOM 2336 O O . TYR A 1 292 ? -1.69 -20.953 6.215 1 90.88 292 TYR A O 1
ATOM 2344 N N . PRO A 1 293 ? -3.391 -22.328 6.031 1 85.12 293 PRO A N 1
ATOM 2345 C CA . PRO A 1 293 ? -4.281 -21.359 5.379 1 85.12 293 PRO A CA 1
ATOM 2346 C C . PRO A 1 293 ? -4.473 -20.078 6.199 1 85.12 293 PRO A C 1
ATOM 2348 O O . PRO A 1 293 ? -4.828 -19.047 5.648 1 85.12 293 PRO A O 1
ATOM 2351 N N . ASN A 1 294 ? -4.16 -19.984 7.398 1 79.38 294 ASN A N 1
ATOM 2352 C CA . ASN A 1 294 ? -4.43 -18.797 8.195 1 79.38 294 ASN A CA 1
ATOM 2353 C C . ASN A 1 294 ? -3.141 -18.125 8.656 1 79.38 294 ASN A C 1
ATOM 2355 O O . ASN A 1 294 ? -3.172 -17.203 9.469 1 79.38 294 ASN A O 1
ATOM 2359 N N . SER A 1 295 ? -2.084 -18.547 8.023 1 83.31 295 SER A N 1
ATOM 2360 C CA . SER A 1 295 ? -0.811 -17.938 8.414 1 83.31 295 SER A CA 1
ATOM 2361 C C . SER A 1 295 ? -0.587 -16.609 7.703 1 83.31 295 SER A C 1
ATOM 2363 O O . SER A 1 295 ? -0.92 -16.469 6.523 1 83.31 295 SER A O 1
ATOM 2365 N N . PRO A 1 296 ? -0.112 -15.633 8.484 1 86.25 296 PRO A N 1
ATOM 2366 C CA . PRO A 1 296 ? 0.213 -14.352 7.848 1 86.25 296 PRO A CA 1
ATOM 2367 C C . PRO A 1 296 ? 1.377 -14.469 6.863 1 86.25 296 PRO A C 1
ATOM 2369 O O . PRO A 1 296 ? 2.51 -14.734 7.273 1 86.25 296 PRO A O 1
ATOM 2372 N N . LEU A 1 297 ? 1.081 -14.422 5.652 1 93.75 297 LEU A N 1
ATOM 2373 C CA . LEU A 1 297 ? 2.062 -14.562 4.582 1 93.75 297 LEU A CA 1
ATOM 2374 C C . LEU A 1 297 ? 2.158 -13.281 3.76 1 93.75 297 LEU A C 1
ATOM 2376 O O . LEU A 1 297 ? 1.138 -12.68 3.414 1 93.75 297 LEU A O 1
ATOM 2380 N N . ARG A 1 298 ? 3.346 -12.852 3.615 1 97.5 298 ARG A N 1
ATOM 2381 C CA . ARG A 1 298 ? 3.58 -11.711 2.732 1 97.5 298 ARG A CA 1
ATOM 2382 C C . ARG A 1 298 ? 4.656 -12.031 1.701 1 97.5 298 ARG A C 1
ATOM 2384 O O . ARG A 1 298 ? 5.547 -12.844 1.958 1 97.5 298 ARG A O 1
ATOM 2391 N N . LEU A 1 299 ? 4.566 -11.438 0.563 1 98.69 299 LEU A N 1
ATOM 2392 C CA . LEU A 1 299 ? 5.5 -11.609 -0.542 1 98.69 299 LEU A CA 1
ATOM 2393 C C . LEU A 1 299 ? 6.359 -10.359 -0.725 1 98.69 299 LEU A C 1
ATOM 2395 O O . LEU A 1 299 ? 5.836 -9.242 -0.766 1 98.69 299 LEU A O 1
ATOM 2399 N N . TYR A 1 300 ? 7.691 -10.508 -0.679 1 98.62 300 TYR A N 1
ATOM 2400 C CA . TYR A 1 300 ? 8.523 -9.453 -1.237 1 98.62 300 TYR A CA 1
ATOM 2401 C C . TYR A 1 300 ? 8.594 -9.555 -2.756 1 98.62 300 TYR A C 1
ATOM 2403 O O . TYR A 1 300 ? 9.484 -10.211 -3.299 1 98.62 300 TYR A O 1
ATOM 2411 N N . ASN A 1 301 ? 7.68 -8.875 -3.422 1 98.38 301 ASN A N 1
ATOM 2412 C CA . ASN A 1 301 ? 7.418 -9.016 -4.852 1 98.38 301 ASN A CA 1
ATOM 2413 C C . ASN A 1 301 ? 8.633 -8.633 -5.684 1 98.38 301 ASN A C 1
ATOM 2415 O O . ASN A 1 301 ? 8.945 -9.289 -6.68 1 98.38 301 ASN A O 1
ATOM 2419 N N . GLY A 1 302 ? 9.336 -7.602 -5.281 1 97.75 302 GLY A N 1
ATOM 2420 C CA . GLY A 1 302 ? 10.531 -7.199 -6.004 1 97.75 302 GLY A CA 1
ATOM 2421 C C . GLY A 1 302 ? 11.695 -8.156 -5.824 1 97.75 302 GLY A C 1
ATOM 2422 O O . GLY A 1 302 ? 12.531 -8.297 -6.715 1 97.75 302 GLY A O 1
ATOM 2423 N N . SER A 1 303 ? 11.727 -8.711 -4.641 1 98.44 303 SER A N 1
ATOM 2424 C CA . SER A 1 303 ? 12.688 -9.758 -4.301 1 98.44 303 SER A CA 1
ATOM 2425 C C . SER A 1 303 ? 14.125 -9.281 -4.512 1 98.44 303 SER A C 1
ATOM 2427 O O . SER A 1 303 ? 14.438 -8.117 -4.281 1 98.44 303 SER A O 1
ATOM 2429 N N . LEU A 1 304 ? 15.062 -10.195 -4.793 1 98.38 304 LEU A N 1
ATOM 2430 C CA . LEU A 1 304 ? 16.484 -9.891 -4.801 1 98.38 304 LEU A CA 1
ATOM 2431 C C . LEU A 1 304 ? 16.844 -8.984 -5.973 1 98.38 304 LEU A C 1
ATOM 2433 O O . LEU A 1 304 ? 17.781 -8.18 -5.883 1 98.38 304 LEU A O 1
ATOM 2437 N N . LYS A 1 305 ? 16.062 -9.062 -7 1 97.81 305 LYS A N 1
ATOM 2438 C CA . LYS A 1 305 ? 16.375 -8.203 -8.141 1 97.81 305 LYS A CA 1
ATOM 2439 C C . LYS A 1 305 ? 16.141 -6.738 -7.797 1 97.81 305 LYS A C 1
ATOM 2441 O O . LYS A 1 305 ? 16.844 -5.855 -8.289 1 97.81 305 LYS A O 1
ATOM 2446 N N . GLU A 1 306 ? 15.141 -6.488 -6.957 1 97.81 306 GLU A N 1
ATOM 2447 C CA . GLU A 1 306 ? 14.953 -5.117 -6.48 1 97.81 306 GLU A CA 1
ATOM 2448 C C . GLU A 1 306 ? 16.094 -4.703 -5.551 1 97.81 306 GLU A C 1
ATOM 2450 O O . GLU A 1 306 ? 16.625 -3.598 -5.672 1 97.81 306 GLU A O 1
ATOM 2455 N N . LEU A 1 307 ? 16.516 -5.578 -4.672 1 97.75 307 LEU A N 1
ATOM 2456 C CA . LEU A 1 307 ? 17.594 -5.285 -3.736 1 97.75 307 LEU A CA 1
ATOM 2457 C C . LEU A 1 307 ? 18.906 -5.062 -4.477 1 97.75 307 LEU A C 1
ATOM 2459 O O . LEU A 1 307 ? 19.703 -4.211 -4.086 1 97.75 307 LEU A O 1
ATOM 2463 N N . GLU A 1 308 ? 19.062 -5.809 -5.5 1 97.44 308 GLU A N 1
ATOM 2464 C CA . GLU A 1 308 ? 20.25 -5.691 -6.336 1 97.44 308 GLU A CA 1
ATOM 2465 C C . GLU A 1 308 ? 20.453 -4.262 -6.82 1 97.44 308 GLU A C 1
ATOM 2467 O O . GLU A 1 308 ? 21.594 -3.785 -6.926 1 97.44 308 GLU A O 1
ATOM 2472 N N . ILE A 1 309 ? 19.375 -3.621 -7.066 1 95.81 309 ILE A N 1
ATOM 2473 C CA . ILE A 1 309 ? 19.406 -2.273 -7.625 1 95.81 309 ILE A CA 1
ATOM 2474 C C . ILE A 1 309 ? 19.438 -1.248 -6.492 1 95.81 309 ILE A C 1
ATOM 2476 O O . ILE A 1 309 ? 20.203 -0.289 -6.535 1 95.81 309 ILE A O 1
ATOM 2480 N N . ARG A 1 310 ? 18.734 -1.47 -5.434 1 96.56 310 ARG A N 1
ATOM 2481 C CA . ARG A 1 310 ? 18.453 -0.4 -4.477 1 96.56 310 ARG A CA 1
ATOM 2482 C C . ARG A 1 310 ? 19.359 -0.517 -3.25 1 96.56 310 ARG A C 1
ATOM 2484 O O . ARG A 1 310 ? 19.609 0.475 -2.562 1 96.56 310 ARG A O 1
ATOM 2491 N N . ASP A 1 311 ? 19.766 -1.695 -2.895 1 97.25 311 ASP A N 1
ATOM 2492 C CA . ASP A 1 311 ? 20.625 -1.932 -1.738 1 97.25 311 ASP A CA 1
ATOM 2493 C C . ASP A 1 311 ? 21.422 -3.225 -1.898 1 97.25 311 ASP A C 1
ATOM 2495 O O . ASP A 1 311 ? 21.25 -4.164 -1.114 1 97.25 311 ASP A O 1
ATOM 2499 N N . PRO A 1 312 ? 22.266 -3.246 -2.873 1 96.75 312 PRO A N 1
ATOM 2500 C CA . PRO A 1 312 ? 22.969 -4.48 -3.234 1 96.75 312 PRO A CA 1
ATOM 2501 C C . PRO A 1 312 ? 23.797 -5.051 -2.082 1 96.75 312 PRO A C 1
ATOM 2503 O O . PRO A 1 312 ? 23.984 -6.266 -2.004 1 96.75 312 PRO A O 1
ATOM 2506 N N . GLY A 1 313 ? 24.234 -4.227 -1.142 1 95.75 313 GLY A N 1
ATOM 2507 C CA . GLY A 1 313 ? 25.078 -4.66 -0.037 1 95.75 313 GLY A CA 1
ATOM 2508 C C . GLY A 1 313 ? 24.375 -5.625 0.901 1 95.75 313 GLY A C 1
ATOM 2509 O O . GLY A 1 313 ? 25.031 -6.383 1.622 1 95.75 313 GLY A O 1
ATOM 2510 N N . ARG A 1 314 ? 23.031 -5.598 0.865 1 96.69 314 ARG A N 1
ATOM 2511 C CA . ARG A 1 314 ? 22.266 -6.48 1.737 1 96.69 314 ARG A CA 1
ATOM 2512 C C . ARG A 1 314 ? 22.391 -7.934 1.3 1 96.69 314 ARG A C 1
ATOM 2514 O O . ARG A 1 314 ? 22.203 -8.852 2.105 1 96.69 314 ARG A O 1
ATOM 2521 N N . ILE A 1 315 ? 22.656 -8.109 0.006 1 97.44 315 ILE A N 1
ATOM 2522 C CA . ILE A 1 315 ? 22.828 -9.461 -0.525 1 97.44 315 ILE A CA 1
ATOM 2523 C C . ILE A 1 315 ? 24.281 -9.906 -0.316 1 97.44 315 ILE A C 1
ATOM 2525 O O . ILE A 1 315 ? 25.094 -9.859 -1.243 1 97.44 315 ILE A O 1
ATOM 2529 N N . CYS A 1 316 ? 24.562 -10.383 0.902 1 95.62 316 CYS A N 1
ATOM 2530 C CA . CYS A 1 316 ? 25.969 -10.656 1.236 1 95.62 316 CYS A CA 1
ATOM 2531 C C . CYS A 1 316 ? 26.109 -12.047 1.847 1 95.62 316 CYS A C 1
ATOM 2533 O O . CYS A 1 316 ? 27.172 -12.375 2.4 1 95.62 316 CYS A O 1
ATOM 2535 N N . GLY A 1 317 ? 25.047 -12.828 1.786 1 94.12 317 GLY A N 1
ATOM 2536 C CA . GLY A 1 317 ? 25.188 -14.227 2.15 1 94.12 317 GLY A CA 1
ATOM 2537 C C . GLY A 1 317 ? 25.719 -15.094 1.021 1 94.12 317 GLY A C 1
ATOM 2538 O O . GLY A 1 317 ? 25.531 -14.766 -0.155 1 94.12 317 GLY A O 1
ATOM 2539 N N . GLY A 1 318 ? 26.359 -16.172 1.368 1 91.94 318 GLY A N 1
ATOM 2540 C CA . GLY A 1 318 ? 26.812 -17.109 0.363 1 91.94 318 GLY A CA 1
ATOM 2541 C C . GLY A 1 318 ? 28.062 -16.656 -0.369 1 91.94 318 GLY A C 1
ATOM 2542 O O . GLY A 1 318 ? 28.281 -17.047 -1.52 1 91.94 318 GLY A O 1
ATOM 2543 N N . ILE A 1 319 ? 28.844 -15.805 0.227 1 85.88 319 ILE A N 1
ATOM 2544 C CA . ILE A 1 319 ? 30.062 -15.312 -0.387 1 85.88 319 ILE A CA 1
ATOM 2545 C C . ILE A 1 319 ? 31.062 -16.469 -0.531 1 85.88 319 ILE A C 1
ATOM 2547 O O . ILE A 1 319 ? 31.297 -17.203 0.42 1 85.88 319 ILE A O 1
ATOM 2551 N N . LYS A 1 320 ? 31.406 -16.656 -1.782 1 79.38 320 LYS A N 1
ATOM 2552 C CA . LYS A 1 320 ? 32.438 -17.641 -2.016 1 79.38 320 LYS A CA 1
ATOM 2553 C C . LYS A 1 320 ? 33.812 -16.969 -2.18 1 79.38 320 LYS A C 1
ATOM 2555 O O . LYS A 1 320 ? 33.906 -15.883 -2.752 1 79.38 320 LYS A O 1
ATOM 2560 N N . PRO A 1 321 ? 34.844 -17.484 -1.428 1 68 321 PRO A N 1
ATOM 2561 C CA . PRO A 1 321 ? 36.188 -16.891 -1.549 1 68 321 PRO A CA 1
ATOM 2562 C C . PRO A 1 321 ? 36.688 -16.875 -2.99 1 68 321 PRO A C 1
ATOM 2564 O O . PRO A 1 321 ? 36.312 -17.734 -3.795 1 68 321 PRO A O 1
ATOM 2567 N N . VAL A 1 322 ? 37.062 -15.773 -3.588 1 55.97 322 VAL A N 1
ATOM 2568 C CA . VAL A 1 322 ? 37.812 -15.664 -4.848 1 55.97 322 VAL A CA 1
ATOM 2569 C C . VAL A 1 322 ? 38.969 -16.656 -4.863 1 55.97 322 VAL A C 1
ATOM 2571 O O . VAL A 1 322 ? 39.719 -16.766 -3.895 1 55.97 322 VAL A O 1
ATOM 2574 N N . GLY A 1 323 ? 38.781 -17.828 -5.422 1 41.16 323 GLY A N 1
ATOM 2575 C CA . GLY A 1 323 ? 39.938 -18.688 -5.59 1 41.16 323 GLY A CA 1
ATOM 2576 C C . GLY A 1 323 ? 41.188 -17.953 -6.031 1 41.16 323 GLY A C 1
ATOM 2577 O O . GLY A 1 323 ? 41.094 -16.953 -6.75 1 41.16 323 GLY A O 1
ATOM 2578 N N . LYS A 1 324 ? 42.469 -18.141 -5.277 1 35.62 324 LYS A N 1
ATOM 2579 C CA . LYS A 1 324 ? 43.781 -17.859 -5.848 1 35.62 324 LYS A CA 1
ATOM 2580 C C . LYS A 1 324 ? 43.906 -18.453 -7.25 1 35.62 324 LYS A C 1
ATOM 2582 O O . LYS A 1 324 ? 43.469 -19.578 -7.496 1 35.62 324 LYS A O 1
ATOM 2587 N N . PRO A 1 325 ? 44.531 -17.516 -8.188 1 31.38 325 PRO A N 1
ATOM 2588 C CA . PRO A 1 325 ? 45 -18.297 -9.328 1 31.38 325 PRO A CA 1
ATOM 2589 C C . PRO A 1 325 ? 45.75 -19.562 -8.914 1 31.38 325 PRO A C 1
ATOM 2591 O O . PRO A 1 325 ? 46.344 -19.594 -7.836 1 31.38 325 PRO A O 1
ATOM 2594 N N . MET B 1 1 ? 19.484 15.602 21.469 1 35.62 1 MET B N 1
ATOM 2595 C CA . MET B 1 1 ? 18.094 15.922 21.703 1 35.62 1 MET B CA 1
ATOM 2596 C C . MET B 1 1 ? 17.297 15.898 20.406 1 35.62 1 MET B C 1
ATOM 2598 O O . MET B 1 1 ? 17.797 16.328 19.359 1 35.62 1 MET B O 1
ATOM 2602 N N . ALA B 1 2 ? 16.281 15.164 20.344 1 52.38 2 ALA B N 1
ATOM 2603 C CA . ALA B 1 2 ? 15.57 15.039 19.062 1 52.38 2 ALA B CA 1
ATOM 2604 C C . ALA B 1 2 ? 15.109 16.406 18.562 1 52.38 2 ALA B C 1
ATOM 2606 O O . ALA B 1 2 ? 14.625 17.234 19.344 1 52.38 2 ALA B O 1
ATOM 2607 N N . VAL B 1 3 ? 15.414 16.781 17.391 1 70.69 3 VAL B N 1
ATOM 2608 C CA . VAL B 1 3 ? 15.086 18.031 16.719 1 70.69 3 VAL B CA 1
ATOM 2609 C C . VAL B 1 3 ? 13.57 18.219 16.688 1 70.69 3 VAL B C 1
ATOM 2611 O O . VAL B 1 3 ? 12.828 17.281 16.359 1 70.69 3 VAL B O 1
ATOM 2614 N N . SER B 1 4 ? 13.18 19.297 17.266 1 87.38 4 SER B N 1
ATOM 2615 C CA . SER B 1 4 ? 11.758 19.625 17.297 1 87.38 4 SER B CA 1
ATOM 2616 C C . SER B 1 4 ? 11.148 19.609 15.906 1 87.38 4 SER B C 1
ATOM 2618 O O . SER B 1 4 ? 11.805 19.984 14.93 1 87.38 4 SER B O 1
ATOM 2620 N N . LYS B 1 5 ? 9.93 19.125 15.867 1 94.31 5 LYS B N 1
ATOM 2621 C CA . LYS B 1 5 ? 9.18 19.141 14.617 1 94.31 5 LYS B CA 1
ATOM 2622 C C . LYS B 1 5 ? 8.547 20.5 14.359 1 94.31 5 LYS B C 1
ATOM 2624 O O . LYS B 1 5 ? 7.809 20.672 13.391 1 94.31 5 LYS B O 1
ATOM 2629 N N . LEU B 1 6 ? 8.898 21.469 15.242 1 97 6 LEU B N 1
ATOM 2630 C CA . LEU B 1 6 ? 8.312 22.812 15.117 1 97 6 LEU B CA 1
ATOM 2631 C C . LEU B 1 6 ? 9.398 23.875 15.078 1 97 6 LEU B C 1
ATOM 2633 O O . LEU B 1 6 ? 10.5 23.672 15.602 1 97 6 LEU B O 1
ATOM 2637 N N . ILE B 1 7 ? 9.047 24.969 14.445 1 97.81 7 ILE B N 1
ATOM 2638 C CA . ILE B 1 7 ? 9.891 26.156 14.406 1 97.81 7 ILE B CA 1
ATOM 2639 C C . ILE B 1 7 ? 9.055 27.391 14.711 1 97.81 7 ILE B C 1
ATOM 2641 O O . ILE B 1 7 ? 7.906 27.5 14.273 1 97.81 7 ILE B O 1
ATOM 2645 N N . THR B 1 8 ? 9.594 28.266 15.445 1 97.5 8 THR B N 1
ATOM 2646 C CA . THR B 1 8 ? 8.875 29.5 15.742 1 97.5 8 THR B CA 1
ATOM 2647 C C . THR B 1 8 ? 8.953 30.469 14.562 1 97.5 8 THR B C 1
ATOM 2649 O O . THR B 1 8 ? 9.898 30.422 13.773 1 97.5 8 THR B O 1
ATOM 2652 N N . PRO B 1 9 ? 7.965 31.375 14.5 1 98.12 9 PRO B N 1
ATOM 2653 C CA . PRO B 1 9 ? 8.031 32.406 13.453 1 98.12 9 PRO B CA 1
ATOM 2654 C C . PRO B 1 9 ? 9.32 33.219 13.516 1 98.12 9 PRO B C 1
ATOM 2656 O O . PRO B 1 9 ? 9.938 33.5 12.484 1 98.12 9 PRO B O 1
ATOM 2659 N N . LYS B 1 10 ? 9.797 33.594 14.641 1 97.62 10 LYS B N 1
ATOM 2660 C CA . LYS B 1 10 ? 11.008 34.375 14.812 1 97.62 10 LYS B CA 1
ATOM 2661 C C . LYS B 1 10 ? 12.234 33.625 14.305 1 97.62 10 LYS B C 1
ATOM 2663 O O . LYS B 1 10 ? 13.086 34.219 13.625 1 97.62 10 LYS B O 1
ATOM 2668 N N . ASP B 1 11 ? 12.312 32.406 14.703 1 97.5 11 ASP B N 1
ATOM 2669 C CA . ASP B 1 11 ? 13.438 31.578 14.25 1 97.5 11 ASP B CA 1
ATOM 2670 C C . ASP B 1 11 ? 13.414 31.406 12.734 1 97.5 11 ASP B C 1
ATOM 2672 O O . ASP B 1 11 ? 14.469 31.422 12.086 1 97.5 11 ASP B O 1
ATOM 2676 N N . LEU B 1 12 ? 12.242 31.188 12.188 1 98.25 12 LEU B N 1
ATOM 2677 C CA . LEU B 1 12 ? 12.117 31.078 10.742 1 98.25 12 LEU B CA 1
ATOM 2678 C C . LEU B 1 12 ? 12.531 32.375 10.047 1 98.25 12 LEU B C 1
ATOM 2680 O O . LEU B 1 12 ? 13.242 32.344 9.047 1 98.25 12 LEU B O 1
ATOM 2684 N N . ASN B 1 13 ? 12.078 33.469 10.57 1 98 13 ASN B N 1
ATOM 2685 C CA . ASN B 1 13 ? 12.43 34.781 10.008 1 98 13 ASN B CA 1
ATOM 2686 C C . ASN B 1 13 ? 13.945 34.969 9.961 1 98 13 ASN B C 1
ATOM 2688 O O . ASN B 1 13 ? 14.477 35.5 8.992 1 98 13 ASN B O 1
ATOM 2692 N N . LYS B 1 14 ? 14.617 34.562 11.023 1 97.12 14 LYS B N 1
ATOM 2693 C CA . LYS B 1 14 ? 16.078 34.656 11.062 1 97.12 14 LYS B CA 1
ATOM 2694 C C . LYS B 1 14 ? 16.703 33.812 9.938 1 97.12 14 LYS B C 1
ATOM 2696 O O . LYS B 1 14 ? 17.656 34.25 9.297 1 97.12 14 LYS B O 1
ATOM 2701 N N . ILE B 1 15 ? 16.172 32.625 9.742 1 96.25 15 ILE B N 1
ATOM 2702 C CA . ILE B 1 15 ? 16.656 31.719 8.695 1 96.25 15 ILE B CA 1
ATOM 2703 C C . ILE B 1 15 ? 16.453 32.375 7.328 1 96.25 15 ILE B C 1
ATOM 2705 O O . ILE B 1 15 ? 17.359 32.344 6.484 1 96.25 15 ILE B O 1
ATOM 2709 N N . LEU B 1 16 ? 15.336 33 7.152 1 96.19 16 LEU B N 1
ATOM 2710 C CA . LEU B 1 16 ? 14.953 33.562 5.855 1 96.19 16 LEU B CA 1
ATOM 2711 C C . LEU B 1 16 ? 15.797 34.781 5.52 1 96.19 16 LEU B C 1
ATOM 2713 O O . LEU B 1 16 ? 15.875 35.188 4.355 1 96.19 16 LEU B O 1
ATOM 2717 N N . GLN B 1 17 ? 16.391 35.438 6.492 1 94.94 17 GLN B N 1
ATOM 2718 C CA . GLN B 1 17 ? 17.234 36.594 6.289 1 94.94 17 GLN B CA 1
ATOM 2719 C C . GLN B 1 17 ? 18.641 36.188 5.859 1 94.94 17 GLN B C 1
ATOM 2721 O O . GLN B 1 17 ? 19.406 37 5.352 1 94.94 17 GLN B O 1
ATOM 2726 N N . GLY B 1 18 ? 18.938 34.906 6.008 1 93.19 18 GLY B N 1
ATOM 2727 C CA . GLY B 1 18 ? 20.234 34.406 5.613 1 93.19 18 GLY B CA 1
ATOM 2728 C C . GLY B 1 18 ? 20.203 33.625 4.312 1 93.19 18 GLY B C 1
ATOM 2729 O O . GLY B 1 18 ? 19.438 33.938 3.402 1 93.19 18 GLY B O 1
ATOM 2730 N N . ASN B 1 19 ? 21.094 32.719 4.156 1 91.06 19 ASN B N 1
ATOM 2731 C CA . ASN B 1 19 ? 21.125 31.828 3.008 1 91.06 19 ASN B CA 1
ATOM 2732 C C . ASN B 1 19 ? 20.031 30.766 3.092 1 91.06 19 ASN B C 1
ATOM 2734 O O . ASN B 1 19 ? 20.047 29.922 3.982 1 91.06 19 ASN B O 1
ATOM 2738 N N . THR B 1 20 ? 19.188 30.812 2.189 1 92.06 20 THR B N 1
ATOM 2739 C CA . THR B 1 20 ? 18.016 29.938 2.248 1 92.06 20 THR B CA 1
ATOM 2740 C C . THR B 1 20 ? 18.188 28.75 1.312 1 92.06 20 THR B C 1
ATOM 2742 O O . THR B 1 20 ? 17.203 28.078 0.964 1 92.06 20 THR B O 1
ATOM 2745 N N . ALA B 1 21 ? 19.453 28.531 0.908 1 92.56 21 ALA B N 1
ATOM 2746 C CA . ALA B 1 21 ? 19.719 27.359 0.075 1 92.56 21 ALA B CA 1
ATOM 2747 C C . ALA B 1 21 ? 19.328 26.062 0.801 1 92.56 21 ALA B C 1
ATOM 2749 O O . ALA B 1 21 ? 19.672 25.875 1.97 1 92.56 21 ALA B O 1
ATOM 2750 N N . GLY B 1 22 ? 18.562 25.234 0.182 1 95.69 22 GLY B N 1
ATOM 2751 C CA . GLY B 1 22 ? 18.172 23.969 0.768 1 95.69 22 GLY B CA 1
ATOM 2752 C C . GLY B 1 22 ? 16.922 24.062 1.617 1 95.69 22 GLY B C 1
ATOM 2753 O O . GLY B 1 22 ? 16.453 23.062 2.154 1 95.69 22 GLY B O 1
ATOM 2754 N N . ILE B 1 23 ? 16.422 25.297 1.722 1 97.06 23 ILE B N 1
ATOM 2755 C CA . ILE B 1 23 ? 15.211 25.5 2.494 1 97.06 23 ILE B CA 1
ATOM 2756 C C . ILE B 1 23 ? 14.023 25.656 1.551 1 97.06 23 ILE B C 1
ATOM 2758 O O . ILE B 1 23 ? 14.094 26.406 0.567 1 97.06 23 ILE B O 1
ATOM 2762 N N . ARG B 1 24 ? 12.961 24.906 1.79 1 98.31 24 ARG B N 1
ATOM 2763 C CA . ARG B 1 24 ? 11.727 25.031 1.021 1 98.31 24 ARG B CA 1
ATOM 2764 C C . ARG B 1 24 ? 10.547 25.312 1.931 1 98.31 24 ARG B C 1
ATOM 2766 O O . ARG B 1 24 ? 10.125 24.453 2.709 1 98.31 24 ARG B O 1
ATOM 2773 N N . LEU B 1 25 ? 10.117 26.531 1.9 1 98.62 25 LEU B N 1
ATOM 2774 C CA . LEU B 1 25 ? 8.961 26.953 2.682 1 98.62 25 LEU B CA 1
ATOM 2775 C C . LEU B 1 25 ? 7.672 26.797 1.885 1 98.62 25 LEU B C 1
ATOM 2777 O O . LEU B 1 25 ? 7.555 27.297 0.768 1 98.62 25 LEU B O 1
ATOM 2781 N N . LEU B 1 26 ? 6.668 26.031 2.447 1 98.88 26 LEU B N 1
ATOM 2782 C CA . LEU B 1 26 ? 5.434 25.719 1.739 1 98.88 26 LEU B CA 1
ATOM 2783 C C . LEU B 1 26 ? 4.219 26.219 2.518 1 98.88 26 LEU B C 1
ATOM 2785 O O . LEU B 1 26 ? 4.074 25.922 3.705 1 98.88 26 LEU B O 1
ATOM 2789 N N . ASP B 1 27 ? 3.404 27 1.891 1 98.88 27 ASP B N 1
ATOM 2790 C CA . ASP B 1 27 ? 2.102 27.391 2.42 1 98.88 27 ASP B CA 1
ATOM 2791 C C . ASP B 1 27 ? 1.048 26.328 2.123 1 98.88 27 ASP B C 1
ATOM 2793 O O . ASP B 1 27 ? 0.619 26.172 0.977 1 98.88 27 ASP B O 1
ATOM 2797 N N . CYS B 1 28 ? 0.573 25.688 3.137 1 98.81 28 CYS B N 1
ATOM 2798 C CA . CYS B 1 28 ? -0.336 24.547 3.004 1 98.81 28 CYS B CA 1
ATOM 2799 C C . CYS B 1 28 ? -1.769 24.953 3.324 1 98.81 28 CYS B C 1
ATOM 2801 O O . CYS B 1 28 ? -2.594 24.125 3.682 1 98.81 28 CYS B O 1
ATOM 2803 N N . THR B 1 29 ? -2.078 26.234 3.277 1 98.56 29 THR B N 1
ATOM 2804 C CA . THR B 1 29 ? -3.428 26.719 3.545 1 98.56 29 THR B CA 1
ATOM 2805 C C . THR B 1 29 ? -4.441 26.031 2.646 1 98.56 29 THR B C 1
ATOM 2807 O O . THR B 1 29 ? -4.188 25.812 1.457 1 98.56 29 THR B O 1
ATOM 2810 N N . TYR B 1 30 ? -5.531 25.672 3.281 1 97.81 30 TYR B N 1
ATOM 2811 C CA . TYR B 1 30 ? -6.535 24.906 2.549 1 97.81 30 TYR B CA 1
ATOM 2812 C C . TYR B 1 30 ? -7.945 25.297 2.986 1 97.81 30 TYR B C 1
ATOM 2814 O O . TYR B 1 30 ? -8.172 25.609 4.156 1 97.81 30 TYR B O 1
ATOM 2822 N N . GLN B 1 31 ? -8.836 25.344 2.062 1 94.56 31 GLN B N 1
ATOM 2823 C CA . GLN B 1 31 ? -10.258 25.516 2.33 1 94.56 31 GLN B CA 1
ATOM 2824 C C . GLN B 1 31 ? -11.055 24.297 1.904 1 94.56 31 GLN B C 1
ATOM 2826 O O . GLN B 1 31 ? -11.141 23.984 0.715 1 94.56 31 GLN B O 1
ATOM 2831 N N . VAL B 1 32 ? -11.656 23.672 2.889 1 88.69 32 VAL B N 1
ATOM 2832 C CA . VAL B 1 32 ? -12.414 22.453 2.607 1 88.69 32 VAL B CA 1
ATOM 2833 C C . VAL B 1 32 ? -13.648 22.797 1.772 1 88.69 32 VAL B C 1
ATOM 2835 O O . VAL B 1 32 ? -14.398 23.719 2.105 1 88.69 32 VAL B O 1
ATOM 2838 N N . GLY B 1 33 ? -13.766 22.188 0.67 1 87.44 33 GLY B N 1
ATOM 2839 C CA . GLY B 1 33 ? -14.898 22.406 -0.213 1 87.44 33 GLY B CA 1
ATOM 2840 C C . GLY B 1 33 ? -15.367 21.141 -0.904 1 87.44 33 GLY B C 1
ATOM 2841 O O . GLY B 1 33 ? -14.984 20.031 -0.513 1 87.44 33 GLY B O 1
ATOM 2842 N N . VAL B 1 34 ? -16.234 21.312 -1.817 1 88.06 34 VAL B N 1
ATOM 2843 C CA . VAL B 1 34 ? -16.797 20.172 -2.562 1 88.06 34 VAL B CA 1
ATOM 2844 C C . VAL B 1 34 ? -15.711 19.562 -3.441 1 88.06 34 VAL B C 1
ATOM 2846 O O . VAL B 1 34 ? -14.898 20.281 -4.039 1 88.06 34 VAL B O 1
ATOM 2849 N N . LYS B 1 35 ? -15.688 18.266 -3.463 1 91.31 35 LYS B N 1
ATOM 2850 C CA . LYS B 1 35 ? -14.734 17.547 -4.309 1 91.31 35 LYS B CA 1
ATOM 28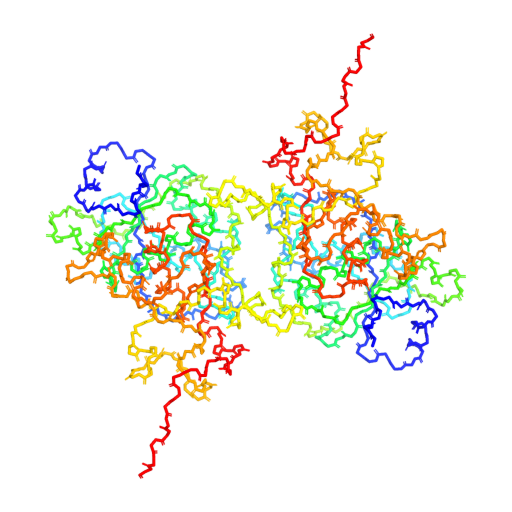51 C C . LYS B 1 35 ? -15.383 17.094 -5.609 1 91.31 35 LYS B C 1
ATOM 2853 O O . LYS B 1 35 ? -16.578 16.797 -5.637 1 91.31 35 LYS B O 1
ATOM 2858 N N . PRO B 1 36 ? -14.555 17.078 -6.652 1 92.81 36 PRO B N 1
ATOM 2859 C CA . PRO B 1 36 ? -15.086 16.531 -7.902 1 92.81 36 PRO B CA 1
ATOM 2860 C C . PRO B 1 36 ? -15.422 15.047 -7.793 1 92.81 36 PRO B C 1
ATOM 2862 O O . PRO B 1 36 ? -15.031 14.383 -6.828 1 92.81 36 PRO B O 1
ATOM 2865 N N . ASP B 1 37 ? -16.156 14.609 -8.773 1 94.44 37 ASP B N 1
ATOM 2866 C CA . ASP B 1 37 ? -16.469 13.18 -8.859 1 94.44 37 ASP B CA 1
ATOM 2867 C C . ASP B 1 37 ? -15.203 12.344 -8.945 1 94.44 37 ASP B C 1
ATOM 2869 O O . ASP B 1 37 ? -14.352 12.578 -9.805 1 94.44 37 ASP B O 1
ATOM 2873 N N . PRO B 1 38 ? -15.117 11.414 -8.047 1 93.38 38 PRO B N 1
ATOM 2874 C CA . PRO B 1 38 ? -13.8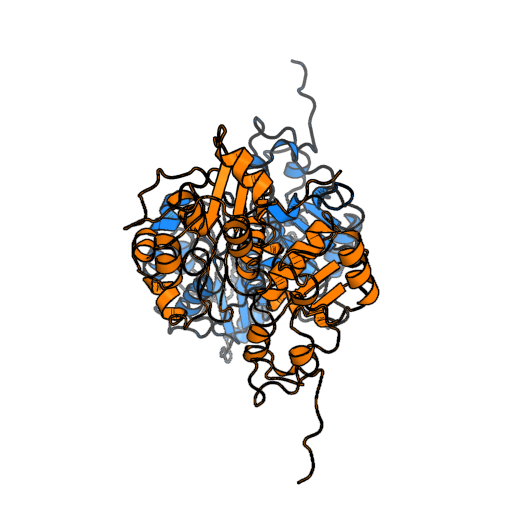75 10.641 -7.98 1 93.38 38 PRO B CA 1
ATOM 2875 C C . PRO B 1 38 ? -13.578 9.898 -9.281 1 93.38 38 PRO B C 1
ATOM 2877 O O . PRO B 1 38 ? -12.422 9.812 -9.695 1 93.38 38 PRO B O 1
ATOM 2880 N N . VAL B 1 39 ? -14.555 9.328 -9.898 1 88.12 39 VAL B N 1
ATOM 2881 C CA . VAL B 1 39 ? -14.367 8.562 -11.125 1 88.12 39 VAL B CA 1
ATOM 2882 C C . VAL B 1 39 ? -13.914 9.484 -12.25 1 88.12 39 VAL B C 1
ATOM 2884 O O . VAL B 1 39 ? -12.945 9.188 -12.953 1 88.12 39 VAL B O 1
ATOM 2887 N N . GLU B 1 40 ? -14.586 10.586 -12.383 1 92.25 40 GLU B N 1
ATOM 2888 C CA . GLU B 1 40 ? -14.219 11.562 -13.406 1 92.25 40 GLU B CA 1
ATOM 2889 C C . GLU B 1 40 ? -12.812 12.109 -13.172 1 92.25 40 GLU B C 1
ATOM 2891 O O . GLU B 1 40 ? -12.047 12.281 -14.117 1 92.25 40 GLU B O 1
ATOM 2896 N N . PHE B 1 41 ? -12.523 12.406 -11.969 1 95.12 41 PHE B N 1
ATOM 2897 C CA . PHE B 1 41 ? -11.203 12.938 -11.648 1 95.12 41 PHE B CA 1
ATOM 2898 C C . PHE B 1 41 ? -10.117 11.938 -12.023 1 95.12 41 PHE B C 1
ATOM 2900 O O . PHE B 1 41 ? -9.094 12.32 -12.602 1 95.12 41 PHE B O 1
ATOM 2907 N N . ARG B 1 42 ? -10.305 10.688 -11.664 1 88.62 42 ARG B N 1
ATOM 2908 C CA . ARG B 1 42 ? -9.32 9.648 -11.953 1 88.62 42 ARG B CA 1
ATOM 2909 C C . ARG B 1 42 ? -9.078 9.531 -13.453 1 88.62 42 ARG B C 1
ATOM 2911 O O . ARG B 1 42 ? -7.934 9.367 -13.891 1 88.62 42 ARG B O 1
ATOM 2918 N N . GLN B 1 43 ? -10.047 9.688 -14.211 1 85.31 43 GLN B N 1
ATOM 2919 C CA . GLN B 1 43 ? -9.977 9.492 -15.648 1 85.31 43 GLN B CA 1
ATOM 2920 C C . GLN B 1 43 ? -9.367 10.703 -16.344 1 85.31 43 GLN B C 1
ATOM 2922 O O . GLN B 1 43 ? -8.57 10.562 -17.266 1 85.31 43 GLN B O 1
ATOM 2927 N N . LYS B 1 44 ? -9.688 11.891 -15.789 1 91.62 44 LYS B N 1
ATOM 2928 C CA . LYS B 1 44 ? -9.422 13.078 -16.594 1 91.62 44 LYS B CA 1
ATOM 2929 C C . LYS B 1 44 ? -8.305 13.922 -15.969 1 91.62 44 LYS B C 1
ATOM 2931 O O . LYS B 1 44 ? -7.594 14.633 -16.672 1 91.62 44 LYS B O 1
ATOM 2936 N N . TYR B 1 45 ? -8.133 13.766 -14.641 1 94.88 45 TYR B N 1
ATOM 2937 C CA . TYR B 1 45 ? -7.348 14.82 -14.008 1 94.88 45 TYR B CA 1
ATOM 2938 C C . TYR B 1 45 ? -6.227 14.219 -13.164 1 94.88 45 TYR B C 1
ATOM 2940 O O . TYR B 1 45 ? -5.309 14.93 -12.75 1 94.88 45 TYR B O 1
ATOM 2948 N N . TYR B 1 46 ? -6.258 12.945 -12.961 1 92.56 46 TYR B N 1
ATOM 2949 C CA . TYR B 1 46 ? -5.262 12.281 -12.125 1 92.56 46 TYR B CA 1
ATOM 2950 C C . TYR B 1 46 ? -3.855 12.539 -12.656 1 92.56 46 TYR B C 1
ATOM 2952 O O . TYR B 1 46 ? -3.537 12.18 -13.789 1 92.56 46 TYR B O 1
ATOM 2960 N N . GLY B 1 47 ? -3.025 13.211 -11.867 1 92.62 47 GLY B N 1
ATOM 2961 C CA . GLY B 1 47 ? -1.635 13.453 -12.219 1 92.62 47 GLY B CA 1
ATOM 2962 C C . GLY B 1 47 ? -1.458 14.602 -13.195 1 92.62 47 GLY B C 1
ATOM 2963 O O . GLY B 1 47 ? -0.341 14.883 -13.633 1 92.62 47 GLY B O 1
ATOM 2964 N N . LYS B 1 48 ? -2.543 15.25 -13.547 1 95.31 48 LYS B N 1
ATOM 2965 C CA . LYS B 1 48 ? -2.465 16.328 -14.523 1 95.31 48 LYS B CA 1
ATOM 2966 C C . LYS B 1 48 ? -2.16 17.672 -13.852 1 95.31 48 LYS B C 1
ATOM 2968 O O . LYS B 1 48 ? -2.92 18.625 -13.984 1 95.31 48 LYS B O 1
ATOM 2973 N N . PHE B 1 49 ? -0.992 17.75 -13.305 1 97.31 49 PHE B N 1
ATOM 2974 C CA . PHE B 1 49 ? -0.638 18.828 -12.398 1 97.31 49 PHE B CA 1
ATOM 2975 C C . PHE B 1 49 ? -0.448 20.141 -13.164 1 97.31 49 PHE B C 1
ATOM 2977 O O . PHE B 1 49 ? -0.775 21.203 -12.656 1 97.31 49 PHE B O 1
ATOM 2984 N N . GLU B 1 50 ? 0.069 20.094 -14.398 1 95.31 50 GLU B N 1
ATOM 2985 C CA . GLU B 1 50 ? 0.286 21.297 -15.188 1 95.31 50 GLU B CA 1
ATOM 2986 C C . GLU B 1 50 ? -1.031 22 -15.492 1 95.31 50 GLU B C 1
ATOM 2988 O O . GLU B 1 50 ? -1.073 23.234 -15.586 1 95.31 50 GLU B O 1
ATOM 2993 N N . GLU B 1 51 ? -2.047 21.172 -15.602 1 96.19 51 GLU B N 1
ATOM 2994 C CA . GLU B 1 51 ? -3.375 21.734 -15.836 1 96.19 51 GLU B CA 1
ATOM 2995 C C . GLU B 1 51 ? -4.023 22.172 -14.523 1 96.19 51 GLU B C 1
ATOM 2997 O O . GLU B 1 51 ? -4.598 23.25 -14.438 1 96.19 51 GLU B O 1
ATOM 3002 N N . LEU B 1 52 ? -3.859 21.391 -13.562 1 96.75 52 LEU B N 1
ATOM 3003 C CA . LEU B 1 52 ? -4.547 21.609 -12.297 1 96.75 52 LEU B CA 1
ATOM 3004 C C . LEU B 1 52 ? -3.982 22.828 -11.57 1 96.75 52 LEU B C 1
ATOM 3006 O O . LEU B 1 52 ? -4.711 23.531 -10.867 1 96.75 52 LEU B O 1
ATOM 3010 N N . ILE B 1 53 ? -2.686 23.062 -11.742 1 95.94 53 ILE B N 1
ATOM 3011 C CA . ILE B 1 53 ? -2.02 24.141 -11 1 95.94 53 ILE B CA 1
ATOM 3012 C C . ILE B 1 53 ? -2.533 25.5 -11.477 1 95.94 53 ILE B C 1
ATOM 3014 O O . ILE B 1 53 ? -2.346 26.5 -10.797 1 95.94 53 ILE B O 1
ATOM 3018 N N . LYS B 1 54 ? -3.207 25.562 -12.602 1 94.69 54 LYS B N 1
ATOM 3019 C CA . LYS B 1 54 ? -3.705 26.812 -13.18 1 94.69 54 LYS B CA 1
ATOM 3020 C C . LYS B 1 54 ? -5.047 27.203 -12.57 1 94.69 54 LYS B C 1
ATOM 3022 O O . LYS B 1 54 ? -5.488 28.344 -12.711 1 94.69 54 LYS B O 1
ATOM 3027 N N . ILE B 1 55 ? -5.629 26.312 -11.93 1 93.88 55 ILE B N 1
ATOM 3028 C CA . ILE B 1 55 ? -6.93 26.578 -11.328 1 93.88 55 ILE B CA 1
ATOM 3029 C C . ILE B 1 55 ? -6.781 27.594 -10.203 1 93.88 55 ILE B C 1
ATOM 3031 O O . ILE B 1 55 ? -5.863 27.5 -9.383 1 93.88 55 ILE B O 1
ATOM 3035 N N . GLN B 1 56 ? -7.719 28.516 -10.156 1 94.56 56 GLN B N 1
ATOM 3036 C CA . GLN B 1 56 ? -7.723 29.531 -9.109 1 94.56 56 GLN B CA 1
ATOM 3037 C C . GLN B 1 56 ? -8.609 29.125 -7.941 1 94.56 56 GLN B C 1
ATOM 3039 O O . GLN B 1 56 ? -9.727 29.625 -7.793 1 94.56 56 GLN B O 1
ATOM 3044 N N . SER B 1 57 ? -8.086 28.391 -7.102 1 94.75 57 SER B N 1
ATOM 3045 C CA . SER B 1 57 ? -8.812 27.922 -5.926 1 94.75 57 SER B CA 1
ATOM 3046 C C . SER B 1 57 ? -8.828 28.984 -4.828 1 94.75 57 SER B C 1
ATOM 3048 O O . SER B 1 57 ? -8.039 29.922 -4.863 1 94.75 57 SER B O 1
ATOM 3050 N N . PRO B 1 58 ? -9.766 28.859 -3.867 1 96.31 58 PRO B N 1
ATOM 3051 C CA . PRO B 1 58 ? -9.797 29.828 -2.768 1 96.31 58 PRO B CA 1
ATOM 3052 C C . PRO B 1 58 ? -8.492 29.844 -1.965 1 96.31 58 PRO B C 1
ATOM 3054 O O . PRO B 1 58 ? -8.047 30.906 -1.534 1 96.31 58 PRO B O 1
ATOM 3057 N N . GLN B 1 59 ? -7.898 28.688 -1.706 1 97.31 59 GLN B N 1
ATOM 3058 C CA . GLN B 1 59 ? -6.648 28.656 -0.957 1 97.31 59 GLN B CA 1
ATOM 3059 C C . GLN B 1 59 ? -5.512 29.281 -1.756 1 97.31 59 GLN B C 1
ATOM 3061 O O . GLN B 1 59 ? -4.602 29.891 -1.183 1 97.31 59 GLN B O 1
ATOM 3066 N N . LYS B 1 60 ? -5.496 29.109 -3.02 1 97.25 60 LYS B N 1
ATOM 3067 C CA . LYS B 1 60 ? -4.492 29.781 -3.848 1 97.25 60 LYS B CA 1
ATOM 3068 C C . LYS B 1 60 ? -4.641 31.297 -3.775 1 97.25 60 LYS B C 1
ATOM 3070 O O . LYS B 1 60 ? -3.645 32 -3.658 1 97.25 60 LYS B O 1
ATOM 3075 N N . LYS B 1 61 ? -5.883 31.766 -3.879 1 97.62 61 LYS B N 1
ATOM 3076 C CA . LYS B 1 61 ? -6.137 33.188 -3.766 1 97.62 61 LYS B CA 1
ATOM 3077 C C . LYS B 1 61 ? -5.629 33.75 -2.434 1 97.62 61 LYS B C 1
ATOM 3079 O O . LYS B 1 61 ? -5.039 34.812 -2.385 1 97.62 61 LYS B O 1
ATOM 3084 N N . THR B 1 62 ? -5.922 32.969 -1.442 1 98 62 THR B N 1
ATOM 3085 C CA . THR B 1 62 ? -5.469 33.344 -0.109 1 98 62 THR B CA 1
ATOM 3086 C C . THR B 1 62 ? -3.945 33.438 -0.065 1 98 62 THR B C 1
ATOM 3088 O O . THR B 1 62 ? -3.396 34.406 0.497 1 98 62 THR B O 1
ATOM 3091 N N . PHE B 1 63 ? -3.26 32.5 -0.656 1 98.25 63 PHE B N 1
ATOM 3092 C CA . PHE B 1 63 ? -1.803 32.5 -0.725 1 98.25 63 PHE B CA 1
ATOM 3093 C C . PHE B 1 63 ? -1.295 33.719 -1.474 1 98.25 63 PHE B C 1
ATOM 3095 O O . PHE B 1 63 ? -0.356 34.375 -1.026 1 98.25 63 PHE B O 1
ATOM 3102 N N . LEU B 1 64 ? -1.91 34.031 -2.586 1 98.25 64 LEU B N 1
ATOM 3103 C CA . LEU B 1 64 ? -1.481 35.156 -3.424 1 98.25 64 LEU B CA 1
ATOM 3104 C C . LEU B 1 64 ? -1.671 36.469 -2.699 1 98.25 64 LEU B C 1
ATOM 3106 O O . LEU B 1 64 ? -0.855 37.375 -2.846 1 98.25 64 LEU B O 1
ATOM 3110 N N . GLN B 1 65 ? -2.666 36.594 -1.916 1 98.12 65 GLN B N 1
ATOM 3111 C CA . GLN B 1 65 ? -2.992 37.812 -1.205 1 98.12 65 GLN B CA 1
ATOM 3112 C C . GLN B 1 65 ? -1.943 38.125 -0.144 1 98.12 65 GLN B C 1
ATOM 3114 O O . GLN B 1 65 ? -1.598 39.281 0.065 1 98.12 65 GLN B O 1
ATOM 3119 N N . SER B 1 66 ? -1.52 37.094 0.567 1 98.56 66 SER B N 1
ATOM 3120 C CA . SER B 1 66 ? -0.516 37.281 1.607 1 98.56 66 SER B CA 1
ATOM 3121 C C . SER B 1 66 ? 0.148 35.969 1.996 1 98.56 66 SER B C 1
ATOM 3123 O O . SER B 1 66 ? -0.533 34.969 2.217 1 98.56 66 SER B O 1
ATOM 3125 N N . HIS B 1 67 ? 1.452 36 2.021 1 98.75 67 HIS B N 1
ATOM 3126 C CA . HIS B 1 67 ? 2.184 34.781 2.43 1 98.75 67 HIS B CA 1
ATOM 3127 C C . HIS B 1 67 ? 3.553 35.156 2.998 1 98.75 67 HIS B C 1
ATOM 3129 O O . HIS B 1 67 ? 3.977 36.312 2.922 1 98.75 67 HIS B O 1
ATOM 3135 N N . ILE B 1 68 ? 4.152 34.188 3.703 1 98.75 68 ILE B N 1
ATOM 3136 C CA . ILE B 1 68 ? 5.508 34.375 4.207 1 98.75 68 ILE B CA 1
ATOM 3137 C C . ILE B 1 68 ? 6.484 34.469 3.039 1 98.75 68 ILE B C 1
ATOM 3139 O O . ILE B 1 68 ? 6.383 33.719 2.074 1 98.75 68 ILE B O 1
ATOM 3143 N N . PRO B 1 69 ? 7.488 35.438 3.133 1 97.31 69 PRO B N 1
ATOM 3144 C CA . PRO B 1 69 ? 8.43 35.594 2.021 1 97.31 69 PRO B CA 1
ATOM 3145 C C . PRO B 1 69 ? 9.094 34.281 1.607 1 97.31 69 PRO B C 1
ATOM 3147 O O . PRO B 1 69 ? 9.492 33.5 2.465 1 97.31 69 PRO B O 1
ATOM 3150 N N . THR B 1 70 ? 9.18 34 0.311 1 95.81 70 THR B N 1
ATOM 3151 C CA . THR B 1 70 ? 9.859 32.906 -0.347 1 95.81 70 THR B CA 1
ATOM 3152 C C . THR B 1 70 ? 8.977 31.656 -0.346 1 95.81 70 THR B C 1
ATOM 3154 O O . THR B 1 70 ? 9.312 30.656 -0.987 1 95.81 70 THR B O 1
ATOM 3157 N N . ALA B 1 71 ? 7.824 31.719 0.334 1 98.19 71 ALA B N 1
ATOM 3158 C CA . ALA B 1 71 ? 6.961 30.531 0.412 1 98.19 71 ALA B CA 1
ATOM 3159 C C . ALA B 1 71 ? 6.379 30.188 -0.956 1 98.19 71 ALA B C 1
ATOM 3161 O O . ALA B 1 71 ? 6.156 31.078 -1.783 1 98.19 71 ALA B O 1
ATOM 3162 N N . ARG B 1 72 ? 6.184 28.953 -1.134 1 98 72 ARG B N 1
ATOM 3163 C CA . ARG B 1 72 ? 5.465 28.438 -2.295 1 98 72 ARG B CA 1
ATOM 3164 C C . ARG B 1 72 ? 4.137 27.812 -1.883 1 98 72 ARG B C 1
ATOM 3166 O O . ARG B 1 72 ? 3.992 27.328 -0.752 1 98 72 ARG B O 1
ATOM 3173 N N . HIS B 1 73 ? 3.217 27.844 -2.795 1 98.38 73 HIS B N 1
ATOM 3174 C CA . HIS B 1 73 ? 1.904 27.281 -2.49 1 98.38 73 HIS B CA 1
ATOM 3175 C C . HIS B 1 73 ? 1.9 25.766 -2.654 1 98.38 73 HIS B C 1
ATOM 3177 O O . HIS B 1 73 ? 2.32 25.25 -3.691 1 98.38 73 HIS B O 1
ATOM 3183 N N . PHE B 1 74 ? 1.544 25.062 -1.632 1 98.62 74 PHE B N 1
ATOM 3184 C CA . PHE B 1 74 ? 1.322 23.625 -1.643 1 98.62 74 PHE B CA 1
ATOM 3185 C C . PHE B 1 74 ? -0.156 23.297 -1.457 1 98.62 74 PHE B C 1
ATOM 3187 O O . PHE B 1 74 ? -0.664 23.328 -0.334 1 98.62 74 PHE B O 1
ATOM 3194 N N . ASP B 1 75 ? -0.802 22.922 -2.492 1 98.12 75 ASP B N 1
ATOM 3195 C CA . ASP B 1 75 ? -2.252 22.75 -2.525 1 98.12 75 ASP B CA 1
ATOM 3196 C C . ASP B 1 75 ? -2.633 21.281 -2.311 1 98.12 75 ASP B C 1
ATOM 3198 O O . ASP B 1 75 ? -2.322 20.422 -3.141 1 98.12 75 ASP B O 1
ATOM 3202 N N . LEU B 1 76 ? -3.395 21.031 -1.296 1 97.88 76 LEU B N 1
ATOM 3203 C CA . LEU B 1 76 ? -3.789 19.672 -0.969 1 97.88 76 LEU B CA 1
ATOM 3204 C C . LEU B 1 76 ? -4.664 19.078 -2.068 1 97.88 76 LEU B C 1
ATOM 3206 O O . LEU B 1 76 ? -4.691 17.859 -2.258 1 97.88 76 LEU B O 1
ATOM 3210 N N . ASP B 1 77 ? -5.363 19.922 -2.826 1 97.12 77 ASP B N 1
ATOM 3211 C CA . ASP B 1 77 ? -6.195 19.438 -3.918 1 97.12 77 ASP B CA 1
ATOM 3212 C C . ASP B 1 77 ? -5.34 18.922 -5.078 1 97.12 77 ASP B C 1
ATOM 3214 O O . ASP B 1 77 ? -5.832 18.203 -5.949 1 97.12 77 ASP B O 1
ATOM 3218 N N . LEU B 1 78 ? -4.102 19.359 -5.113 1 97.69 78 LEU B N 1
ATOM 3219 C CA . LEU B 1 78 ? -3.166 18.844 -6.105 1 97.69 78 LEU B CA 1
ATOM 3220 C C . LEU B 1 78 ? -2.318 17.719 -5.523 1 97.69 78 LEU B C 1
ATOM 3222 O O . LEU B 1 78 ? -2.049 16.719 -6.203 1 97.69 78 LEU B O 1
ATOM 3226 N N . ALA B 1 79 ? -1.941 17.906 -4.281 1 98.5 79 ALA B N 1
ATOM 3227 C CA . ALA B 1 79 ? -1.032 16.969 -3.631 1 98.5 79 ALA B CA 1
ATOM 3228 C C . ALA B 1 79 ? -1.727 15.641 -3.348 1 98.5 79 ALA B C 1
ATOM 3230 O O . ALA B 1 79 ? -1.068 14.609 -3.199 1 98.5 79 ALA B O 1
ATOM 3231 N N . MET B 1 80 ? -3.049 15.656 -3.24 1 98.06 80 MET B N 1
ATOM 3232 C CA . MET B 1 80 ? -3.906 14.492 -3.045 1 98.06 80 MET B CA 1
ATOM 3233 C C . MET B 1 80 ? -5.055 14.484 -4.047 1 98.06 80 MET B C 1
ATOM 3235 O O . MET B 1 80 ? -5.184 15.414 -4.852 1 98.06 80 MET B O 1
ATOM 3239 N N . TYR B 1 81 ? -5.82 13.406 -4.109 1 96.81 81 TYR B N 1
ATOM 3240 C CA . TYR B 1 81 ? -6.926 13.359 -5.059 1 96.81 81 TYR B CA 1
ATOM 3241 C C . TYR B 1 81 ? -8.164 12.742 -4.422 1 96.81 81 TYR B C 1
ATOM 3243 O O . TYR B 1 81 ? -8.062 12.008 -3.436 1 96.81 81 TYR B O 1
ATOM 3251 N N . PRO B 1 82 ? -9.336 13.148 -4.953 1 96.31 82 PRO B N 1
ATOM 3252 C CA . PRO B 1 82 ? -10.562 12.523 -4.453 1 96.31 82 PRO B CA 1
ATOM 3253 C C . PRO B 1 82 ? -10.695 11.062 -4.867 1 96.31 82 PRO B C 1
ATOM 3255 O O . PRO B 1 82 ? -10.82 10.766 -6.059 1 96.31 82 PRO B O 1
ATOM 3258 N N . GLY B 1 83 ? -10.648 10.18 -3.871 1 93.06 83 GLY B N 1
ATOM 3259 C CA . GLY B 1 83 ? -10.828 8.766 -4.141 1 93.06 83 GLY B CA 1
ATOM 3260 C C . GLY B 1 83 ? -12.266 8.305 -3.984 1 93.06 83 GLY B C 1
ATOM 3261 O O . GLY B 1 83 ? -13.133 9.086 -3.572 1 93.06 83 GLY B O 1
ATOM 3262 N N . LEU B 1 84 ? -12.5 7.062 -4.312 1 89.69 84 LEU B N 1
ATOM 3263 C CA . LEU B 1 84 ? -13.844 6.492 -4.219 1 89.69 84 LEU B CA 1
ATOM 3264 C C . LEU B 1 84 ? -14.32 6.469 -2.77 1 89.69 84 LEU B C 1
ATOM 3266 O O . LEU B 1 84 ? -15.492 6.703 -2.494 1 89.69 84 LEU B O 1
ATOM 3270 N N . TYR B 1 85 ? -13.32 6.227 -1.876 1 93.25 85 TYR B N 1
ATOM 3271 C CA . TYR B 1 85 ? -13.734 6.027 -0.491 1 93.25 85 TYR B CA 1
ATOM 3272 C C . TYR B 1 85 ? -13.016 7.004 0.436 1 93.25 85 TYR B C 1
ATOM 3274 O O . TYR B 1 85 ? -13.328 7.078 1.627 1 93.25 85 TYR B O 1
ATOM 3282 N N . GLN B 1 86 ? -12.055 7.672 -0.122 1 95.06 86 GLN B N 1
ATOM 3283 C CA . GLN B 1 86 ? -11.297 8.641 0.658 1 95.06 86 GLN B CA 1
ATOM 3284 C C . GLN B 1 86 ? -11.367 10.031 0.029 1 95.06 86 GLN B C 1
ATOM 3286 O O . GLN B 1 86 ? -10.953 10.227 -1.114 1 95.06 86 GLN B O 1
ATOM 3291 N N . ARG B 1 87 ? -11.836 10.922 0.817 1 94.88 87 ARG B N 1
ATOM 3292 C CA . ARG B 1 87 ? -11.93 12.289 0.326 1 94.88 87 ARG B CA 1
ATOM 3293 C C . ARG B 1 87 ? -10.562 12.812 -0.107 1 94.88 87 ARG B C 1
ATOM 3295 O O . ARG B 1 87 ? -10.461 13.57 -1.073 1 94.88 87 ARG B O 1
ATOM 3302 N N . PHE B 1 88 ? -9.523 12.43 0.604 1 97.12 88 PHE B N 1
ATOM 3303 C CA . PHE B 1 88 ? -8.133 12.789 0.337 1 97.12 88 PHE B CA 1
ATOM 3304 C C . PHE B 1 88 ? -7.273 11.539 0.164 1 97.12 88 PHE B C 1
ATOM 3306 O O . PHE B 1 88 ? -6.59 11.117 1.098 1 97.12 88 PHE B O 1
ATOM 3313 N N . ALA B 1 89 ? -7.324 11 -1.025 1 96.94 89 ALA B N 1
ATOM 3314 C CA . ALA B 1 89 ? -6.535 9.805 -1.313 1 96.94 89 ALA B CA 1
ATOM 3315 C C . ALA B 1 89 ? -5.098 10.18 -1.68 1 96.94 89 ALA B C 1
ATOM 3317 O O . ALA B 1 89 ? -4.828 11.312 -2.086 1 96.94 89 ALA B O 1
ATOM 3318 N N . VAL B 1 90 ? -4.188 9.32 -1.491 1 97.25 90 VAL B N 1
ATOM 3319 C CA . VAL B 1 90 ? -2.785 9.609 -1.767 1 97.25 90 VAL B CA 1
ATOM 3320 C C . VAL B 1 90 ? -2.4 9.055 -3.137 1 97.25 90 VAL B C 1
ATOM 3322 O O . VAL B 1 90 ? -2.865 7.984 -3.533 1 97.25 90 VAL B O 1
ATOM 3325 N N . TYR B 1 91 ? -1.588 9.742 -3.82 1 96.06 91 TYR B N 1
ATOM 3326 C CA . TYR B 1 91 ? -1.084 9.352 -5.129 1 96.06 91 TYR B CA 1
ATOM 3327 C C . TYR B 1 91 ? -0.053 8.234 -5.004 1 96.06 91 TYR B C 1
ATOM 3329 O O . TYR B 1 91 ? 0.508 8.016 -3.928 1 96.06 91 TYR B O 1
ATOM 3337 N N . GLU B 1 92 ? 0.156 7.52 -6.137 1 91.88 92 GLU B N 1
ATOM 3338 C CA . GLU B 1 92 ? 1.388 6.742 -6.254 1 91.88 92 GLU B CA 1
ATOM 3339 C C . GLU B 1 92 ? 2.617 7.637 -6.109 1 91.88 92 GLU B C 1
ATOM 3341 O O . GLU B 1 92 ? 2.586 8.812 -6.48 1 91.88 92 GLU B O 1
ATOM 3346 N N . PRO B 1 93 ? 3.703 7.113 -5.629 1 94.56 93 PRO B N 1
ATOM 3347 C CA . PRO B 1 93 ? 4.879 7.941 -5.352 1 94.56 93 PRO B CA 1
ATOM 3348 C C . PRO B 1 93 ? 5.367 8.711 -6.578 1 94.56 93 PRO B C 1
ATOM 3350 O O . PRO B 1 93 ? 5.672 9.898 -6.488 1 94.56 93 PRO B O 1
ATOM 3353 N N . GLU B 1 94 ? 5.352 8.07 -7.691 1 91.12 94 GLU B N 1
ATOM 3354 C CA . GLU B 1 94 ? 5.871 8.703 -8.898 1 91.12 94 GLU B CA 1
ATOM 3355 C C . GLU B 1 94 ? 5.004 9.883 -9.32 1 91.12 94 GLU B C 1
ATOM 3357 O O . GLU B 1 94 ? 5.508 10.867 -9.867 1 91.12 94 GLU B O 1
ATOM 3362 N N . VAL B 1 95 ? 3.721 9.734 -9.016 1 93.44 95 VAL B N 1
ATOM 3363 C CA . VAL B 1 95 ? 2.795 10.805 -9.391 1 93.44 95 VAL B CA 1
ATOM 3364 C C . VAL B 1 95 ? 2.965 11.992 -8.445 1 93.44 95 VAL B C 1
ATOM 3366 O O . VAL B 1 95 ? 3.053 13.133 -8.891 1 93.44 95 VAL B O 1
ATOM 3369 N N . PHE B 1 96 ? 3.049 11.758 -7.168 1 97.81 96 PHE B N 1
ATOM 3370 C CA . PHE B 1 96 ? 3.271 12.828 -6.207 1 97.81 96 PHE B CA 1
ATOM 3371 C C . PHE B 1 96 ? 4.59 13.547 -6.488 1 97.81 96 PHE B C 1
ATOM 3373 O O . PHE B 1 96 ? 4.691 14.766 -6.332 1 97.81 96 PHE B O 1
ATOM 3380 N N . GLN B 1 97 ? 5.531 12.758 -6.875 1 97.5 97 GLN B N 1
ATOM 3381 C CA . GLN B 1 97 ? 6.852 13.289 -7.199 1 97.5 97 GLN B CA 1
ATOM 3382 C C . GLN B 1 97 ? 6.762 14.375 -8.266 1 97.5 97 GLN B C 1
ATOM 3384 O O . GLN B 1 97 ? 7.445 15.398 -8.172 1 97.5 97 GLN B O 1
ATOM 3389 N N . GLN B 1 98 ? 5.93 14.148 -9.227 1 96.31 98 GLN B N 1
ATOM 3390 C CA . GLN B 1 98 ? 5.762 15.125 -10.297 1 96.31 98 GLN B CA 1
ATOM 3391 C C . GLN B 1 98 ? 5.246 16.453 -9.75 1 96.31 98 GLN B C 1
ATOM 3393 O O . GLN B 1 98 ? 5.723 17.516 -10.148 1 96.31 98 GLN B O 1
ATOM 3398 N N . TYR B 1 99 ? 4.316 16.391 -8.859 1 98.25 99 TYR B N 1
ATOM 3399 C CA . TYR B 1 99 ? 3.777 17.625 -8.281 1 98.25 99 TYR B CA 1
ATOM 3400 C C . TYR B 1 99 ? 4.832 18.344 -7.449 1 98.25 99 TYR B C 1
ATOM 3402 O O . TYR B 1 99 ? 5.031 19.547 -7.598 1 98.25 99 TYR B O 1
ATOM 3410 N N . ALA B 1 100 ? 5.504 17.547 -6.555 1 98.75 100 ALA B N 1
ATOM 3411 C CA . ALA B 1 100 ? 6.52 18.125 -5.68 1 98.75 100 ALA B CA 1
ATOM 3412 C C . ALA B 1 100 ? 7.625 18.797 -6.488 1 98.75 100 ALA B C 1
ATOM 3414 O O . ALA B 1 100 ? 8.062 19.906 -6.164 1 98.75 100 ALA B O 1
ATOM 3415 N N . GLN B 1 101 ? 8.008 18.141 -7.539 1 98.44 101 GLN B N 1
ATOM 3416 C CA . GLN B 1 101 ? 9.039 18.703 -8.406 1 98.44 101 GLN B CA 1
ATOM 3417 C C . GLN B 1 101 ? 8.531 19.938 -9.125 1 98.44 101 GLN B C 1
ATOM 3419 O O . GLN B 1 101 ? 9.273 20.906 -9.305 1 98.44 101 GLN B O 1
ATOM 3424 N N . LEU B 1 102 ? 7.32 19.906 -9.562 1 97.94 102 LEU B N 1
ATOM 3425 C CA . LEU B 1 102 ? 6.715 21.016 -10.297 1 97.94 102 LEU B CA 1
ATOM 3426 C C . LEU B 1 102 ? 6.758 22.297 -9.469 1 97.94 102 LEU B C 1
ATOM 3428 O O . LEU B 1 102 ? 6.949 23.391 -10.016 1 97.94 102 LEU B O 1
ATOM 3432 N N . ILE B 1 103 ? 6.66 22.141 -8.141 1 97.75 103 ILE B N 1
ATOM 3433 C CA . ILE B 1 103 ? 6.652 23.344 -7.312 1 97.75 103 ILE B CA 1
ATOM 3434 C C . ILE B 1 103 ? 8.047 23.578 -6.746 1 97.75 103 ILE B C 1
ATOM 3436 O O . ILE B 1 103 ? 8.211 24.359 -5.801 1 97.75 103 ILE B O 1
ATOM 3440 N N . GLY B 1 104 ? 9.023 22.859 -7.238 1 97.81 104 GLY B N 1
ATOM 3441 C CA . GLY B 1 104 ? 10.422 23.203 -7.031 1 97.81 104 GLY B CA 1
ATOM 3442 C C . GLY B 1 104 ? 11.008 22.594 -5.777 1 97.81 104 GLY B C 1
ATOM 3443 O O . GLY B 1 104 ? 12 23.078 -5.242 1 97.81 104 GLY B O 1
ATOM 3444 N N . VAL B 1 105 ? 10.43 21.531 -5.246 1 98.44 105 VAL B N 1
ATOM 3445 C CA . VAL B 1 105 ? 10.977 20.859 -4.074 1 98.44 105 VAL B CA 1
ATOM 3446 C C . VAL B 1 105 ? 12.133 19.953 -4.492 1 98.44 105 VAL B C 1
ATOM 3448 O O . VAL B 1 105 ? 12.047 19.25 -5.504 1 98.44 105 VAL B O 1
ATOM 3451 N N . HIS B 1 106 ? 13.195 20.031 -3.721 1 98.12 106 HIS B N 1
ATOM 3452 C CA . HIS B 1 106 ? 14.359 19.203 -3.998 1 98.12 106 HIS B CA 1
ATOM 3453 C C . HIS B 1 106 ? 14.484 18.078 -2.979 1 98.12 106 HIS B C 1
ATOM 3455 O O . HIS B 1 106 ? 13.93 18.156 -1.882 1 98.12 106 HIS B O 1
ATOM 3461 N N . ARG B 1 107 ? 15.195 17.062 -3.32 1 96.38 107 ARG B N 1
ATOM 3462 C CA . ARG B 1 107 ? 15.328 15.82 -2.557 1 96.38 107 ARG B CA 1
ATOM 3463 C C . ARG B 1 107 ? 15.883 16.094 -1.163 1 96.38 107 ARG B C 1
ATOM 3465 O O . ARG B 1 107 ? 15.477 15.453 -0.191 1 96.38 107 ARG B O 1
ATOM 3472 N N . ASP B 1 108 ? 16.703 17.062 -1.006 1 96.06 108 ASP B N 1
ATOM 3473 C CA . ASP B 1 108 ? 17.422 17.266 0.245 1 96.06 108 ASP B CA 1
ATOM 3474 C C . ASP B 1 108 ? 16.938 18.516 0.958 1 96.06 108 ASP B C 1
ATOM 3476 O O . ASP B 1 108 ? 17.578 19 1.893 1 96.06 108 ASP B O 1
ATOM 3480 N N . ASP B 1 109 ? 15.852 19.016 0.527 1 97.69 109 ASP B N 1
ATOM 3481 C CA . ASP B 1 109 ? 15.328 20.25 1.12 1 97.69 109 ASP B CA 1
ATOM 3482 C C . ASP B 1 109 ? 14.938 20.031 2.58 1 97.69 109 ASP B C 1
ATOM 3484 O O . ASP B 1 109 ? 14.383 18.984 2.928 1 97.69 109 ASP B O 1
ATOM 3488 N N . GLN B 1 110 ? 15.297 21 3.367 1 97.94 110 GLN B N 1
ATOM 3489 C CA . GLN B 1 110 ? 14.547 21.188 4.605 1 97.94 110 GLN B CA 1
ATOM 3490 C C . GLN B 1 110 ? 13.188 21.844 4.332 1 97.94 110 GLN B C 1
ATOM 3492 O O . GLN B 1 110 ? 13.109 23.031 4.023 1 97.94 110 GLN B O 1
ATOM 3497 N N . ILE B 1 111 ? 12.164 21.047 4.477 1 98.56 111 ILE B N 1
ATOM 3498 C CA . ILE B 1 111 ? 10.828 21.562 4.16 1 98.56 111 ILE B CA 1
ATOM 3499 C C . ILE B 1 111 ? 10.195 22.156 5.41 1 98.56 111 ILE B C 1
ATOM 3501 O O . ILE B 1 111 ? 10.164 21.516 6.465 1 98.56 111 ILE B O 1
ATOM 3505 N N . ILE B 1 112 ? 9.781 23.344 5.34 1 98.81 112 ILE B N 1
ATOM 3506 C CA . ILE B 1 112 ? 9.07 24.047 6.398 1 98.81 112 ILE B CA 1
ATOM 3507 C C . ILE B 1 112 ? 7.629 24.312 5.961 1 98.81 112 ILE B C 1
ATOM 3509 O O . ILE B 1 112 ? 7.391 24.891 4.898 1 98.81 112 ILE B O 1
ATOM 3513 N N . LEU B 1 113 ? 6.691 23.859 6.754 1 98.88 113 LEU B N 1
ATOM 3514 C CA . LEU B 1 113 ? 5.281 23.891 6.395 1 98.88 113 LEU B CA 1
ATOM 3515 C C . LEU B 1 113 ? 4.516 24.844 7.305 1 98.88 113 LEU B C 1
ATOM 3517 O O . LEU B 1 113 ? 4.777 24.906 8.508 1 98.88 113 LEU B O 1
ATOM 3521 N N . TYR B 1 114 ? 3.592 25.594 6.75 1 98.88 114 TYR B N 1
ATOM 3522 C CA . TYR B 1 114 ? 2.652 26.375 7.543 1 98.88 114 TYR B CA 1
ATOM 3523 C C . TYR B 1 114 ? 1.294 26.453 6.855 1 98.88 114 TYR B C 1
ATOM 3525 O O . TYR B 1 114 ? 1.156 26.078 5.691 1 98.88 114 TYR B O 1
ATOM 3533 N N . SER B 1 115 ? 0.35 26.844 7.574 1 98.81 115 SER B N 1
ATOM 3534 C CA . SER B 1 115 ? -0.983 27.078 7.031 1 98.81 115 SER B CA 1
ATOM 3535 C C . SER B 1 115 ? -1.754 28.094 7.867 1 98.81 115 SER B C 1
ATOM 3537 O O . SER B 1 115 ? -1.16 28.844 8.641 1 98.81 115 SER B O 1
ATOM 3539 N N . ARG B 1 116 ? -3.025 28.203 7.562 1 98.12 116 ARG B N 1
ATOM 3540 C CA . ARG B 1 116 ? -3.979 29.062 8.25 1 98.12 116 ARG B CA 1
ATOM 3541 C C . ARG B 1 116 ? -5.191 28.266 8.727 1 98.12 116 ARG B C 1
ATOM 3543 O O . ARG B 1 116 ? -5.375 27.109 8.336 1 98.12 116 ARG B O 1
ATOM 3550 N N . GLY B 1 117 ? -5.93 28.938 9.648 1 94.88 117 GLY B N 1
ATOM 3551 C CA . GLY B 1 117 ? -7.242 28.391 9.93 1 94.88 117 GLY B CA 1
ATOM 3552 C C . GLY B 1 117 ? -7.285 27.578 11.219 1 94.88 117 GLY B C 1
ATOM 3553 O O . GLY B 1 117 ? -6.785 28.031 12.25 1 94.88 117 GLY B O 1
ATOM 3554 N N . PRO B 1 118 ? -7.98 26.422 11.18 1 94.62 118 PRO B N 1
ATOM 3555 C CA . PRO B 1 118 ? -8.281 25.719 12.43 1 94.62 118 PRO B CA 1
ATOM 3556 C C . PRO B 1 118 ? -7.023 25.188 13.117 1 94.62 118 PRO B C 1
ATOM 3558 O O . PRO B 1 118 ? -6.004 24.953 12.461 1 94.62 118 PRO B O 1
ATOM 3561 N N . PHE B 1 119 ? -7.191 25.047 14.492 1 96.44 119 PHE B N 1
ATOM 3562 C CA . PHE B 1 119 ? -6.195 24.406 15.344 1 96.44 119 PHE B CA 1
ATOM 3563 C C . PHE B 1 119 ? -4.859 25.125 15.25 1 96.44 119 PHE B C 1
ATOM 3565 O O . PHE B 1 119 ? -3.83 24.516 14.961 1 96.44 119 PHE B O 1
ATOM 3572 N N . GLY B 1 120 ? -4.938 26.516 15.508 1 95 120 GLY B N 1
ATOM 3573 C CA . GLY B 1 120 ? -3.742 27.344 15.523 1 95 120 GLY B CA 1
ATOM 3574 C C . GLY B 1 120 ? -3.119 27.516 14.148 1 95 120 GLY B C 1
ATOM 3575 O O . GLY B 1 120 ? -1.921 27.781 14.031 1 95 120 GLY B O 1
ATOM 3576 N N . GLY B 1 121 ? -3.969 27.203 13.133 1 96.88 121 GLY B N 1
ATOM 3577 C CA . GLY B 1 121 ? -3.465 27.297 11.773 1 96.88 121 GLY B CA 1
ATOM 3578 C C . GLY B 1 121 ? -2.533 26.172 11.391 1 96.88 121 GLY B C 1
ATOM 3579 O O . GLY B 1 121 ? -1.715 26.312 10.484 1 96.88 121 GLY B O 1
ATOM 3580 N N . MET B 1 122 ? -2.598 25.016 12.047 1 97.94 122 MET B N 1
ATOM 3581 C CA . MET B 1 122 ? -1.593 23.984 11.812 1 97.94 122 MET B CA 1
ATOM 3582 C C . MET B 1 122 ? -2.234 22.703 11.266 1 97.94 122 MET B C 1
ATOM 3584 O O . MET B 1 122 ? -1.536 21.766 10.906 1 97.94 122 MET B O 1
ATOM 3588 N N . LEU B 1 123 ? -3.59 22.734 11.141 1 98.31 123 LEU B N 1
ATOM 3589 C CA . LEU B 1 123 ? -4.297 21.516 10.727 1 98.31 123 LEU B CA 1
ATOM 3590 C C . LEU B 1 123 ? -3.816 21.047 9.359 1 98.31 123 LEU B C 1
ATOM 3592 O O . LEU B 1 123 ? -3.391 19.906 9.211 1 98.31 123 LEU B O 1
ATOM 3596 N N . PHE B 1 124 ? -3.789 21.938 8.398 1 98.69 124 PHE B N 1
ATOM 3597 C CA . PHE B 1 124 ? -3.494 21.547 7.023 1 98.69 124 PHE B CA 1
ATOM 3598 C C . PHE B 1 124 ? -1.995 21.375 6.82 1 98.69 124 PHE B C 1
ATOM 3600 O O . PHE B 1 124 ? -1.568 20.531 6.023 1 98.69 124 PHE B O 1
ATOM 3607 N N . ALA B 1 125 ? -1.205 22.125 7.555 1 98.81 125 ALA B N 1
ATOM 3608 C CA . ALA B 1 125 ? 0.24 21.906 7.543 1 98.81 125 ALA B CA 1
ATOM 3609 C C . ALA B 1 125 ? 0.593 20.531 8.102 1 98.81 125 ALA B C 1
ATOM 3611 O O . ALA B 1 125 ? 1.496 19.859 7.598 1 98.81 125 ALA B O 1
ATOM 3612 N N . ALA B 1 126 ? -0.115 20.125 9.133 1 98.75 126 ALA B N 1
ATOM 3613 C CA . ALA B 1 126 ? 0.117 18.812 9.727 1 98.75 126 ALA B CA 1
ATOM 3614 C C . ALA B 1 126 ? -0.245 17.688 8.75 1 98.75 126 ALA B C 1
ATOM 3616 O O . ALA B 1 126 ? 0.437 16.672 8.695 1 98.75 126 ALA B O 1
ATOM 3617 N N . LYS B 1 127 ? -1.35 17.859 8.023 1 98.75 127 LYS B N 1
ATOM 3618 C CA . LYS B 1 127 ? -1.7 16.891 6.996 1 98.75 127 LYS B CA 1
ATOM 3619 C C . LYS B 1 127 ? -0.608 16.797 5.934 1 98.75 127 LYS B C 1
ATOM 3621 O O . LYS B 1 127 ? -0.242 15.695 5.512 1 98.75 127 LYS B O 1
ATOM 3626 N N . SER B 1 128 ? -0.106 17.938 5.512 1 98.88 128 SER B N 1
ATOM 3627 C CA . SER B 1 128 ? 0.977 17.969 4.535 1 98.88 128 SER B CA 1
ATOM 3628 C C . SER B 1 128 ? 2.236 17.297 5.078 1 98.88 128 SER B C 1
ATOM 3630 O O . SER B 1 128 ? 2.945 16.609 4.344 1 98.88 128 SER B O 1
ATOM 3632 N N . TYR B 1 129 ? 2.484 17.531 6.387 1 98.56 129 TYR B N 1
ATOM 3633 C CA . TYR B 1 129 ? 3.592 16.875 7.086 1 98.56 129 TYR B CA 1
ATOM 3634 C C . TYR B 1 129 ? 3.506 15.367 6.965 1 98.56 129 TYR B C 1
ATOM 3636 O O . TYR B 1 129 ? 4.473 14.711 6.566 1 98.56 129 TYR B O 1
ATOM 3644 N N . TRP B 1 130 ? 2.369 14.844 7.238 1 98.56 130 TRP B N 1
ATOM 3645 C CA . TRP B 1 130 ? 2.184 13.398 7.172 1 98.56 130 TRP B CA 1
ATOM 3646 C C . TRP B 1 130 ? 2.279 12.906 5.734 1 98.56 130 TRP B C 1
ATOM 3648 O O . TRP B 1 130 ? 2.783 11.805 5.48 1 98.56 130 TRP B O 1
ATOM 3658 N N . LEU B 1 131 ? 1.729 13.703 4.832 1 98.81 131 LEU B N 1
ATOM 3659 C CA . LEU B 1 131 ? 1.791 13.336 3.42 1 98.81 131 LEU B CA 1
ATOM 3660 C C . LEU B 1 131 ? 3.238 13.195 2.959 1 98.81 131 LEU B C 1
ATOM 3662 O O . LEU B 1 131 ? 3.59 12.219 2.299 1 98.81 131 LEU B O 1
ATOM 3666 N N . PHE B 1 132 ? 4.094 14.148 3.309 1 98.69 132 PHE B N 1
ATOM 3667 C CA . PHE B 1 132 ? 5.5 14.07 2.936 1 98.69 132 PHE B CA 1
ATOM 3668 C C . PHE B 1 132 ? 6.172 12.883 3.604 1 98.69 132 PHE B C 1
ATOM 3670 O O . PHE B 1 132 ? 7.035 12.234 3.008 1 98.69 132 PHE B O 1
ATOM 3677 N N . LYS B 1 133 ? 5.789 12.562 4.844 1 97.06 133 LYS B N 1
ATOM 3678 C CA . LYS B 1 133 ? 6.305 11.367 5.516 1 97.06 133 LYS B CA 1
ATOM 3679 C C . LYS B 1 133 ? 5.906 10.102 4.77 1 97.06 133 LYS B C 1
ATOM 3681 O O . LYS B 1 133 ? 6.691 9.156 4.688 1 97.06 133 LYS B O 1
ATOM 3686 N N . THR B 1 134 ? 4.707 10.117 4.234 1 97.88 134 THR B N 1
ATOM 3687 C CA . THR B 1 134 ? 4.184 8.992 3.467 1 97.88 134 THR B CA 1
ATOM 3688 C C . THR B 1 134 ? 5.043 8.734 2.232 1 97.88 134 THR B C 1
ATOM 3690 O O . THR B 1 134 ? 5.09 7.613 1.726 1 97.88 134 THR B O 1
ATOM 3693 N N . TYR B 1 135 ? 5.711 9.812 1.791 1 98.06 135 TYR B N 1
ATOM 3694 C CA . TYR B 1 135 ? 6.543 9.664 0.603 1 98.06 135 TYR B CA 1
ATOM 3695 C C . TYR B 1 135 ? 8.023 9.672 0.968 1 98.06 135 TYR B C 1
ATOM 3697 O O . TYR B 1 135 ? 8.883 9.828 0.098 1 98.06 135 TYR B O 1
ATOM 3705 N N . GLY B 1 136 ? 8.312 9.648 2.275 1 96.5 136 GLY B N 1
ATOM 3706 C CA . GLY B 1 136 ? 9.641 9.289 2.742 1 96.5 136 GLY B CA 1
ATOM 3707 C C . GLY B 1 136 ? 10.508 10.484 3.068 1 96.5 136 GLY B C 1
ATOM 3708 O O . GLY B 1 136 ? 11.703 10.336 3.355 1 96.5 136 GLY B O 1
ATOM 3709 N N . HIS B 1 137 ? 9.922 11.656 3.012 1 97.19 137 HIS B N 1
ATOM 3710 C CA . HIS B 1 137 ? 10.734 12.82 3.357 1 97.19 137 HIS B CA 1
ATOM 3711 C C . HIS B 1 137 ? 10.906 12.945 4.867 1 97.19 137 HIS B C 1
ATOM 3713 O O . HIS B 1 137 ? 9.938 12.797 5.617 1 97.19 137 HIS B O 1
ATOM 3719 N N . LYS B 1 138 ? 12.109 13.242 5.348 1 93.19 138 LYS B N 1
ATOM 3720 C CA . LYS B 1 138 ? 12.406 13.203 6.777 1 93.19 138 LYS B CA 1
ATOM 3721 C C . LYS B 1 138 ? 12.555 14.609 7.348 1 93.19 138 LYS B C 1
ATOM 3723 O O . LYS B 1 138 ? 12.117 14.883 8.469 1 93.19 138 LYS B O 1
ATOM 3728 N N . GLU B 1 139 ? 13.188 15.477 6.527 1 96.06 139 GLU B N 1
ATOM 3729 C CA . GLU B 1 139 ? 13.484 16.828 7 1 96.06 139 GLU B CA 1
ATOM 3730 C C . GLU B 1 139 ? 12.258 17.734 6.895 1 96.06 139 GLU B C 1
ATOM 3732 O O . GLU B 1 139 ? 12.156 18.531 5.973 1 96.06 139 GLU B O 1
ATOM 3737 N N . LEU B 1 140 ? 11.391 17.656 7.934 1 97.75 140 LEU B N 1
ATOM 3738 C CA . LEU B 1 140 ? 10.125 18.375 7.957 1 97.75 140 LEU B CA 1
ATOM 3739 C C . LEU B 1 140 ? 9.953 19.125 9.273 1 97.75 140 LEU B C 1
ATOM 3741 O O . LEU B 1 140 ? 10.25 18.594 10.344 1 97.75 140 LEU B O 1
ATOM 3745 N N . VAL B 1 141 ? 9.531 20.375 9.18 1 97.62 141 VAL B N 1
ATOM 3746 C CA . VAL B 1 141 ? 9.164 21.141 10.367 1 97.62 141 VAL B CA 1
ATOM 3747 C C . VAL B 1 141 ? 7.941 22.016 10.07 1 97.62 141 VAL B C 1
ATOM 3749 O O . VAL B 1 141 ? 7.711 22.391 8.922 1 97.62 141 VAL B O 1
ATOM 3752 N N . LEU B 1 142 ? 7.164 22.266 11.102 1 98.25 142 LEU B N 1
ATOM 3753 C CA . LEU B 1 142 ? 5.992 23.125 10.992 1 98.25 142 LEU B CA 1
ATOM 3754 C C . LEU B 1 142 ? 6.207 24.453 11.727 1 98.25 142 LEU B C 1
ATOM 3756 O O . LEU B 1 142 ? 6.828 24.469 12.789 1 98.25 142 LEU B O 1
ATOM 3760 N N . VAL B 1 143 ? 5.625 25.469 11.18 1 98.69 143 VAL B N 1
ATOM 3761 C CA . VAL B 1 143 ? 5.633 26.75 11.883 1 98.69 143 VAL B CA 1
ATOM 3762 C C . VAL B 1 143 ? 4.629 26.719 13.039 1 98.69 143 VAL B C 1
ATOM 3764 O O . VAL B 1 143 ? 3.424 26.562 12.812 1 98.69 143 VAL B O 1
ATOM 3767 N N . ASN B 1 144 ? 5.164 26.859 14.195 1 98.44 144 ASN B N 1
ATOM 3768 C CA . ASN B 1 144 ? 4.316 26.828 15.383 1 98.44 144 ASN B CA 1
ATOM 3769 C C . ASN B 1 144 ? 3.389 28.031 15.453 1 98.44 144 ASN B C 1
ATOM 3771 O O . ASN B 1 144 ? 3.848 29.172 15.602 1 98.44 144 ASN B O 1
ATOM 3775 N N . GLY B 1 145 ? 2.145 27.797 15.305 1 98.12 145 GLY B N 1
ATOM 3776 C CA . GLY B 1 145 ? 1.164 28.875 15.305 1 98.12 145 GLY B CA 1
ATOM 3777 C C . GLY B 1 145 ? 0.774 29.312 13.906 1 98.12 145 GLY B C 1
ATOM 3778 O O . GLY B 1 145 ? -0.087 30.188 13.742 1 98.12 145 GLY B O 1
ATOM 3779 N N . GLY B 1 146 ? 1.41 28.781 12.891 1 98.44 146 GLY B N 1
ATOM 3780 C CA . GLY B 1 146 ? 1.036 29.031 11.508 1 98.44 146 GLY B CA 1
ATOM 3781 C C . GLY B 1 146 ? 1.229 30.484 11.094 1 98.44 146 GLY B C 1
ATOM 3782 O O . GLY B 1 146 ? 2.096 31.172 11.625 1 98.44 146 GLY B O 1
ATOM 3783 N N . PHE B 1 147 ? 0.482 30.891 10.07 1 98.75 147 PHE B N 1
ATOM 3784 C CA . PHE B 1 147 ? 0.587 32.219 9.477 1 98.75 147 PHE B CA 1
ATOM 3785 C C . PHE B 1 147 ? 0.082 33.281 10.445 1 98.75 147 PHE B C 1
ATOM 3787 O O . PHE B 1 147 ? 0.615 34.406 10.484 1 98.75 147 PHE B O 1
ATOM 3794 N N . ASP B 1 148 ? -0.921 32.938 11.188 1 97.69 148 ASP B N 1
ATOM 3795 C CA . ASP B 1 148 ? -1.493 33.906 12.125 1 97.69 148 ASP B CA 1
ATOM 3796 C C . ASP B 1 148 ? -0.455 34.375 13.148 1 97.69 148 ASP B C 1
ATOM 3798 O O . ASP B 1 148 ? -0.353 35.562 13.453 1 97.69 148 ASP B O 1
ATOM 3802 N N . GLU B 1 149 ? 0.261 33.406 13.656 1 97.94 149 GLU B N 1
ATOM 3803 C CA . GLU B 1 149 ? 1.304 33.75 14.609 1 97.94 149 GLU B CA 1
ATOM 3804 C C . GLU B 1 149 ? 2.389 34.594 13.953 1 97.94 149 GLU B C 1
ATOM 3806 O O . GLU B 1 149 ? 2.928 35.531 14.57 1 97.94 149 GLU B O 1
ATOM 3811 N N . TRP B 1 150 ? 2.758 34.312 12.727 1 98.56 150 TRP B N 1
ATOM 3812 C CA . TRP B 1 150 ? 3.723 35.094 11.953 1 98.56 150 TRP B CA 1
ATOM 3813 C C . TRP B 1 150 ? 3.309 36.562 11.867 1 98.56 150 TRP B C 1
ATOM 3815 O O . TRP B 1 150 ? 4.109 37.438 12.148 1 98.56 150 TRP B O 1
ATOM 3825 N N . THR B 1 151 ? 2.051 36.812 11.562 1 97.94 151 THR B N 1
ATOM 3826 C CA . THR B 1 151 ? 1.533 38.188 11.391 1 97.94 151 THR B CA 1
ATOM 3827 C C . THR B 1 151 ? 1.408 38.875 12.742 1 97.94 151 THR B C 1
ATOM 3829 O O . THR B 1 151 ? 1.657 40.062 12.852 1 97.94 151 THR B O 1
ATOM 3832 N N . LYS B 1 152 ? 0.988 38.156 13.742 1 97 152 LYS B N 1
ATOM 3833 C CA . LYS B 1 152 ? 0.874 38.688 15.086 1 97 152 LYS B CA 1
ATOM 3834 C C . LYS B 1 152 ? 2.215 39.25 15.57 1 97 152 LYS B C 1
ATOM 3836 O O . LYS B 1 152 ? 2.26 40.25 16.297 1 97 152 LYS B O 1
ATOM 3841 N N . GLU B 1 153 ? 3.227 38.594 15.156 1 97.19 153 GLU B N 1
ATOM 3842 C CA . GLU B 1 153 ? 4.566 39 15.562 1 97.19 153 GLU B CA 1
ATOM 3843 C C . GLU B 1 153 ? 5.078 40.156 14.711 1 97.19 153 GLU B C 1
ATOM 3845 O O . GLU B 1 153 ? 6.207 40.594 14.891 1 97.19 153 GLU B O 1
ATOM 3850 N N . GLY B 1 154 ? 4.297 40.531 13.789 1 97.75 154 GLY B N 1
ATOM 3851 C CA . GLY B 1 154 ? 4.617 41.688 12.992 1 97.75 154 GLY B CA 1
ATOM 3852 C C . GLY B 1 154 ? 5.668 41.438 11.93 1 97.75 154 GLY B C 1
ATOM 3853 O O . GLY B 1 154 ? 6.391 42.344 11.516 1 97.75 154 GLY B O 1
ATOM 3854 N N . LEU B 1 155 ? 5.82 40.25 11.508 1 98.38 155 LEU B N 1
ATOM 3855 C CA . LEU B 1 155 ? 6.855 39.875 10.539 1 98.38 155 LEU B CA 1
ATOM 3856 C C . LEU B 1 155 ? 6.387 40.156 9.117 1 98.38 155 LEU B C 1
ATOM 3858 O O . LEU B 1 155 ? 5.184 40.219 8.852 1 98.38 155 LEU B O 1
ATOM 3862 N N . GLU B 1 156 ? 7.289 40.281 8.219 1 97.94 156 GLU B N 1
ATOM 3863 C CA . GLU B 1 156 ? 7.016 40.719 6.852 1 97.94 156 GLU B CA 1
ATOM 3864 C C . GLU B 1 156 ? 6.238 39.656 6.086 1 97.94 156 GLU B C 1
ATOM 3866 O O . GLU B 1 156 ? 6.484 38.438 6.254 1 97.94 156 GLU B O 1
ATOM 3871 N N . THR B 1 157 ? 5.305 40.125 5.223 1 98.56 157 THR B N 1
ATOM 3872 C CA . THR B 1 157 ? 4.574 39.219 4.316 1 98.56 157 THR B CA 1
ATOM 3873 C C . THR B 1 157 ? 4.707 39.719 2.875 1 98.56 157 THR B C 1
ATOM 3875 O O . THR B 1 157 ? 5.164 40.844 2.625 1 98.56 157 THR B O 1
ATOM 3878 N N . GLU B 1 158 ? 4.441 38.844 1.961 1 97.88 158 GLU B N 1
ATOM 3879 C CA . GLU B 1 158 ? 4.496 39.156 0.535 1 97.88 158 GLU B CA 1
ATOM 3880 C C . GLU B 1 158 ? 3.143 38.906 -0.132 1 97.88 158 GLU B C 1
ATOM 3882 O O . GLU B 1 158 ? 2.32 38.156 0.369 1 97.88 158 GLU B O 1
ATOM 3887 N N . THR B 1 159 ? 2.916 39.656 -1.188 1 97.81 159 THR B N 1
ATOM 3888 C CA . THR B 1 159 ? 1.748 39.5 -2.051 1 97.81 159 THR B CA 1
ATOM 3889 C C . THR B 1 159 ? 2.17 39.219 -3.488 1 97.81 159 THR B C 1
ATOM 3891 O O . THR B 1 159 ? 3.186 39.719 -3.959 1 97.81 159 THR B O 1
ATOM 3894 N N . LEU B 1 160 ? 1.414 38.344 -4.164 1 96.75 160 LEU B N 1
ATOM 3895 C CA . LEU B 1 160 ? 1.667 38 -5.559 1 96.75 160 LEU B CA 1
ATOM 3896 C C . LEU B 1 160 ? 0.403 38.188 -6.395 1 96.75 160 LEU B C 1
ATOM 3898 O O . LEU B 1 160 ? -0.708 37.969 -5.898 1 96.75 160 LEU B O 1
ATOM 3902 N N . THR B 1 161 ? 0.581 38.531 -7.66 1 94.5 161 THR B N 1
ATOM 3903 C CA . THR B 1 161 ? -0.542 38.594 -8.594 1 94.5 161 THR B CA 1
ATOM 3904 C C . THR B 1 161 ? -0.781 37.219 -9.219 1 94.5 161 THR B C 1
ATOM 3906 O O . THR B 1 161 ? -1.909 36.875 -9.594 1 94.5 161 THR B O 1
ATOM 3909 N N . GLU B 1 162 ? 0.289 36.5 -9.391 1 93 162 GLU B N 1
ATOM 3910 C CA . GLU B 1 162 ? 0.245 35.125 -9.898 1 93 162 GLU B CA 1
ATOM 3911 C C . GLU B 1 162 ? 1.391 34.312 -9.336 1 93 162 GLU B C 1
ATOM 3913 O O . GLU B 1 162 ? 2.396 34.844 -8.875 1 93 162 GLU B O 1
ATOM 3918 N N . GLU B 1 163 ? 1.132 33.094 -9.312 1 90.94 163 GLU B N 1
ATOM 3919 C CA . GLU B 1 163 ? 2.201 32.219 -8.836 1 90.94 163 GLU B CA 1
ATOM 3920 C C . GLU B 1 163 ? 3.357 32.156 -9.828 1 90.94 163 GLU B C 1
ATOM 3922 O O . GLU B 1 163 ? 3.143 32 -11.031 1 90.94 163 GLU B O 1
ATOM 3927 N N . PRO B 1 164 ? 4.508 32.344 -9.336 1 90 164 PRO B N 1
ATOM 3928 C CA . PRO B 1 164 ? 5.637 32.25 -10.258 1 90 164 PRO B CA 1
ATOM 3929 C C . PRO B 1 164 ? 5.871 30.828 -10.766 1 90 164 PRO B C 1
ATOM 3931 O O . PRO B 1 164 ? 5.461 29.875 -10.109 1 90 164 PRO B O 1
ATOM 3934 N N . ALA B 1 165 ? 6.445 30.734 -11.938 1 90.31 165 ALA B N 1
ATOM 3935 C CA . ALA B 1 165 ? 6.934 29.453 -12.414 1 90.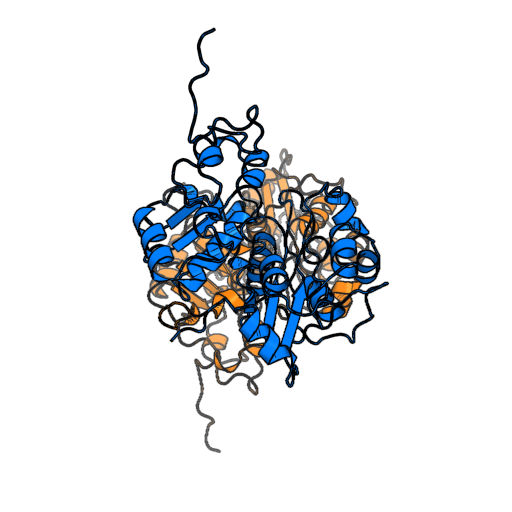31 165 ALA B CA 1
ATOM 3936 C C . ALA B 1 165 ? 8.25 29.078 -11.734 1 90.31 165 ALA B C 1
ATOM 3938 O O . ALA B 1 165 ? 9.164 29.906 -11.648 1 90.31 165 ALA B O 1
ATOM 3939 N N . TYR B 1 166 ? 8.266 27.938 -11.219 1 94.75 166 TYR B N 1
ATOM 3940 C CA . TYR B 1 166 ? 9.477 27.484 -10.539 1 94.75 166 TYR B CA 1
ATOM 3941 C C . TYR B 1 166 ? 10.281 26.547 -11.422 1 94.75 166 TYR B C 1
ATOM 3943 O O . TYR B 1 166 ? 9.727 25.875 -12.297 1 94.75 166 TYR B O 1
ATOM 3951 N N . GLU B 1 167 ? 11.586 26.594 -11.203 1 96 167 GLU B N 1
ATOM 3952 C CA . GLU B 1 167 ? 12.391 25.516 -11.781 1 96 167 GLU B CA 1
ATOM 3953 C C . GLU B 1 167 ? 12.031 24.172 -11.164 1 96 167 GLU B C 1
ATOM 3955 O O . GLU B 1 167 ? 11.805 24.078 -9.953 1 96 167 GLU B O 1
ATOM 3960 N N . LYS B 1 168 ? 11.945 23.203 -12.047 1 97.25 168 LYS B N 1
ATOM 3961 C CA . LYS B 1 168 ? 11.602 21.859 -11.578 1 97.25 168 LYS B CA 1
ATOM 3962 C C . LYS B 1 168 ? 12.586 21.375 -10.523 1 97.25 168 LYS B C 1
ATOM 3964 O O . LYS B 1 168 ? 13.805 21.516 -10.688 1 97.25 168 LYS B O 1
ATOM 3969 N N . GLY B 1 169 ? 12.062 20.859 -9.438 1 98.19 169 GLY B N 1
ATOM 3970 C CA . GLY B 1 169 ? 12.898 20.312 -8.383 1 98.19 169 GLY B CA 1
ATOM 3971 C C . GLY B 1 169 ? 13.359 18.891 -8.664 1 98.19 169 GLY B C 1
ATOM 3972 O O . GLY B 1 169 ? 13.141 18.375 -9.758 1 98.19 169 GLY B O 1
ATOM 3973 N N . THR B 1 170 ? 14.039 18.312 -7.652 1 98.06 170 THR B N 1
ATOM 3974 C CA . THR B 1 170 ? 14.578 16.969 -7.797 1 98.06 170 THR B CA 1
ATOM 3975 C C . THR B 1 170 ? 14.008 16.047 -6.73 1 98.06 170 THR B C 1
ATOM 3977 O O . THR B 1 170 ? 14.641 15.047 -6.359 1 98.06 170 THR B O 1
ATOM 3980 N N . PHE B 1 171 ? 12.883 16.406 -6.164 1 98.12 171 PHE B N 1
ATOM 3981 C CA . PHE B 1 171 ? 12.258 15.586 -5.133 1 98.12 171 PHE B CA 1
ATOM 3982 C C . PHE B 1 171 ? 12.156 14.133 -5.582 1 98.12 171 PHE B C 1
ATOM 3984 O O . PHE B 1 171 ? 11.773 13.859 -6.723 1 98.12 171 PHE B O 1
ATOM 3991 N N . LEU B 1 172 ? 12.5 13.25 -4.73 1 95.5 172 LEU B N 1
ATOM 3992 C CA . LEU B 1 172 ? 12.391 11.812 -4.977 1 95.5 172 LEU B CA 1
ATOM 3993 C C . LEU B 1 172 ? 11.438 11.164 -3.986 1 95.5 172 LEU B C 1
ATOM 3995 O O . LEU B 1 172 ? 11.766 10.992 -2.811 1 95.5 172 LEU B O 1
ATOM 3999 N N . ALA B 1 173 ? 10.281 10.773 -4.465 1 96.56 173 ALA B N 1
ATOM 4000 C CA . ALA B 1 173 ? 9.289 10.141 -3.605 1 96.56 173 ALA B CA 1
ATOM 4001 C C . ALA B 1 173 ? 9.617 8.672 -3.373 1 96.56 173 ALA B C 1
ATOM 4003 O O . ALA B 1 173 ? 9.961 7.949 -4.312 1 96.56 173 ALA B O 1
ATOM 4004 N N . ARG B 1 174 ? 9.609 8.289 -2.154 1 95.5 174 ARG B N 1
ATOM 4005 C CA . ARG B 1 174 ? 9.703 6.883 -1.763 1 95.5 174 ARG B CA 1
ATOM 4006 C C . ARG B 1 174 ? 8.336 6.344 -1.35 1 95.5 174 ARG B C 1
ATOM 4008 O O . ARG B 1 174 ? 7.402 7.113 -1.112 1 95.5 174 ARG B O 1
ATOM 4015 N N . ASP B 1 175 ? 8.211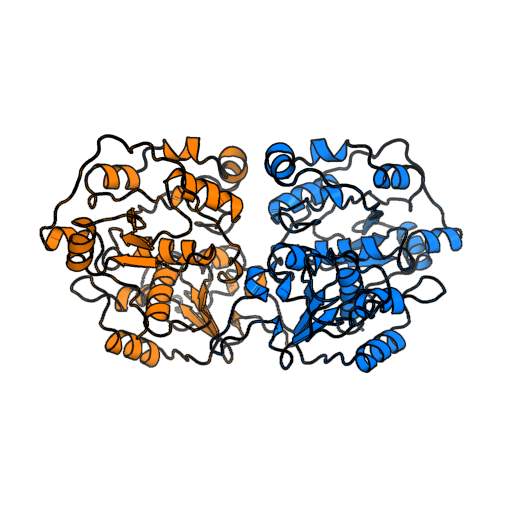 4.996 -1.26 1 95.12 175 ASP B N 1
ATOM 4016 C CA . ASP B 1 175 ? 6.906 4.398 -1.006 1 95.12 175 ASP B CA 1
ATOM 4017 C C . ASP B 1 175 ? 6.773 3.971 0.454 1 95.12 175 ASP B C 1
ATOM 4019 O O . ASP B 1 175 ? 6.914 2.789 0.774 1 95.12 175 ASP B O 1
ATOM 4023 N N . PHE B 1 176 ? 6.395 4.871 1.323 1 96.25 176 PHE B N 1
ATOM 4024 C CA . PHE B 1 176 ? 6.086 4.582 2.717 1 96.25 176 PHE B CA 1
ATOM 4025 C C . PHE B 1 176 ? 4.582 4.605 2.955 1 96.25 176 PHE B C 1
ATOM 4027 O O . PHE B 1 176 ? 4.125 4.953 4.047 1 96.25 176 PHE B O 1
ATOM 4034 N N . ARG B 1 177 ? 3.82 4.238 1.988 1 95.44 177 ARG B N 1
ATOM 4035 C CA . ARG B 1 177 ? 2.363 4.289 2.084 1 95.44 177 ARG B CA 1
ATOM 4036 C C . ARG B 1 177 ? 1.848 3.289 3.113 1 95.44 177 ARG B C 1
ATOM 4038 O O . ARG B 1 177 ? 0.709 3.396 3.574 1 95.44 177 ARG B O 1
ATOM 4045 N N . HIS B 1 178 ? 2.734 2.422 3.568 1 95 178 HIS B N 1
ATOM 4046 C CA . HIS B 1 178 ? 2.342 1.513 4.641 1 95 178 HIS B CA 1
ATOM 4047 C C . HIS B 1 178 ? 2.104 2.266 5.945 1 95 178 HIS B C 1
ATOM 4049 O O . HIS B 1 178 ? 1.53 1.716 6.887 1 95 178 HIS B O 1
ATOM 4055 N N . ARG B 1 179 ? 2.504 3.502 5.977 1 96.44 179 ARG B N 1
ATOM 4056 C CA . ARG B 1 179 ? 2.256 4.344 7.141 1 96.44 179 ARG B CA 1
ATOM 4057 C C . ARG B 1 179 ? 0.784 4.734 7.23 1 96.44 179 ARG B C 1
ATOM 4059 O O . ARG B 1 179 ? 0.331 5.238 8.258 1 96.44 179 ARG B O 1
ATOM 4066 N N . ASN B 1 180 ? 0.063 4.496 6.184 1 97.56 180 ASN B N 1
ATOM 4067 C CA . ASN B 1 180 ? -1.393 4.594 6.16 1 97.56 180 ASN B CA 1
ATOM 4068 C C . ASN B 1 180 ? -2.047 3.215 6.164 1 97.56 180 ASN B C 1
ATOM 4070 O O . ASN B 1 180 ? -1.797 2.402 5.273 1 97.56 180 ASN B O 1
ATOM 4074 N N . VAL B 1 181 ? -2.861 2.988 7.113 1 97.25 181 VAL B N 1
ATOM 4075 C CA . VAL B 1 181 ? -3.574 1.715 7.148 1 97.25 181 VAL B CA 1
ATOM 4076 C C . VAL B 1 181 ? -4.773 1.767 6.203 1 97.25 181 VAL B C 1
ATOM 4078 O O . VAL B 1 181 ? -5.523 2.746 6.195 1 97.25 181 VAL B O 1
ATOM 4081 N N . THR B 1 182 ? -4.898 0.775 5.305 1 96.44 182 THR B N 1
ATOM 4082 C CA . THR B 1 182 ? -6.039 0.708 4.398 1 96.44 182 THR B CA 1
ATOM 4083 C C . THR B 1 182 ? -7.238 0.064 5.082 1 96.44 182 THR B C 1
ATOM 4085 O O . THR B 1 182 ? -7.102 -0.547 6.141 1 96.44 182 THR B O 1
ATOM 4088 N N . PHE B 1 183 ? -8.383 0.282 4.484 1 97.62 183 PHE B N 1
ATOM 4089 C CA . PHE B 1 183 ? -9.594 -0.351 4.984 1 97.62 183 PHE B CA 1
ATOM 4090 C C . PHE B 1 183 ? -9.438 -1.866 5.031 1 97.62 183 PHE B C 1
ATOM 4092 O O . PHE B 1 183 ? -9.836 -2.51 6.004 1 97.62 183 PHE B O 1
ATOM 4099 N N . GLU B 1 184 ? -8.867 -2.451 3.973 1 97.12 184 GLU B N 1
ATOM 4100 C CA . GLU B 1 184 ? -8.703 -3.896 3.865 1 97.12 184 GLU B CA 1
ATOM 4101 C C . GLU B 1 184 ? -7.77 -4.426 4.949 1 97.12 184 GLU B C 1
ATOM 4103 O O . GLU B 1 184 ? -8.07 -5.434 5.598 1 97.12 184 GLU B O 1
ATOM 4108 N N . GLU B 1 185 ? -6.668 -3.707 5.176 1 95.81 185 GLU B N 1
ATOM 4109 C CA . GLU B 1 185 ? -5.75 -4.105 6.238 1 95.81 185 GLU B CA 1
ATOM 4110 C C . GLU B 1 185 ? -6.41 -3.988 7.609 1 95.81 185 GLU B C 1
ATOM 4112 O O . GLU B 1 185 ? -6.262 -4.875 8.453 1 95.81 185 GLU B O 1
ATOM 4117 N N . LEU B 1 186 ? -7.121 -2.926 7.805 1 97.06 186 LEU B N 1
ATOM 4118 C CA . LEU B 1 186 ? -7.781 -2.604 9.062 1 97.06 186 LEU B CA 1
ATOM 4119 C C . LEU B 1 186 ? -8.789 -3.686 9.445 1 97.06 186 LEU B C 1
ATOM 4121 O O . LEU B 1 186 ? -8.922 -4.023 10.617 1 97.06 186 LEU B O 1
ATOM 4125 N N . THR B 1 187 ? -9.438 -4.273 8.438 1 95.88 187 THR B N 1
ATOM 4126 C CA . THR B 1 187 ? -10.578 -5.145 8.703 1 95.88 187 THR B CA 1
ATOM 4127 C C . THR B 1 187 ? -10.234 -6.598 8.391 1 95.88 187 THR B C 1
ATOM 4129 O O . THR B 1 187 ? -11.094 -7.477 8.477 1 95.88 187 THR B O 1
ATOM 4132 N N . GLU B 1 188 ? -9.016 -6.855 8.008 1 93 188 GLU B N 1
ATOM 4133 C CA . GLU B 1 188 ? -8.609 -8.234 7.738 1 93 188 GLU B CA 1
ATOM 4134 C C . GLU B 1 188 ? -8.547 -9.047 9.023 1 93 188 GLU B C 1
ATOM 4136 O O . GLU B 1 188 ? -7.957 -8.602 10.016 1 93 188 GLU B O 1
ATOM 4141 N N . LYS B 1 189 ? -9.109 -10.211 9.023 1 90.81 189 LYS B N 1
ATOM 4142 C CA . LYS B 1 189 ? -9.141 -11.062 10.203 1 90.81 189 LYS B CA 1
ATOM 4143 C C . LYS B 1 189 ? -7.859 -11.891 10.312 1 90.81 189 LYS B C 1
ATOM 4145 O O . LYS B 1 189 ? -7.344 -12.383 9.305 1 90.81 189 LYS B O 1
ATOM 4150 N N . ASP B 1 190 ? -7.363 -11.945 11.531 1 86.12 190 ASP B N 1
ATOM 4151 C CA . ASP B 1 190 ? -6.207 -12.805 11.797 1 86.12 190 ASP B CA 1
ATOM 4152 C C . ASP B 1 190 ? -6.645 -14.227 12.125 1 86.12 190 ASP B C 1
ATOM 4154 O O . ASP B 1 190 ? -7.805 -14.594 11.922 1 86.12 190 ASP B O 1
ATOM 4158 N N . ALA B 1 191 ? -5.676 -15.109 12.523 1 80.94 191 ALA B N 1
ATOM 4159 C CA . ALA B 1 191 ? -5.922 -16.531 12.781 1 80.94 191 ALA B CA 1
ATOM 4160 C C . ALA B 1 191 ? -6.969 -16.719 13.875 1 80.94 191 ALA B C 1
ATOM 4162 O O . ALA B 1 191 ? -7.707 -17.703 13.867 1 80.94 191 ALA B O 1
ATOM 4163 N N . ASP B 1 192 ? -7.098 -15.742 14.734 1 86.12 192 ASP B N 1
ATOM 4164 C CA . ASP B 1 192 ? -8.055 -15.805 15.836 1 86.12 192 ASP B CA 1
ATOM 4165 C C . ASP B 1 192 ? -9.375 -15.148 15.453 1 86.12 192 ASP B C 1
ATOM 4167 O O . ASP B 1 192 ? -10.258 -14.977 16.297 1 86.12 192 ASP B O 1
ATOM 4171 N N . GLY B 1 193 ? -9.453 -14.703 14.219 1 90.31 193 GLY B N 1
ATOM 4172 C CA . GLY B 1 193 ? -10.68 -14.094 13.727 1 90.31 193 GLY B CA 1
ATOM 4173 C C . GLY B 1 193 ? -10.828 -12.641 14.125 1 90.31 193 GLY B C 1
ATOM 4174 O O . GLY B 1 193 ? -11.914 -12.07 14.031 1 90.31 193 GLY B O 1
ATOM 4175 N N . LYS B 1 194 ? -9.727 -12.031 14.562 1 92.94 194 LYS B N 1
ATOM 4176 C CA . LYS B 1 194 ? -9.75 -10.641 15.008 1 92.94 194 LYS B CA 1
ATOM 4177 C C . LYS B 1 194 ? -9.094 -9.727 13.984 1 92.94 194 LYS B C 1
ATOM 4179 O O . LYS B 1 194 ? -8.086 -10.086 13.375 1 92.94 194 LYS B O 1
ATOM 4184 N N . ASP B 1 195 ? -9.727 -8.625 13.75 1 94.69 195 ASP B N 1
ATOM 4185 C CA . ASP B 1 195 ? -9.07 -7.613 12.922 1 94.69 195 ASP B CA 1
ATOM 4186 C C . ASP B 1 195 ? -8.422 -6.535 13.781 1 94.69 195 ASP B C 1
ATOM 4188 O O . ASP B 1 195 ? -8.438 -6.621 15.008 1 94.69 195 ASP B O 1
ATOM 4192 N N . LEU B 1 196 ? -7.789 -5.516 13.203 1 95 196 LEU B N 1
ATOM 4193 C CA . LEU B 1 196 ? -6.977 -4.547 13.922 1 95 196 LEU B CA 1
ATOM 4194 C C . LEU B 1 196 ? -7.832 -3.736 14.891 1 95 196 LEU B C 1
ATOM 4196 O O . LEU B 1 196 ? -7.348 -3.301 15.938 1 95 196 LEU B O 1
ATOM 4200 N N . LEU B 1 197 ? -9.133 -3.551 14.555 1 95.31 197 LEU B N 1
ATOM 4201 C CA . LEU B 1 197 ? -10.047 -2.766 15.375 1 95.31 197 LEU B CA 1
ATOM 4202 C C . LEU B 1 197 ? -10.406 -3.514 16.656 1 95.31 197 LEU B C 1
ATOM 4204 O O . LEU B 1 197 ? -10.93 -2.918 17.594 1 95.31 197 LEU B O 1
ATOM 4208 N N . GLU B 1 198 ? -10.109 -4.777 16.672 1 94.5 198 GLU B N 1
ATOM 4209 C CA . GLU B 1 198 ? -10.5 -5.641 17.781 1 94.5 198 GLU B CA 1
ATOM 4210 C C . GLU B 1 198 ? -9.297 -6.027 18.625 1 94.5 198 GLU B C 1
ATOM 4212 O O . GLU B 1 198 ? -9.422 -6.797 19.578 1 94.5 198 GLU B O 1
ATOM 4217 N N . ARG B 1 199 ? -8.164 -5.52 18.344 1 93.75 199 ARG B N 1
ATOM 4218 C CA . ARG B 1 199 ? -6.926 -5.922 19.016 1 93.75 199 ARG B CA 1
ATOM 4219 C C . ARG B 1 199 ? -6.418 -4.816 19.922 1 93.75 199 ARG B C 1
ATOM 4221 O O . ARG B 1 199 ? -5.258 -4.41 19.828 1 93.75 199 ARG B O 1
ATOM 4228 N N . ALA B 1 200 ? -7.215 -4.461 20.875 1 88.94 200 ALA B N 1
ATOM 4229 C CA . ALA B 1 200 ? -6.969 -3.336 21.766 1 88.94 200 ALA B CA 1
ATOM 4230 C C . ALA B 1 200 ? -5.734 -3.588 22.641 1 88.94 200 ALA B C 1
ATOM 4232 O O . ALA B 1 200 ? -5.117 -2.646 23.141 1 88.94 200 ALA B O 1
ATOM 4233 N N . ALA B 1 201 ? -5.332 -4.828 22.797 1 90.62 201 ALA B N 1
ATOM 4234 C CA . ALA B 1 201 ? -4.164 -5.156 23.609 1 90.62 201 ALA B CA 1
ATOM 4235 C C . ALA B 1 201 ? -2.873 -4.809 22.875 1 90.62 201 ALA B C 1
ATOM 4237 O O . ALA B 1 201 ? -1.843 -4.551 23.5 1 90.62 201 ALA B O 1
ATOM 4238 N N . GLU B 1 202 ? -2.945 -4.723 21.578 1 92.56 202 GLU B N 1
ATOM 4239 C CA . GLU B 1 202 ? -1.741 -4.543 20.781 1 92.56 202 GLU B CA 1
ATOM 4240 C C . GLU B 1 202 ? -1.688 -3.146 20.172 1 92.56 202 GLU B C 1
ATOM 4242 O O . GLU B 1 202 ? -0.613 -2.654 19.812 1 92.56 202 GLU B O 1
ATOM 4247 N N . TYR B 1 203 ? -2.91 -2.525 20.094 1 94.56 203 TYR B N 1
ATOM 4248 C CA . TYR B 1 203 ? -2.965 -1.271 19.344 1 94.56 203 TYR B CA 1
ATOM 4249 C C . TYR B 1 203 ? -3.617 -0.173 20.188 1 94.56 203 TYR B C 1
ATOM 4251 O O . TYR B 1 203 ? -4.609 -0.416 20.875 1 94.56 203 TYR B O 1
ATOM 4259 N N . ASN B 1 204 ? -2.973 1.051 20.141 1 96 204 ASN B N 1
ATOM 4260 C CA . ASN B 1 204 ? -3.725 2.273 20.406 1 96 204 ASN B CA 1
ATOM 4261 C C . ASN B 1 204 ? -4.578 2.678 19.203 1 96 204 ASN B C 1
ATOM 4263 O O . ASN B 1 204 ? -4.059 2.902 18.109 1 96 204 ASN B O 1
ATOM 4267 N N . LEU B 1 205 ? -5.816 2.594 19.359 1 97.38 205 LEU B N 1
ATOM 4268 C CA . LEU B 1 205 ? -6.719 3.174 18.375 1 97.38 205 LEU B CA 1
ATOM 4269 C C . LEU B 1 205 ? -7.234 4.531 18.844 1 97.38 205 LEU B C 1
ATOM 4271 O O . LEU B 1 205 ? -8.109 4.605 19.703 1 97.38 205 LEU B O 1
ATOM 4275 N N . LEU B 1 206 ? -6.699 5.629 18.203 1 98.12 206 LEU B N 1
ATOM 4276 C CA . LEU B 1 206 ? -6.938 6.961 18.75 1 98.12 206 LEU B CA 1
ATOM 4277 C C . LEU B 1 206 ? -7.812 7.785 17.812 1 98.12 206 LEU B C 1
ATOM 4279 O O . LEU B 1 206 ? -7.434 8.039 16.656 1 98.12 206 LEU B O 1
ATOM 4283 N N . ASP B 1 207 ? -8.93 8.148 18.297 1 98.31 207 ASP B N 1
ATOM 4284 C CA . ASP B 1 207 ? -9.828 9.078 17.609 1 98.31 207 ASP B CA 1
ATOM 4285 C C . ASP B 1 207 ? -9.492 10.523 17.969 1 98.31 207 ASP B C 1
ATOM 4287 O O . ASP B 1 207 ? -9.672 10.953 19.109 1 98.31 207 ASP B O 1
ATOM 4291 N N . SER B 1 208 ? -9.078 11.273 16.984 1 98.5 208 SER B N 1
ATOM 4292 C CA . SER B 1 208 ? -8.516 12.594 17.219 1 98.5 208 SER B CA 1
ATOM 4293 C C . SER B 1 208 ? -9.586 13.68 17.109 1 98.5 208 SER B C 1
ATOM 4295 O O . SER B 1 208 ? -9.281 14.875 17.188 1 98.5 208 SER B O 1
ATOM 4297 N N . ARG B 1 209 ? -10.844 13.367 16.938 1 97.88 209 ARG B N 1
ATOM 4298 C CA . ARG B 1 209 ? -11.93 14.328 16.812 1 97.88 209 ARG B CA 1
ATOM 4299 C C . ARG B 1 209 ? -12.188 15.039 18.141 1 97.88 209 ARG B C 1
ATOM 4301 O O . ARG B 1 209 ? -11.758 14.57 19.203 1 97.88 209 ARG B O 1
ATOM 4308 N N . ILE B 1 210 ? -12.828 16.125 18.016 1 97.06 210 ILE B N 1
ATOM 4309 C CA . ILE B 1 210 ? -13.172 16.875 19.219 1 97.06 210 ILE B CA 1
ATOM 4310 C C . ILE B 1 210 ? -14.086 16.047 20.109 1 97.06 210 ILE B C 1
ATOM 4312 O O . ILE B 1 210 ? -14.875 15.242 19.609 1 97.06 210 ILE B O 1
ATOM 4316 N N . ARG B 1 211 ? -13.984 16.266 21.359 1 96.38 211 ARG B N 1
ATOM 4317 C CA . ARG B 1 211 ? -14.664 15.445 22.359 1 96.38 211 ARG B CA 1
ATOM 4318 C C . ARG B 1 211 ? -16.172 15.406 22.109 1 96.38 211 ARG B C 1
ATOM 4320 O O . ARG B 1 211 ? -16.797 14.352 22.219 1 96.38 211 ARG B O 1
ATOM 4327 N N . ALA B 1 212 ? -16.734 16.516 21.75 1 96 212 ALA B N 1
ATOM 4328 C CA . ALA B 1 212 ? -18.172 16.625 21.562 1 96 212 ALA B CA 1
ATOM 4329 C C . ALA B 1 212 ? -18.625 15.742 20.391 1 96 212 ALA B C 1
ATOM 4331 O O . ALA B 1 212 ? -19.734 15.195 20.422 1 96 212 ALA B O 1
ATOM 4332 N N . GLN B 1 213 ? -17.812 15.617 19.375 1 95.88 213 GLN B N 1
ATOM 4333 C CA . GLN B 1 213 ? -18.125 14.734 18.25 1 95.88 213 GLN B CA 1
ATOM 4334 C C . GLN B 1 213 ? -17.984 13.266 18.641 1 95.88 213 GLN B C 1
ATOM 4336 O O . GLN B 1 213 ? -18.844 12.445 18.297 1 95.88 213 GLN B O 1
ATOM 4341 N N . PHE B 1 214 ? -16.938 12.969 19.391 1 96.81 214 PHE B N 1
ATOM 4342 C CA . PHE B 1 214 ? -16.688 11.602 19.844 1 96.81 214 PHE B CA 1
ATOM 4343 C C . PHE B 1 214 ? -17.812 11.125 20.75 1 96.81 214 PHE B C 1
ATOM 4345 O O . PHE B 1 214 ? -18.266 9.992 20.641 1 96.81 214 PHE B O 1
ATOM 4352 N N . ASP B 1 215 ? -18.328 11.992 21.578 1 95.25 215 ASP B N 1
ATOM 4353 C CA . ASP B 1 215 ? -19.328 11.664 22.594 1 95.25 215 ASP B CA 1
ATOM 4354 C C . ASP B 1 215 ? -20.734 11.766 22.031 1 95.25 215 ASP B C 1
ATOM 4356 O O . ASP B 1 215 ? -21.719 11.516 22.734 1 95.25 215 ASP B O 1
ATOM 4360 N N . ASN B 1 216 ? -20.797 12.125 20.781 1 94.81 216 ASN B N 1
ATOM 4361 C CA . ASN B 1 216 ? -22.094 12.258 20.141 1 94.81 216 ASN B CA 1
ATOM 4362 C C . ASN B 1 216 ? -22.906 13.406 20.75 1 94.81 216 ASN B C 1
ATOM 4364 O O . ASN B 1 216 ? -24.125 13.312 20.859 1 94.81 216 ASN B O 1
ATOM 4368 N N . ASP B 1 217 ? -22.25 14.477 21.188 1 94.12 217 ASP B N 1
ATOM 4369 C CA . ASP B 1 217 ? -22.906 15.641 21.781 1 94.12 217 ASP B CA 1
ATOM 4370 C C . ASP B 1 217 ? -23.109 16.734 20.734 1 94.12 217 ASP B C 1
ATOM 4372 O O . ASP B 1 217 ? -23.859 17.688 20.969 1 94.12 217 ASP B O 1
ATOM 4376 N N . GLN B 1 218 ? -22.406 16.641 19.688 1 92.88 218 GLN B N 1
ATOM 4377 C CA . GLN B 1 218 ? -22.547 17.547 18.562 1 92.88 218 GLN B CA 1
ATOM 4378 C C . GLN B 1 218 ? -22.531 16.797 17.234 1 92.88 218 GLN B C 1
ATOM 4380 O O . GLN B 1 218 ? -22.312 15.578 17.203 1 92.88 218 GLN B O 1
ATOM 4385 N N . ASP B 1 219 ? -22.812 17.547 16.188 1 92.5 219 ASP B N 1
ATOM 4386 C CA . ASP B 1 219 ? -22.766 16.938 14.867 1 92.5 219 ASP B CA 1
ATOM 4387 C C . ASP B 1 219 ? -21.453 16.219 14.633 1 92.5 219 ASP B C 1
ATOM 4389 O O . ASP B 1 219 ? -20.375 16.828 14.664 1 92.5 219 ASP B O 1
ATOM 4393 N N . THR B 1 220 ? -21.531 14.984 14.32 1 93.81 220 THR B N 1
ATOM 4394 C CA . THR B 1 220 ? -20.344 14.148 14.195 1 93.81 220 THR B CA 1
ATOM 4395 C C . THR B 1 220 ? -19.75 14.258 12.797 1 93.81 220 THR B C 1
ATOM 4397 O O . THR B 1 220 ? -18.609 13.836 12.57 1 93.81 220 THR B O 1
ATOM 4400 N N . GLY B 1 221 ? -20.562 14.766 11.883 1 93.31 221 GLY B N 1
ATOM 4401 C CA . GLY B 1 221 ? -20.172 14.781 10.477 1 93.31 221 GLY B CA 1
ATOM 4402 C C . GLY B 1 221 ? -20.484 13.484 9.758 1 93.31 221 GLY B C 1
ATOM 4403 O O . GLY B 1 221 ? -20.219 13.359 8.562 1 93.31 221 GLY B O 1
ATOM 4404 N N . LEU B 1 222 ? -21.078 12.484 10.438 1 95.56 222 LEU B N 1
ATOM 4405 C CA . LEU B 1 222 ? -21.453 11.195 9.867 1 95.56 222 LEU B CA 1
ATOM 4406 C C . LEU B 1 222 ? -22.969 11.141 9.633 1 95.56 222 LEU B C 1
ATOM 4408 O O . LEU B 1 222 ? -23.719 11.922 10.227 1 95.56 222 LEU B O 1
ATOM 4412 N N . ASN B 1 223 ? -23.391 10.32 8.742 1 94 223 ASN B N 1
ATOM 4413 C CA . ASN B 1 223 ? -24.812 10.102 8.492 1 94 223 ASN B CA 1
ATOM 4414 C C . ASN B 1 223 ? -25.438 9.227 9.578 1 94 223 ASN B C 1
ATOM 4416 O O . ASN B 1 223 ? -25.312 7.996 9.531 1 94 223 ASN B O 1
ATOM 4420 N N . ALA B 1 224 ? -26.203 9.797 10.367 1 89.69 224 ALA B N 1
ATOM 4421 C CA . ALA B 1 224 ? -26.766 9.117 11.539 1 89.69 224 ALA B CA 1
ATOM 4422 C C . ALA B 1 224 ? -27.766 8.047 11.125 1 89.69 224 ALA B C 1
ATOM 4424 O O . ALA B 1 224 ? -28.094 7.16 11.914 1 89.69 224 ALA B O 1
ATOM 4425 N N . PHE B 1 225 ? -28.203 8.094 9.906 1 91.31 225 PHE B N 1
ATOM 4426 C CA . PHE B 1 225 ? -29.172 7.105 9.43 1 91.31 225 PHE B CA 1
ATOM 4427 C C . PHE B 1 225 ? -28.453 5.824 9.008 1 91.31 225 PHE B C 1
ATOM 4429 O O . PHE B 1 225 ? -29.094 4.781 8.844 1 91.31 225 PHE B O 1
ATOM 4436 N N . VAL B 1 226 ? -27.156 5.996 8.867 1 93.12 226 VAL B N 1
ATOM 4437 C CA . VAL B 1 226 ? -26.422 4.855 8.336 1 93.12 226 VAL B CA 1
ATOM 4438 C C . VAL B 1 226 ? -25.531 4.266 9.43 1 93.12 226 VAL B C 1
ATOM 4440 O O . VAL B 1 226 ? -25.328 3.049 9.484 1 93.12 226 VAL B O 1
ATOM 4443 N N . VAL B 1 227 ? -25.016 5.129 10.305 1 94.69 227 VAL B N 1
ATOM 4444 C CA . VAL B 1 227 ? -24.109 4.664 11.344 1 94.69 227 VAL B CA 1
ATOM 4445 C C . VAL B 1 227 ? -24.812 4.672 12.695 1 94.69 227 VAL B C 1
ATOM 4447 O O . VAL B 1 227 ? -25.391 5.688 13.086 1 94.69 227 VAL B O 1
ATOM 4450 N N . PRO B 1 228 ? -24.781 3.594 13.438 1 93.31 228 PRO B N 1
ATOM 4451 C CA . PRO B 1 228 ? -25.531 3.486 14.688 1 93.31 228 PRO B CA 1
ATOM 4452 C C . PRO B 1 228 ? -24.984 4.395 15.789 1 93.31 228 PRO B C 1
ATOM 4454 O O . PRO B 1 228 ? -25.719 4.809 16.688 1 93.31 228 PRO B O 1
ATOM 4457 N N . GLY B 1 229 ? -23.703 4.68 15.727 1 95.56 229 GLY B N 1
ATOM 4458 C CA . GLY B 1 229 ? -23.078 5.434 16.797 1 95.56 229 GLY B CA 1
ATOM 4459 C C . GLY B 1 229 ? -22.203 6.574 16.297 1 95.56 229 GLY B C 1
ATOM 4460 O O . GLY B 1 229 ? -22.516 7.191 15.273 1 95.56 229 GLY B O 1
ATOM 4461 N N . SER B 1 230 ? -21.203 6.961 17.203 1 96.88 230 SER B N 1
ATOM 4462 C CA . SER B 1 230 ? -20.406 8.133 16.859 1 96.88 230 SER B CA 1
ATOM 4463 C C . SER B 1 230 ? -18.938 7.777 16.719 1 96.88 230 SER B C 1
ATOM 4465 O O . SER B 1 230 ? -18.141 8.578 16.219 1 96.88 230 SER B O 1
ATOM 4467 N N . HIS B 1 231 ? -18.578 6.652 17.25 1 97.62 231 HIS B N 1
ATOM 4468 C CA . HIS B 1 231 ? -17.156 6.293 17.203 1 97.62 231 HIS B CA 1
ATOM 4469 C C . HIS B 1 231 ? -16.969 4.781 17.234 1 97.62 231 HIS B C 1
ATOM 4471 O O . HIS B 1 231 ? -17.953 4.035 17.375 1 97.62 231 HIS B O 1
ATOM 4477 N N . LEU B 1 232 ? -15.742 4.344 17.047 1 97.06 232 LEU B N 1
ATOM 4478 C CA . LEU B 1 232 ? -15.3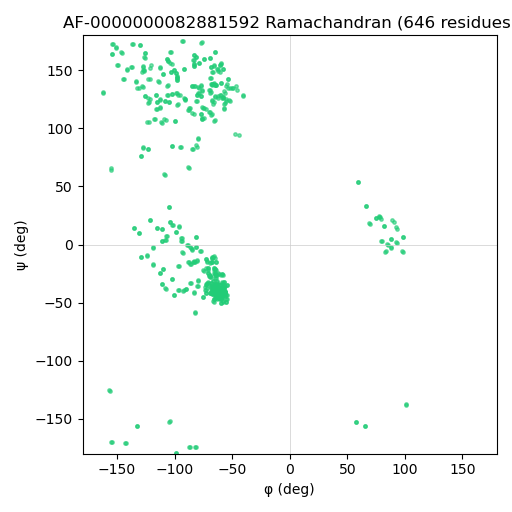91 2.934 17.141 1 97.06 232 LEU B CA 1
ATOM 4479 C C . LEU B 1 232 ? -15.32 2.496 18.594 1 97.06 232 LEU B C 1
ATOM 4481 O O . LEU B 1 232 ? -14.695 3.17 19.422 1 97.06 232 LEU B O 1
ATOM 4485 N N . PRO B 1 233 ? -15.906 1.396 19.047 1 93.69 233 PRO B N 1
ATOM 4486 C CA . PRO B 1 233 ? -15.984 0.972 20.453 1 93.69 233 PRO B CA 1
ATOM 4487 C C . PRO B 1 233 ? -14.609 0.847 21.094 1 93.69 233 PRO B C 1
ATOM 4489 O O . PRO B 1 233 ? -14.445 1.18 22.281 1 93.69 233 PRO B O 1
ATOM 4492 N N . ASN B 1 234 ? -13.539 0.385 20.5 1 92.38 234 ASN B N 1
ATOM 4493 C CA . ASN B 1 234 ? -12.234 0.145 21.094 1 92.38 234 ASN B CA 1
ATOM 4494 C C . ASN B 1 234 ? -11.289 1.317 20.859 1 92.38 234 ASN B C 1
ATOM 4496 O O . ASN B 1 234 ? -10.109 1.249 21.219 1 92.38 234 ASN B O 1
ATOM 4500 N N . SER B 1 235 ? -11.852 2.439 20.469 1 95.88 235 SER B N 1
ATOM 4501 C CA . SER B 1 235 ? -11 3.605 20.25 1 95.88 235 SER B CA 1
ATOM 4502 C C . SER B 1 235 ? -11 4.535 21.453 1 95.88 235 SER B C 1
ATOM 4504 O O . SER B 1 235 ? -11.984 4.605 22.188 1 95.88 235 SER B O 1
ATOM 4506 N N . ALA B 1 236 ? -9.891 5.137 21.719 1 96.12 236 ALA B N 1
ATOM 4507 C CA . ALA B 1 236 ? -9.781 6.184 22.734 1 96.12 236 ALA B CA 1
ATOM 4508 C C . ALA B 1 236 ? -9.836 7.57 22.094 1 96.12 236 ALA B C 1
ATOM 4510 O O . ALA B 1 236 ? -9.258 7.793 21.031 1 96.12 236 ALA B O 1
ATOM 4511 N N . ASN B 1 237 ? -10.484 8.484 22.734 1 97.19 237 ASN B N 1
ATOM 4512 C CA . ASN B 1 237 ? -10.547 9.852 22.234 1 97.19 237 ASN B CA 1
ATOM 4513 C C . ASN B 1 237 ? -9.344 10.672 22.703 1 97.19 237 ASN B C 1
ATOM 4515 O O . ASN B 1 237 ? -9.109 10.805 23.906 1 97.19 237 ASN B O 1
ATOM 4519 N N . VAL B 1 238 ? -8.578 11.117 21.781 1 97.94 238 VAL B N 1
ATOM 4520 C CA . VAL B 1 238 ? -7.461 12.031 22 1 97.94 238 VAL B CA 1
ATOM 4521 C C . VAL B 1 238 ? -7.598 13.234 21.062 1 97.94 238 VAL B C 1
ATOM 4523 O O . VAL B 1 238 ? -6.922 13.312 20.031 1 97.94 238 VAL B O 1
ATOM 4526 N N . PRO B 1 239 ? -8.375 14.188 21.5 1 98 239 PRO B N 1
ATOM 4527 C CA . PRO B 1 239 ? -8.727 15.297 20.594 1 98 239 PRO B CA 1
ATOM 4528 C C . PRO B 1 239 ? -7.516 16.125 20.203 1 98 239 PRO B C 1
ATOM 4530 O O . PRO B 1 239 ? -6.828 16.688 21.062 1 98 239 PRO B O 1
ATOM 4533 N N . ALA B 1 240 ? -7.332 16.312 18.906 1 98.06 240 ALA B N 1
ATOM 4534 C CA . ALA B 1 240 ? -6.172 17.031 18.375 1 98.06 240 ALA B CA 1
ATOM 4535 C C . ALA B 1 240 ? -6.188 18.484 18.812 1 98.06 240 ALA B C 1
ATOM 4537 O O . ALA B 1 240 ? -5.137 19.062 19.125 1 98.06 240 ALA B O 1
ATOM 4538 N N . ASN B 1 241 ? -7.363 19.078 18.891 1 97.06 241 ASN B N 1
ATOM 4539 C CA . ASN B 1 241 ? -7.488 20.5 19.203 1 97.06 241 ASN B CA 1
ATOM 4540 C C . ASN B 1 241 ? -7.008 20.797 20.609 1 97.06 241 ASN B C 1
ATOM 4542 O O . ASN B 1 241 ? -6.605 21.922 20.906 1 97.06 241 ASN B O 1
ATOM 4546 N N . GLU B 1 242 ? -7.027 19.844 21.453 1 97.38 242 GLU B N 1
ATOM 4547 C CA . GLU B 1 242 ? -6.695 20.062 22.859 1 97.38 242 GLU B CA 1
ATOM 4548 C C . GLU B 1 242 ? -5.188 20.156 23.062 1 97.38 242 GLU B C 1
ATOM 4550 O O . GLU B 1 242 ? -4.719 20.484 24.156 1 97.38 242 GLU B O 1
ATOM 4555 N N . PHE B 1 243 ? -4.43 19.938 22.047 1 98.19 243 PHE B N 1
ATOM 4556 C CA . PHE B 1 243 ? -2.979 20.047 22.125 1 98.19 243 PHE B CA 1
ATOM 4557 C C . PHE B 1 243 ? -2.516 21.438 21.719 1 98.19 243 PHE B C 1
ATOM 4559 O O . PHE B 1 243 ? -1.331 21.766 21.844 1 98.19 243 PHE B O 1
ATOM 4566 N N . ILE B 1 244 ? -3.422 22.234 21.266 1 98.12 244 ILE B N 1
ATOM 4567 C CA . ILE B 1 244 ? -3.156 23.625 20.906 1 98.12 244 ILE B CA 1
ATOM 4568 C C . ILE B 1 244 ? -3.533 24.547 22.062 1 98.12 244 ILE B C 1
ATOM 4570 O O . ILE B 1 244 ? -4.656 24.484 22.562 1 98.12 244 ILE B O 1
ATOM 4574 N N . GLY B 1 245 ? -2.635 25.375 22.422 1 96.88 245 GLY B N 1
ATOM 4575 C CA . GLY B 1 245 ? -2.895 26.312 23.5 1 96.88 245 GLY B CA 1
ATOM 4576 C C . GLY B 1 245 ? -3.773 27.469 23.094 1 96.88 245 GLY B C 1
ATOM 4577 O O . GLY B 1 245 ? -4.043 27.672 21.906 1 96.88 245 GLY B O 1
ATOM 4578 N N . SER B 1 246 ? -4.125 28.266 24.094 1 95.06 246 SER B N 1
ATOM 4579 C CA . SER B 1 246 ? -4.969 29.438 23.859 1 95.06 246 SER B CA 1
ATOM 4580 C C . SER B 1 246 ? -4.25 30.469 23 1 95.06 246 SER B C 1
ATOM 4582 O O . SER B 1 246 ? -4.895 31.297 22.359 1 95.06 246 SER B O 1
ATOM 4584 N N . ASN B 1 247 ? -2.998 30.406 22.984 1 95 247 ASN B N 1
ATOM 4585 C CA . ASN B 1 247 ? -2.213 31.344 22.188 1 95 247 ASN B CA 1
ATOM 4586 C C . ASN B 1 247 ? -2.061 30.859 20.75 1 95 247 ASN B C 1
ATOM 4588 O O . ASN B 1 247 ? -1.396 31.5 19.938 1 95 247 ASN B O 1
ATOM 4592 N N . GLY B 1 248 ? -2.592 29.672 20.453 1 96.25 248 GLY B N 1
ATOM 4593 C CA . GLY B 1 248 ? -2.586 29.172 19.094 1 96.25 248 GLY B CA 1
ATOM 4594 C C . GLY B 1 248 ? -1.379 28.297 18.781 1 96.25 248 GLY B C 1
ATOM 4595 O O . GLY B 1 248 ? -1.231 27.828 17.656 1 96.25 248 GLY B O 1
ATOM 4596 N N . LYS B 1 249 ? -0.567 28.109 19.75 1 97.44 249 LYS B N 1
ATOM 4597 C CA . LYS B 1 249 ? 0.638 27.312 19.547 1 97.44 249 LYS B CA 1
ATOM 4598 C C . LYS B 1 249 ? 0.497 25.938 20.203 1 97.44 249 LYS B C 1
ATOM 4600 O O . LYS B 1 249 ? -0.364 25.734 21.062 1 97.44 249 LYS B O 1
ATOM 4605 N N . LEU B 1 250 ? 1.309 25 19.688 1 97.69 250 LEU B N 1
ATOM 4606 C CA . LEU B 1 250 ? 1.354 23.688 20.344 1 97.69 250 LEU B CA 1
ATOM 4607 C C . LEU B 1 250 ? 1.796 23.812 21.797 1 97.69 250 LEU B C 1
ATOM 4609 O O . LEU B 1 250 ? 2.705 24.578 22.109 1 97.69 250 LEU B O 1
ATOM 4613 N N . LEU B 1 251 ? 1.176 23.078 22.672 1 97.62 251 LEU B N 1
ATOM 4614 C CA . LEU B 1 251 ? 1.572 23.047 24.078 1 97.62 251 LEU B CA 1
ATOM 4615 C C . LEU B 1 251 ? 3.016 22.578 24.234 1 97.62 251 LEU B C 1
ATOM 4617 O O . LEU B 1 251 ? 3.545 21.906 23.344 1 97.62 251 LEU B O 1
ATOM 4621 N N . PRO B 1 252 ? 3.633 22.984 25.344 1 96.06 252 PRO B N 1
ATOM 4622 C CA . PRO B 1 252 ? 4.977 22.453 25.594 1 96.06 252 PRO B CA 1
ATOM 4623 C C . PRO B 1 252 ? 5.004 20.938 25.719 1 96.06 252 PRO B C 1
ATOM 4625 O O . PRO B 1 252 ? 4.02 20.328 26.156 1 96.06 252 PRO B O 1
ATOM 4628 N N . LYS B 1 253 ? 6.125 20.375 25.438 1 95.56 253 LYS B N 1
ATOM 4629 C CA . LYS B 1 253 ? 6.293 18.938 25.297 1 95.56 253 LYS B CA 1
ATOM 4630 C C . LYS B 1 253 ? 5.816 18.219 26.562 1 95.56 253 LYS B C 1
ATOM 4632 O O . LYS B 1 253 ? 5.168 17.172 26.469 1 95.56 253 LYS B O 1
ATOM 4637 N N . ALA B 1 254 ? 6.145 18.719 27.734 1 96 254 ALA B N 1
ATOM 4638 C CA . ALA B 1 254 ? 5.762 18.078 29 1 96 254 ALA B CA 1
ATOM 4639 C C . ALA B 1 254 ? 4.242 17.969 29.109 1 96 254 ALA B C 1
ATOM 4641 O O . ALA B 1 254 ? 3.727 16.953 29.594 1 96 254 ALA B O 1
ATOM 4642 N N . PHE B 1 255 ? 3.533 19 28.656 1 97.06 255 PHE B N 1
ATOM 4643 C CA . PHE B 1 255 ? 2.076 19 28.719 1 97.06 255 PHE B CA 1
ATOM 4644 C C . PHE B 1 255 ? 1.493 18.062 27.672 1 97.06 255 PHE B C 1
ATOM 4646 O O . PHE B 1 255 ? 0.479 17.406 27.922 1 97.06 255 PHE B O 1
ATOM 4653 N N . LEU B 1 256 ? 2.131 18 26.484 1 97.56 256 LEU B N 1
ATOM 4654 C CA . LEU B 1 256 ? 1.701 17.047 25.453 1 97.56 256 LEU B CA 1
ATOM 4655 C C . LEU B 1 256 ? 1.752 15.625 25.984 1 97.56 256 LEU B C 1
ATOM 4657 O O . LEU B 1 256 ? 0.783 14.875 25.844 1 97.56 256 LEU B O 1
ATOM 4661 N N . LYS B 1 257 ? 2.873 15.305 26.578 1 96.25 257 LYS B N 1
ATOM 4662 C CA . LYS B 1 257 ? 3.086 13.969 27.109 1 96.25 257 LYS B CA 1
ATOM 4663 C C . LYS B 1 257 ? 2.057 13.633 28.188 1 96.25 257 LYS B C 1
ATOM 4665 O O . LYS B 1 257 ? 1.487 12.539 28.188 1 96.25 257 LYS B O 1
ATOM 4670 N N . ALA B 1 258 ? 1.802 14.562 29.062 1 96.81 258 ALA B N 1
ATOM 4671 C CA . ALA B 1 258 ? 0.839 14.367 30.141 1 96.81 258 ALA B CA 1
ATOM 4672 C C . ALA B 1 258 ? -0.56 14.109 29.594 1 96.81 258 ALA B C 1
ATOM 4674 O O . ALA B 1 258 ? -1.284 13.242 30.094 1 96.81 258 ALA B O 1
ATOM 4675 N N . LYS B 1 259 ? -0.937 14.844 28.625 1 96.5 259 LYS B N 1
ATOM 4676 C CA . LYS B 1 259 ? -2.258 14.688 28.016 1 96.5 259 LYS B CA 1
ATOM 4677 C C . LYS B 1 259 ? -2.398 13.328 27.344 1 96.5 259 LYS B C 1
ATOM 4679 O O . LYS B 1 259 ? -3.471 12.719 27.375 1 96.5 259 LYS B O 1
ATOM 4684 N N . LEU B 1 260 ? -1.354 12.906 26.672 1 96.69 260 LEU B N 1
ATOM 4685 C CA . LEU B 1 260 ? -1.357 11.594 26.031 1 96.69 260 LEU B CA 1
ATOM 4686 C C . LEU B 1 260 ? -1.473 10.477 27.062 1 96.69 260 LEU B C 1
ATOM 4688 O O . LEU B 1 260 ? -2.275 9.555 26.891 1 96.69 260 LEU B O 1
ATOM 4692 N N . GLU B 1 261 ? -0.734 10.578 28.062 1 94.12 261 GLU B N 1
ATOM 4693 C CA . GLU B 1 261 ? -0.752 9.578 29.125 1 94.12 261 GLU B CA 1
ATOM 4694 C C . GLU B 1 261 ? -2.111 9.531 29.828 1 94.12 261 GLU B C 1
ATOM 4696 O O . GLU B 1 261 ? -2.637 8.453 30.109 1 94.12 261 GLU B O 1
ATOM 4701 N N . ASN B 1 262 ? -2.633 10.703 30.078 1 94.44 262 ASN B N 1
ATOM 4702 C CA . ASN B 1 262 ? -3.938 10.797 30.734 1 94.44 262 ASN B CA 1
ATOM 4703 C C . ASN B 1 262 ? -5.039 10.188 29.859 1 94.44 262 ASN B C 1
ATOM 4705 O O . ASN B 1 262 ? -6.035 9.688 30.375 1 94.44 262 ASN B O 1
ATOM 4709 N N . ALA B 1 263 ? -4.785 10.195 28.594 1 92.62 263 ALA B N 1
ATOM 4710 C CA . ALA B 1 263 ? -5.758 9.641 27.641 1 92.62 263 ALA B CA 1
ATOM 4711 C C . ALA B 1 263 ? -5.578 8.133 27.5 1 92.62 263 ALA B C 1
ATOM 4713 O O . ALA B 1 263 ? -6.336 7.477 26.781 1 92.62 263 ALA B O 1
ATOM 4714 N N . GLY B 1 264 ? -4.574 7.562 28.125 1 89.5 264 GLY B N 1
ATOM 4715 C CA . GLY B 1 264 ? -4.359 6.125 28.109 1 89.5 264 GLY B CA 1
ATOM 4716 C C . GLY B 1 264 ? -3.438 5.672 26.984 1 89.5 264 GLY B C 1
ATOM 4717 O O . GLY B 1 264 ? -3.406 4.492 26.641 1 89.5 264 GLY B O 1
ATOM 4718 N N . PHE B 1 265 ? -2.748 6.625 26.422 1 93.69 265 PHE B N 1
ATOM 4719 C CA . PHE B 1 265 ? -1.791 6.262 25.375 1 93.69 265 PHE B CA 1
ATOM 4720 C C . PHE B 1 265 ? -0.703 5.355 25.938 1 93.69 265 PHE B C 1
ATOM 4722 O O . PHE B 1 265 ? -0.108 5.656 26.969 1 93.69 265 PHE B O 1
ATOM 4729 N N . ASP B 1 266 ? -0.469 4.25 25.344 1 93 266 ASP B N 1
ATOM 4730 C CA . ASP B 1 266 ? 0.588 3.305 25.703 1 93 266 ASP B CA 1
ATOM 4731 C C . ASP B 1 266 ? 1.697 3.305 24.656 1 93 266 ASP B C 1
ATOM 4733 O O . ASP B 1 266 ? 1.514 2.789 23.547 1 93 266 ASP B O 1
ATOM 4737 N N . PRO B 1 267 ? 2.852 3.842 24.922 1 90.88 267 PRO B N 1
ATOM 4738 C CA . PRO B 1 267 ? 3.934 3.957 23.938 1 90.88 267 PRO B CA 1
ATOM 4739 C C . PRO B 1 267 ? 4.484 2.6 23.516 1 90.88 267 PRO B C 1
ATOM 4741 O O . PRO B 1 267 ? 5.238 2.516 22.531 1 90.88 267 PRO B O 1
ATOM 4744 N N . GLU B 1 268 ? 4.102 1.535 24.188 1 88.81 268 GLU B N 1
ATOM 4745 C CA . GLU B 1 268 ? 4.602 0.206 23.844 1 88.81 268 GLU B CA 1
ATOM 4746 C C . GLU B 1 268 ? 3.727 -0.457 22.781 1 88.81 268 GLU B C 1
ATOM 4748 O O . GLU B 1 268 ? 4.125 -1.453 22.172 1 88.81 268 GLU B O 1
ATOM 4753 N N . LYS B 1 269 ? 2.562 0.128 22.609 1 92.88 269 LYS B N 1
ATOM 4754 C CA . LYS B 1 269 ? 1.642 -0.405 21.609 1 92.88 269 LYS B CA 1
ATOM 4755 C C . LYS B 1 269 ? 1.837 0.283 20.266 1 92.88 269 LYS B C 1
ATOM 4757 O O . LYS B 1 269 ? 2.291 1.427 20.203 1 92.88 269 LYS B O 1
ATOM 4762 N N . LYS B 1 270 ? 1.542 -0.459 19.172 1 93.88 270 LYS B N 1
ATOM 4763 C CA . LYS B 1 270 ? 1.388 0.203 17.891 1 93.88 270 LYS B CA 1
ATOM 4764 C C . LYS B 1 270 ? 0.219 1.184 17.906 1 93.88 270 LYS B C 1
ATOM 4766 O O . LYS B 1 270 ? -0.716 1.027 18.688 1 93.88 270 LYS B O 1
ATOM 4771 N N . THR B 1 271 ? 0.293 2.248 17.094 1 97 271 THR B N 1
ATOM 4772 C CA . THR B 1 271 ? -0.73 3.285 17.172 1 97 271 THR B CA 1
ATOM 4773 C C . THR B 1 271 ? -1.357 3.541 15.805 1 97 271 THR B C 1
ATOM 4775 O O . THR B 1 271 ? -0.648 3.668 14.805 1 97 271 THR B O 1
ATOM 4778 N N . ILE B 1 272 ? -2.621 3.496 15.75 1 98.19 272 ILE B N 1
ATOM 4779 C CA . ILE B 1 272 ? -3.404 3.938 14.602 1 98.19 272 ILE B CA 1
ATOM 4780 C C . ILE B 1 272 ? -4.258 5.141 14.992 1 98.19 272 ILE B C 1
ATOM 4782 O O . ILE B 1 272 ? -5.004 5.09 15.977 1 98.19 272 ILE B O 1
ATOM 4786 N N . THR B 1 273 ? -4.094 6.258 14.281 1 98.56 273 THR B N 1
ATOM 4787 C CA . THR B 1 273 ? -4.918 7.434 14.523 1 98.56 273 THR B CA 1
ATOM 4788 C C . THR B 1 273 ? -5.988 7.578 13.445 1 98.56 273 THR B C 1
ATOM 4790 O O . THR B 1 273 ? -5.793 7.133 12.305 1 98.56 273 THR B O 1
ATOM 4793 N N . LEU B 1 274 ? -7.086 8.102 13.812 1 98.56 274 LEU B N 1
ATOM 4794 C CA . LEU B 1 274 ? -8.172 8.344 12.867 1 98.56 274 LEU B CA 1
ATOM 4795 C C . LEU B 1 274 ? -9.008 9.547 13.297 1 98.56 274 LEU B C 1
ATOM 4797 O O . LEU B 1 274 ? -8.812 10.078 14.391 1 98.56 274 LEU B O 1
ATOM 4801 N N . CYS B 1 275 ? -9.852 9.984 12.445 1 98.44 275 CYS B N 1
ATOM 4802 C CA . CYS B 1 275 ? -10.883 11 12.664 1 98.44 275 CYS B CA 1
ATOM 4803 C C . CYS B 1 275 ? -12.023 10.836 11.672 1 98.44 275 CYS B C 1
ATOM 4805 O O . CYS B 1 275 ? -12.672 9.789 11.617 1 98.44 275 CYS B O 1
ATOM 4807 N N . ASN B 1 276 ? -12.344 11.852 10.969 1 97.5 276 ASN B N 1
ATOM 4808 C CA . ASN B 1 276 ? -13.367 11.711 9.945 1 97.5 276 ASN B CA 1
ATOM 4809 C C . ASN B 1 276 ? -12.758 11.57 8.555 1 97.5 276 ASN B C 1
ATOM 4811 O O . ASN B 1 276 ? -13.188 10.727 7.766 1 97.5 276 ASN B O 1
ATOM 4815 N N . THR B 1 277 ? -11.727 12.406 8.273 1 96.94 277 THR B N 1
ATOM 4816 C CA . THR B 1 277 ? -11.18 12.398 6.926 1 96.94 277 THR B CA 1
ATOM 4817 C C . THR B 1 277 ? -9.656 12.391 6.957 1 96.94 277 THR B C 1
ATOM 4819 O O . THR B 1 277 ? -9.008 12.797 5.992 1 96.94 277 THR B O 1
ATOM 4822 N N . GLY B 1 278 ? -9.031 12.109 8.07 1 97.69 278 GLY B N 1
ATOM 4823 C CA . GLY B 1 278 ? -7.59 11.961 8.195 1 97.69 278 GLY B CA 1
ATOM 4824 C C . GLY B 1 278 ? -6.875 13.273 8.469 1 97.69 278 GLY B C 1
ATOM 4825 O O . GLY B 1 278 ? -5.648 13.312 8.539 1 97.69 278 GLY B O 1
ATOM 4826 N N . MET B 1 279 ? -7.617 14.391 8.672 1 97.19 279 MET B N 1
ATOM 4827 C CA . MET B 1 279 ? -7.023 15.711 8.867 1 97.19 279 MET B CA 1
ATOM 4828 C C . MET B 1 279 ? -6.594 15.906 10.312 1 97.19 279 MET B C 1
ATOM 4830 O O . MET B 1 279 ? -5.406 16.062 10.594 1 97.19 279 MET B O 1
ATOM 4834 N N . GLN B 1 280 ? -7.523 15.781 11.172 1 98 280 GLN B N 1
ATOM 4835 C CA . GLN B 1 280 ? -7.227 15.969 12.586 1 98 280 GLN B CA 1
ATOM 4836 C C . GLN B 1 280 ? -6.273 14.891 13.094 1 98 280 GLN B C 1
ATOM 4838 O O . GLN B 1 280 ? -5.422 15.156 13.945 1 98 280 GLN B O 1
ATOM 4843 N N . ALA B 1 281 ? -6.453 13.727 12.547 1 98.69 281 ALA B N 1
ATOM 4844 C CA . ALA B 1 281 ? -5.582 12.617 12.93 1 98.69 281 ALA B CA 1
ATOM 4845 C C . ALA B 1 281 ? -4.129 12.914 12.57 1 98.69 281 ALA B C 1
ATOM 4847 O O . ALA B 1 281 ? -3.211 12.5 13.281 1 98.69 281 ALA B O 1
ATOM 4848 N N . SER B 1 282 ? -3.896 13.617 11.469 1 98.62 282 SER B N 1
ATOM 4849 C CA . SER B 1 282 ? -2.543 13.984 11.062 1 98.62 282 SER B CA 1
ATOM 4850 C C . SER B 1 282 ? -1.911 14.953 12.047 1 98.62 282 SER B C 1
ATOM 4852 O O . SER B 1 282 ? -0.702 14.906 12.289 1 98.62 282 SER B O 1
ATOM 4854 N N . LEU B 1 283 ? -2.705 15.836 12.586 1 98.56 283 LEU B N 1
ATOM 4855 C CA . LEU B 1 283 ? -2.191 16.734 13.617 1 98.56 283 LEU B CA 1
ATOM 4856 C C . LEU B 1 283 ? -1.821 15.953 14.875 1 98.56 283 LEU B C 1
ATOM 4858 O O . LEU B 1 283 ? -0.786 16.219 15.492 1 98.56 283 LEU B O 1
ATOM 4862 N N . LEU B 1 284 ? -2.658 15.031 15.242 1 98.44 284 LEU B N 1
ATOM 4863 C CA . LEU B 1 284 ? -2.307 14.18 16.375 1 98.44 284 LEU B CA 1
ATOM 4864 C C . LEU B 1 284 ? -1.017 13.414 16.109 1 98.44 284 LEU B C 1
ATOM 4866 O O . LEU B 1 284 ? -0.187 13.242 17 1 98.44 284 LEU B O 1
ATOM 4870 N N . ASN B 1 285 ? -0.848 12.938 14.867 1 97.94 285 ASN B N 1
ATOM 4871 C CA . ASN B 1 285 ? 0.385 12.25 14.508 1 97.94 285 ASN B CA 1
ATOM 4872 C C . ASN B 1 285 ? 1.603 13.156 14.672 1 97.94 285 ASN B C 1
ATOM 4874 O O . ASN B 1 285 ? 2.67 12.695 15.078 1 97.94 285 ASN B O 1
ATOM 4878 N N . LEU B 1 286 ? 1.447 14.406 14.305 1 97.75 286 LEU B N 1
ATOM 4879 C CA . LEU B 1 286 ? 2.527 15.359 14.523 1 97.75 286 LEU B CA 1
ATOM 4880 C C . LEU B 1 286 ? 2.871 15.461 16.016 1 97.75 286 LEU B C 1
ATOM 4882 O O . LEU B 1 286 ? 4.047 15.469 16.375 1 97.75 286 LEU B O 1
ATOM 4886 N N . VAL B 1 287 ? 1.876 15.539 16.828 1 97.75 287 VAL B N 1
ATOM 4887 C CA . VAL B 1 287 ? 2.053 15.625 18.281 1 97.75 287 VAL B CA 1
ATOM 4888 C C . VAL B 1 287 ? 2.787 14.383 18.781 1 97.75 287 VAL B C 1
ATOM 4890 O O . VAL B 1 287 ? 3.75 14.492 19.547 1 97.75 287 VAL B O 1
ATOM 4893 N N . LEU B 1 288 ? 2.309 13.242 18.297 1 97 288 LEU B N 1
ATOM 4894 C CA . LEU B 1 288 ? 2.918 11.984 18.719 1 97 288 LEU B CA 1
ATOM 4895 C C . LEU B 1 288 ? 4.367 11.906 18.25 1 97 288 LEU B C 1
ATOM 4897 O O . LEU B 1 288 ? 5.234 11.414 18.984 1 97 288 LEU B O 1
ATOM 4901 N N . ASP B 1 289 ? 4.645 12.367 17.078 1 94.88 289 ASP B N 1
ATOM 4902 C CA . ASP B 1 289 ? 6.008 12.398 16.562 1 94.88 289 ASP B CA 1
ATOM 4903 C C . ASP B 1 289 ? 6.898 13.305 17.406 1 94.88 289 ASP B C 1
ATOM 4905 O O . ASP B 1 289 ? 8.094 13.031 17.562 1 94.88 289 ASP B O 1
ATOM 4909 N N . GLU B 1 290 ? 6.316 14.406 17.859 1 95.12 290 GLU B N 1
ATOM 4910 C CA . GLU B 1 290 ? 7.039 15.367 18.672 1 95.12 290 GLU B CA 1
ATOM 4911 C C . GLU B 1 290 ? 7.422 14.766 20.031 1 95.12 290 GLU B C 1
ATOM 4913 O O . GLU B 1 290 ? 8.523 15 20.531 1 95.12 290 GLU B O 1
ATOM 4918 N N . VAL B 1 291 ? 6.559 13.961 20.562 1 94.94 291 VAL B N 1
ATOM 4919 C CA . VAL B 1 291 ? 6.73 13.438 21.922 1 94.94 291 VAL B CA 1
ATOM 4920 C C . VAL B 1 291 ? 7.465 12.094 21.859 1 94.94 291 VAL B C 1
ATOM 4922 O O . VAL B 1 291 ? 8.32 11.812 22.703 1 94.94 291 VAL B O 1
ATOM 4925 N N . TYR B 1 292 ? 7.086 11.281 20.844 1 91 292 TYR B N 1
ATOM 4926 C CA . TYR B 1 292 ? 7.637 9.938 20.672 1 91 292 TYR B CA 1
ATOM 4927 C C . TYR B 1 292 ? 8.148 9.727 19.25 1 91 292 TYR B C 1
ATOM 4929 O O . TYR B 1 292 ? 7.559 8.961 18.484 1 91 292 TYR B O 1
ATOM 4937 N N . PRO B 1 293 ? 9.281 10.25 18.844 1 85 293 PRO B N 1
ATOM 4938 C CA . PRO B 1 293 ? 9.742 10.258 17.453 1 85 293 PRO B CA 1
ATOM 4939 C C . PRO B 1 293 ? 9.992 8.859 16.906 1 85 293 PRO B C 1
ATOM 4941 O O . PRO B 1 293 ? 9.977 8.656 15.688 1 85 293 PRO B O 1
ATOM 4944 N N . ASN B 1 294 ? 10.094 7.852 17.625 1 79.31 294 ASN B N 1
ATOM 4945 C CA . ASN B 1 294 ? 10.422 6.531 17.094 1 79.31 294 ASN B CA 1
ATOM 4946 C C . ASN B 1 294 ? 9.266 5.551 17.281 1 79.31 294 ASN B C 1
ATOM 4948 O O . ASN B 1 294 ? 9.414 4.352 17.031 1 79.31 294 ASN B O 1
ATOM 4952 N N . SER B 1 295 ? 8.148 6.125 17.594 1 83.25 295 SER B N 1
ATOM 4953 C CA . SER B 1 295 ? 6.996 5.25 17.781 1 83.25 295 SER B CA 1
ATOM 4954 C C . SER B 1 295 ? 6.344 4.898 16.453 1 83.25 295 SER B C 1
ATOM 4956 O O . SER B 1 295 ? 6.238 5.746 15.562 1 83.25 295 SER B O 1
ATOM 4958 N N . PRO B 1 296 ? 6.008 3.602 16.312 1 86.12 296 PRO B N 1
ATOM 4959 C CA . PRO B 1 296 ? 5.289 3.217 15.102 1 86.12 296 PRO B CA 1
ATOM 4960 C C . PRO B 1 296 ? 3.9 3.84 15.008 1 86.12 296 PRO B C 1
ATOM 4962 O O . PRO B 1 296 ? 3.031 3.539 15.836 1 86.12 296 PRO B O 1
ATOM 4965 N N . LEU B 1 297 ? 3.766 4.762 14.172 1 93.75 297 LEU B N 1
ATOM 4966 C CA . LEU B 1 297 ? 2.516 5.492 13.992 1 93.75 297 LEU B CA 1
ATOM 4967 C C . LEU B 1 297 ? 1.954 5.262 12.594 1 93.75 297 LEU B C 1
ATOM 4969 O O . LEU B 1 297 ? 2.695 5.293 11.609 1 93.75 297 LEU B O 1
ATOM 4973 N N . ARG B 1 298 ? 0.734 4.895 12.578 1 97.5 298 ARG B N 1
ATOM 4974 C CA . ARG B 1 298 ? 0.042 4.785 11.297 1 97.5 298 ARG B CA 1
ATOM 4975 C C . ARG B 1 298 ? -1.25 5.598 11.305 1 97.5 298 ARG B C 1
ATOM 4977 O O . ARG B 1 298 ? -1.865 5.785 12.352 1 97.5 298 ARG B O 1
ATOM 4984 N N . LEU B 1 299 ? -1.632 6.082 10.172 1 98.69 299 LEU B N 1
ATOM 4985 C CA . LEU B 1 299 ? -2.842 6.875 9.977 1 98.69 299 LEU B CA 1
ATOM 4986 C C . LEU B 1 299 ? -3.898 6.074 9.219 1 98.69 299 LEU B C 1
ATOM 4988 O O . LEU B 1 299 ? -3.602 5.469 8.188 1 98.69 299 LEU B O 1
ATOM 4992 N N . TYR B 1 300 ? -5.094 5.93 9.797 1 98.62 300 TYR B N 1
ATOM 4993 C CA . TYR B 1 300 ? -6.219 5.535 8.953 1 98.62 300 TYR B CA 1
ATOM 4994 C C . TYR B 1 300 ? -6.77 6.73 8.188 1 98.62 300 TYR B C 1
ATOM 4996 O O . TYR B 1 300 ? -7.676 7.418 8.664 1 98.62 300 TYR B O 1
ATOM 5004 N N . ASN B 1 301 ? -6.246 6.93 6.988 1 98.38 301 ASN B N 1
ATOM 5005 C CA . ASN B 1 301 ? -6.453 8.133 6.191 1 98.38 301 ASN B CA 1
ATOM 5006 C C . ASN B 1 301 ? -7.922 8.32 5.824 1 98.38 301 ASN B C 1
ATOM 5008 O O . ASN B 1 301 ? -8.43 9.438 5.844 1 98.38 301 ASN B O 1
ATOM 5012 N N . GLY B 1 302 ? -8.602 7.242 5.523 1 97.75 302 GLY B N 1
ATOM 5013 C CA . GLY B 1 302 ? -10.016 7.336 5.199 1 97.75 302 GLY B CA 1
ATOM 5014 C C . GLY B 1 302 ? -10.883 7.637 6.406 1 97.75 302 GLY B C 1
ATOM 5015 O O . GLY B 1 302 ? -11.938 8.258 6.281 1 97.75 302 GLY B O 1
ATOM 5016 N N . SER B 1 303 ? -10.445 7.102 7.504 1 98.44 303 SER B N 1
ATOM 5017 C CA . SER B 1 303 ? -11.055 7.367 8.805 1 98.44 303 SER B CA 1
ATOM 5018 C C . SER B 1 303 ? -12.531 6.996 8.805 1 98.44 303 SER B C 1
ATOM 5020 O O . SER B 1 303 ? -12.938 6.027 8.156 1 98.44 303 SER B O 1
ATOM 5022 N N . LEU B 1 304 ? -13.359 7.645 9.641 1 98.38 304 LEU B N 1
ATOM 5023 C CA . LEU B 1 304 ? -14.734 7.227 9.875 1 98.38 304 LEU B CA 1
ATOM 5024 C C . LEU B 1 304 ? -15.594 7.461 8.641 1 98.38 304 LEU B C 1
ATOM 5026 O O . LEU B 1 304 ? -16.562 6.734 8.398 1 98.38 304 LEU B O 1
ATOM 5030 N N . LYS B 1 305 ? -15.211 8.406 7.855 1 97.75 305 LYS B N 1
ATOM 5031 C CA . LYS B 1 305 ? -16 8.656 6.66 1 97.75 305 LYS B CA 1
ATOM 5032 C C . LYS B 1 305 ? -15.898 7.492 5.68 1 97.75 305 LYS B C 1
ATOM 5034 O O . LYS B 1 305 ? -16.859 7.18 4.973 1 97.75 305 LYS B O 1
ATOM 5039 N N . GLU B 1 306 ? -14.734 6.855 5.641 1 97.81 306 GLU B N 1
ATOM 5040 C CA . GLU B 1 306 ? -14.625 5.648 4.828 1 97.81 306 GLU B CA 1
ATOM 5041 C C . GLU B 1 306 ? -15.438 4.504 5.43 1 97.81 306 GLU B C 1
ATOM 5043 O O . GLU B 1 306 ? -16.156 3.799 4.715 1 97.81 306 GLU B O 1
ATOM 5048 N N . LEU B 1 307 ? -15.398 4.332 6.738 1 97.69 307 LEU B N 1
ATOM 5049 C CA . LEU B 1 307 ? -16.141 3.275 7.418 1 97.69 307 LEU B CA 1
ATOM 5050 C C . LEU B 1 307 ? -17.641 3.479 7.258 1 97.69 307 LEU B C 1
ATOM 5052 O O . LEU B 1 307 ? -18.391 2.51 7.117 1 97.69 307 LEU B O 1
ATOM 5056 N N . GLU B 1 308 ? -18 4.711 7.277 1 97.38 308 GLU B N 1
ATOM 5057 C CA . GLU B 1 308 ? -19.406 5.074 7.105 1 97.38 308 GLU B CA 1
ATOM 5058 C C . GLU B 1 308 ? -19.984 4.484 5.82 1 97.38 308 GLU B C 1
ATOM 5060 O O . GLU B 1 308 ? -21.141 4.082 5.777 1 97.38 308 GLU B O 1
ATOM 5065 N N . ILE B 1 309 ? -19.141 4.422 4.836 1 95.75 309 ILE B N 1
ATOM 5066 C CA . ILE B 1 309 ? -19.562 3.963 3.518 1 95.75 309 ILE B CA 1
ATOM 5067 C C . ILE B 1 309 ? -19.391 2.451 3.412 1 95.75 309 ILE B C 1
ATOM 5069 O O . ILE B 1 309 ? -20.266 1.742 2.924 1 95.75 309 ILE B O 1
ATOM 5073 N N . ARG B 1 310 ? -18.344 1.908 3.967 1 96.5 310 ARG B N 1
ATOM 5074 C CA . ARG B 1 310 ? -17.938 0.548 3.625 1 96.5 310 ARG B CA 1
ATOM 5075 C C . ARG B 1 310 ? -18.359 -0.435 4.715 1 96.5 310 ARG B C 1
ATOM 5077 O O . ARG B 1 310 ? -18.516 -1.63 4.453 1 96.5 310 ARG B O 1
ATOM 5084 N N . ASP B 1 311 ? -18.438 -0.002 5.934 1 97.25 311 ASP B N 1
ATOM 5085 C CA . ASP B 1 311 ? -18.828 -0.848 7.059 1 97.25 311 ASP B CA 1
ATOM 5086 C C . ASP B 1 311 ? -19.406 -0.016 8.195 1 97.25 311 ASP B C 1
ATOM 5088 O O . ASP B 1 311 ? -18.859 0.029 9.297 1 97.25 311 ASP B O 1
ATOM 5092 N N . PRO B 1 312 ? -20.516 0.579 7.93 1 96.75 312 PRO B N 1
ATOM 5093 C CA . PRO B 1 312 ? -21.094 1.536 8.875 1 96.75 312 PRO B CA 1
ATOM 5094 C C . PRO B 1 312 ? -21.391 0.914 10.234 1 96.75 312 PRO B C 1
ATOM 5096 O O . PRO B 1 312 ? -21.359 1.608 11.258 1 96.75 312 PRO B O 1
ATOM 5099 N N . GLY B 1 313 ? -21.625 -0.384 10.312 1 95.69 313 GLY B N 1
ATOM 5100 C CA . GLY B 1 313 ? -21.969 -1.06 11.555 1 95.69 313 GLY B CA 1
ATOM 5101 C C . GLY B 1 313 ? -20.859 -1.029 12.578 1 95.69 313 GLY B C 1
ATOM 5102 O O . GLY B 1 313 ? -21.109 -1.183 13.781 1 95.69 313 GLY B O 1
ATOM 5103 N N . ARG B 1 314 ? -19.625 -0.808 12.094 1 96.69 314 ARG B N 1
ATOM 5104 C CA . ARG B 1 314 ? -18.484 -0.771 13 1 96.69 314 ARG B CA 1
ATOM 5105 C C . ARG B 1 314 ? -18.516 0.472 13.883 1 96.69 314 ARG B C 1
ATOM 5107 O O . ARG B 1 314 ? -17.938 0.486 14.969 1 96.69 314 ARG B O 1
ATOM 5114 N N . ILE B 1 315 ? -19.156 1.508 13.344 1 97.38 315 ILE B N 1
ATOM 5115 C CA . ILE B 1 315 ? -19.281 2.746 14.102 1 97.38 315 ILE B CA 1
ATOM 5116 C C . ILE B 1 315 ? -20.484 2.654 15.039 1 97.38 315 ILE B C 1
ATOM 5118 O O . ILE B 1 315 ? -21.562 3.195 14.734 1 97.38 315 ILE B O 1
ATOM 5122 N N . CYS B 1 316 ? -20.281 2.004 16.203 1 95.5 316 CYS B N 1
ATOM 5123 C CA . CYS B 1 316 ? -21.422 1.713 17.062 1 95.5 316 CYS B CA 1
ATOM 5124 C C . CYS B 1 316 ? -21.141 2.131 18.5 1 95.5 316 CYS B C 1
ATOM 5126 O O . CYS B 1 316 ? -21.891 1.763 19.406 1 95.5 316 CYS B O 1
ATOM 5128 N N . GLY B 1 317 ? -20.047 2.844 18.703 1 94.06 317 GLY B N 1
ATOM 5129 C CA . GLY B 1 317 ? -19.844 3.455 20.016 1 94.06 317 GLY B CA 1
ATOM 5130 C C . GLY B 1 317 ? -20.562 4.777 20.172 1 94.06 317 GLY B C 1
ATOM 5131 O O . GLY B 1 317 ? -20.828 5.469 19.188 1 94.06 317 GLY B O 1
ATOM 5132 N N . GLY B 1 318 ? -20.891 5.113 21.391 1 92 318 GLY B N 1
ATOM 5133 C CA . GLY B 1 318 ? -21.484 6.406 21.656 1 92 318 GLY B CA 1
ATOM 5134 C C . GLY B 1 318 ? -22.969 6.465 21.312 1 92 318 GLY B C 1
ATOM 5135 O O . GLY B 1 318 ? -23.5 7.539 21.016 1 92 318 GLY B O 1
ATOM 5136 N N . ILE B 1 319 ? -23.625 5.352 21.266 1 85.69 319 ILE B N 1
ATOM 5137 C CA . ILE B 1 319 ? -25.047 5.301 20.953 1 85.69 319 ILE B CA 1
ATOM 5138 C C . ILE B 1 319 ? -25.844 5.992 22.062 1 85.69 319 ILE B C 1
ATOM 5140 O O . ILE B 1 319 ? -25.641 5.727 23.234 1 85.69 319 ILE B O 1
ATOM 5144 N N . LYS B 1 320 ? -26.578 6.984 21.578 1 79.38 320 LYS B N 1
ATOM 5145 C CA . LYS B 1 320 ? -27.469 7.633 22.531 1 79.38 320 LYS B CA 1
ATOM 5146 C C . LYS B 1 320 ? -28.891 7.102 22.406 1 79.38 320 LYS B C 1
ATOM 5148 O O . LYS B 1 320 ? -29.359 6.805 21.297 1 79.38 320 LYS B O 1
ATOM 5153 N N . PRO B 1 321 ? -29.531 6.711 23.547 1 68.06 321 PRO B N 1
ATOM 5154 C CA . PRO B 1 321 ? -30.906 6.211 23.484 1 68.06 321 PRO B CA 1
ATOM 5155 C C . PRO B 1 321 ? -31.859 7.188 22.812 1 68.06 321 PRO B C 1
ATOM 5157 O O . PRO B 1 321 ? -31.656 8.406 22.859 1 68.06 321 PRO B O 1
ATOM 5160 N N . VAL B 1 322 ? -32.625 6.867 21.766 1 56.03 322 VAL B N 1
ATOM 5161 C CA . VAL B 1 322 ? -33.719 7.625 21.203 1 56.03 322 VAL B CA 1
ATOM 5162 C C . VAL B 1 322 ? -34.656 8.102 22.328 1 56.03 322 VAL B C 1
ATOM 5164 O O . VAL B 1 322 ? -35.031 7.32 23.203 1 56.03 322 VAL B O 1
ATOM 5167 N N . GLY B 1 323 ? -34.5 9.289 22.828 1 41.44 323 GLY B N 1
ATOM 5168 C CA . GLY B 1 323 ? -35.5 9.781 23.766 1 41.44 323 GLY B CA 1
ATOM 5169 C C . GLY B 1 323 ? -36.906 9.43 23.375 1 41.44 323 GLY B C 1
ATOM 5170 O O . GLY B 1 323 ? -37.219 9.312 22.188 1 41.44 323 GLY B O 1
ATOM 5171 N N . LYS B 1 324 ? -37.812 8.75 24.344 1 35.44 324 LYS B N 1
ATOM 5172 C CA . LYS B 1 324 ? -39.25 8.758 24.25 1 35.44 324 LYS B CA 1
ATOM 5173 C C . LYS B 1 324 ? -39.781 10.156 23.953 1 35.44 324 LYS B C 1
ATOM 5175 O O . LYS B 1 324 ? -39.312 11.141 24.516 1 35.44 324 LYS B O 1
ATOM 5180 N N . PRO B 1 325 ? -40.75 10.141 22.891 1 32.34 325 PRO B N 1
ATOM 5181 C CA . PRO B 1 325 ? -41.5 11.398 23.031 1 32.34 325 PRO B CA 1
ATOM 5182 C C . PRO B 1 325 ? -41.844 11.742 24.484 1 32.34 325 PRO B C 1
ATOM 5184 O O . PRO B 1 325 ? -42 10.836 25.297 1 32.34 325 PRO B O 1
#

Radius of gyration: 26.76 Å; Cα contacts (8 Å, |Δi|>4): 1312; chains: 2; bounding box: 86×79×65 Å

Organism: Panagrellus redivivus (NCBI:txid6233)

Solvent-accessible surface area (backbone atoms only — not comparable to full-atom values): 34300 Å² total; per-residue (Å²): 128,85,78,67,49,56,39,46,49,69,61,48,52,56,47,65,74,51,80,50,80,55,54,41,43,32,39,23,34,68,67,94,70,89,74,70,57,29,70,59,37,59,75,73,45,63,79,40,49,84,63,56,69,68,57,86,45,72,35,55,51,50,47,28,64,46,34,58,73,86,46,38,83,41,49,62,80,72,64,23,41,48,37,92,59,18,78,64,27,77,60,58,37,72,50,41,22,52,50,44,10,52,70,37,36,42,64,79,32,40,35,36,28,23,12,45,67,61,66,30,5,33,36,44,20,23,32,50,51,48,50,41,41,31,25,58,55,76,54,57,31,33,35,48,18,14,51,60,44,32,51,74,70,65,52,78,69,38,68,47,95,63,84,76,88,53,65,70,33,60,34,67,49,35,64,32,54,77,38,41,49,44,73,49,62,41,63,41,60,46,77,87,66,44,24,60,73,69,36,59,89,53,34,43,37,34,33,13,42,52,63,47,27,47,59,48,73,42,86,64,86,67,59,70,91,62,19,72,28,46,28,50,70,65,45,38,72,50,35,32,62,76,47,40,38,97,86,25,28,68,49,57,66,72,58,49,50,51,54,42,48,75,54,64,60,54,87,88,33,42,34,37,28,18,28,52,62,24,41,47,17,22,34,37,48,49,51,44,42,61,73,42,71,62,55,64,63,28,34,27,42,33,26,46,52,24,34,52,72,77,46,18,77,59,27,52,17,49,58,70,80,78,74,77,131,126,86,77,66,49,56,38,45,49,68,59,50,52,57,47,65,72,50,83,49,80,55,56,41,43,32,39,24,35,68,66,91,68,89,73,71,58,28,70,59,37,59,76,74,45,64,78,40,48,84,64,55,70,68,56,85,42,72,35,54,52,50,47,28,65,46,34,57,74,84,47,39,82,42,48,61,80,72,64,24,42,49,36,92,60,18,79,64,26,77,60,59,37,71,49,42,23,52,49,44,11,51,69,38,35,41,64,78,30,42,36,36,28,22,10,45,67,60,66,29,5,34,38,45,18,24,33,50,51,48,51,40,43,31,25,57,55,74,53,58,30,31,36,48,19,13,50,60,44,31,52,73,70,66,53,78,68,37,67,45,95,62,84,78,87,53,64,68,34,60,36,67,49,35,65,31,56,79,39,39,49,44,73,48,60,41,64,40,61,46,78,86,65,43,25,59,73,68,34,59,89,52,33,44,37,33,32,13,42,51,63,48,27,46,60,50,74,41,87,64,85,65,60,71,91,63,22,72,29,47,28,49,71,66,44,39,70,49,37,32,60,75,46,39,39,96,85,25,27,68,50,57,66,72,57,49,51,50,53,40,50,75,55,63,59,54,88,87,33,43,35,38,30,18,29,51,62,25,41,48,16,23,34,36,50,50,52,44,41,62,74,41,73,62,55,63,62,29,34,26,43,32,26,45,55,24,34,52,73,75,44,17,77,59,27,51,18,49,58,70,81,78,76,76,131

Sequence (650 aa):
MAVSKLITPKDLNKILQGNTAGIRLLDCTYQVGVKPDPVEFRQKYYGKFEELIKIQSPQKKTFLQSHIPTARHFDLDLAMYPGLYQRFAVYEPEVFQQYAQLIGVHRDDQIILYSRGPFGGMLFAAKSYWLFKTYGHKELVLVNGGFDEWTKEGLETETLTEEPAYEKGTFLARDFRHRNVTFEELTEKDADGKDLLERAAEYNLLDSRIRAQFDNDQDTGLNAFVVPGSHLPNSANVPANEFIGSNGKLLPKAFLKAKLENAGFDPEKKTITLCNTGMQASLLNLVLDEVYPNSPLRLYNGSLKELEIRDPGRICGGIKPVGKPMAVSKLITPKDLNKILQGNTAGIRLLDCTYQVGVKPDPVEFRQKYYGKFEELIKIQSPQKKTFLQSHIPTARHFDLDLAMYPGLYQRFAVYEPEVFQQYAQLIGVHRDDQIILYSRGPFGGMLFAAKSYWLFKTYGHKELVLVNGGFDEWTKEGLETETLTEEPAYEKGTFLARDFRHRNVTFEELTEKDADGKDLLERAAEYNLLDSRIRAQFDNDQDTGLNAFVVPGSHLPNSANVPANEFIGSNGKLLPKAFLKAKLENAGFDPEKKTITLCNTGMQASLLNLVLDEVYPNSPLRLYNGSLKELEIRDPGRICGGIKPVGKP

Foldseek 3Di:
DPDFLADELVRVLVCVVDDCVLAAEEEQAADDDDADDAVVCVVPPQLVQVVVVPDDDPRNVVCQAKDAPPYFYDYQCQLADCHPQARGHHDDQVSSLQNCQFRAHAARHQYEYFAQDPLLRCLRRLVVVVNQVQQPRDRHHYHFSGPVSNVVVVHDIDHHPDGDGDHGYHHGGHHNNVLAQEPCQQCPQDPVGDGVLRPLVAEAEEAQADPCQQLVVDDVVADCVQAQARAAPSYFYRHLSVQADPSSGGDDLVVLVVSCVVSVNDQRHAYEYAYQRQRSSSSVVSSCCSNPVPGSHHYNRSHQSSCSPVPNHSRNPNRDPPDDD/DPDFQADELVRVLVCVVDDCVLAAEEEQAADDDDADDQVVCVVPPQLVQVVVVPDDDPRNVVCQAKDAPPYFYDYQCQLADCHPQARGHHDDQVSSLQNCQFRAHAQRHQYEYFADDPLLRCLRSLVVVVNQVQQPRDNHHYHFSGVVSNVVVVHDIDHHPDGDGDHGYHHGGHHNNVLAQEPCQQCPQDPVGDGVLRPLVAEAEEAQADPCQQLVVDDVVADCVQAQARAAPSYFYRHLSVQADPSSGGDDLVVLVVSCVVSVNDQRHAYEYAYQRQRSSSSVVSSCCSNPVPGSHHYNRSHQSSCSPVPRHSRNPNRDPPDDD

Nearest PDB structures (foldseek):
  4jgt-assembly3_C  TM=8.873E-01  e=2.627E-21  Homo sapiens
  3aay-assembly2_B  TM=8.689E-01  e=3.427E-17  Mycobacterium tuberculosis
  3aax-assembly2_B  TM=8.479E-01  e=1.091E-17  Mycobacterium tuberculosis
  3aax-assembly1_A  TM=8.784E-01  e=5.700E-17  Mycobacterium tuberculosis
  3hwi-assembly2_B  TM=8.514E-01  e=5.626E-16  Mycobacterium tuberculosis

pLDDT: mean 94.53, std 8.27, range [31.38, 98.88]